Protein AF-0000000084533448 (afdb_homodimer)

InterPro domains:
  IPR001647 DNA-binding HTH domain, TetR-type [PF00440] (10-55)
  IPR001647 DNA-binding HTH domain, TetR-type [PR00455] (10-23)
  IPR001647 DNA-binding HTH domain, TetR-type [PR00455] (31-54)
  IPR001647 DNA-binding HTH domain, TetR-type [PS50977] (4-64)
  IPR009057 Homedomain-like superfamily [SSF46689] (2-72)
  IPR050109 HTH-type, TetR-like transcriptional regulator [PTHR30055] (3-201)

Structure (mmCIF, N/CA/C/O backbone):
data_AF-0000000084533448-model_v1
#
loop_
_entity.id
_entity.type
_entity.pdbx_description
1 polymer 'HTH tetR-type domain-containing protein'
#
loop_
_atom_site.group_PDB
_atom_site.id
_atom_site.type_symbol
_atom_site.label_atom_id
_atom_site.label_alt_id
_atom_site.label_comp_id
_atom_site.label_asym_id
_atom_site.label_entity_id
_atom_site.label_seq_id
_atom_site.pdbx_PDB_ins_code
_atom_site.Cartn_x
_atom_site.Cartn_y
_atom_site.Cartn_z
_atom_site.occupancy
_atom_site.B_iso_or_equiv
_atom_site.auth_seq_id
_atom_site.auth_comp_id
_atom_site.auth_asym_id
_atom_site.auth_atom_id
_atom_site.pdbx_PDB_model_num
ATOM 1 N N . MET A 1 1 ? 21.922 -16.906 -27.344 1 51.66 1 MET A N 1
ATOM 2 C CA . MET A 1 1 ? 21.172 -17.531 -26.25 1 51.66 1 MET A CA 1
ATOM 3 C C . MET A 1 1 ? 19.812 -16.859 -26.078 1 51.66 1 MET A C 1
ATOM 5 O O . MET A 1 1 ? 19.672 -15.656 -26.297 1 51.66 1 MET A O 1
ATOM 9 N N . ASN A 1 2 ? 18.703 -17.531 -26.062 1 83.19 2 ASN A N 1
ATOM 10 C CA . ASN A 1 2 ? 17.297 -17.125 -25.922 1 83.19 2 ASN A CA 1
ATOM 11 C C . ASN A 1 2 ? 17.109 -16.188 -24.734 1 83.19 2 ASN A C 1
ATOM 13 O O . ASN A 1 2 ? 17.594 -16.453 -23.641 1 83.19 2 ASN A O 1
ATOM 17 N N . LYS A 1 3 ? 16.984 -14.883 -25.078 1 87.94 3 LYS A N 1
ATOM 18 C CA . LYS A 1 3 ? 16.828 -13.781 -24.141 1 87.94 3 LYS A CA 1
ATOM 19 C C . LYS A 1 3 ? 16.094 -14.242 -22.875 1 87.94 3 LYS A C 1
ATOM 21 O O . LYS A 1 3 ? 16.5 -13.891 -21.766 1 87.94 3 LYS A O 1
ATOM 26 N N . ARG A 1 4 ? 15.172 -14.969 -23 1 90.19 4 ARG A N 1
ATOM 27 C CA . ARG A 1 4 ? 14.391 -15.461 -21.875 1 90.19 4 ARG A CA 1
ATOM 28 C C . ARG A 1 4 ? 15.219 -16.422 -21.031 1 90.19 4 ARG A C 1
ATOM 30 O O . ARG A 1 4 ? 15.164 -16.375 -19.797 1 90.19 4 ARG A O 1
ATOM 37 N N . ARG A 1 5 ? 15.883 -17.188 -21.641 1 91.88 5 ARG A N 1
ATOM 38 C CA . ARG A 1 5 ? 16.719 -18.156 -20.938 1 91.88 5 ARG A CA 1
ATOM 39 C C . ARG A 1 5 ? 17.828 -17.453 -20.141 1 91.88 5 ARG A C 1
ATOM 41 O O . ARG A 1 5 ? 18.125 -17.859 -19.016 1 91.88 5 ARG A O 1
ATOM 48 N N . THR A 1 6 ? 18.359 -16.453 -20.781 1 94.38 6 THR A N 1
ATOM 49 C CA . THR A 1 6 ? 19.406 -15.688 -20.109 1 94.38 6 THR A CA 1
ATOM 50 C C . THR A 1 6 ? 18.844 -14.992 -18.859 1 94.38 6 THR A C 1
ATOM 52 O O . THR A 1 6 ? 19.453 -15.016 -17.797 1 94.38 6 THR A O 1
ATOM 55 N N . ARG A 1 7 ? 17.734 -14.453 -19.016 1 96.5 7 ARG A N 1
ATOM 56 C CA . ARG A 1 7 ? 17.078 -13.781 -17.906 1 96.5 7 ARG A CA 1
ATOM 57 C C . ARG A 1 7 ? 16.828 -14.742 -16.75 1 96.5 7 ARG A C 1
ATOM 59 O O . ARG A 1 7 ? 17.094 -14.422 -15.594 1 96.5 7 ARG A O 1
ATOM 66 N N . GLU A 1 8 ? 16.359 -15.859 -17.094 1 96.25 8 GLU A N 1
ATOM 67 C CA . GLU A 1 8 ? 16.078 -16.875 -16.078 1 96.25 8 GLU A CA 1
ATOM 68 C C . GLU A 1 8 ? 17.375 -17.344 -15.398 1 96.25 8 GLU A C 1
ATOM 70 O O . GLU A 1 8 ? 17.406 -17.516 -14.18 1 96.25 8 GLU A O 1
ATOM 75 N N . ALA A 1 9 ? 18.391 -17.516 -16.172 1 96.56 9 ALA A N 1
ATOM 76 C CA . ALA A 1 9 ? 19.672 -17.938 -15.625 1 96.56 9 ALA A CA 1
ATOM 77 C C . ALA A 1 9 ? 20.219 -16.906 -14.648 1 96.56 9 ALA A C 1
ATOM 79 O O . ALA A 1 9 ? 20.75 -17.25 -13.586 1 96.56 9 ALA A O 1
ATOM 80 N N . ILE A 1 10 ? 20.047 -15.695 -15.047 1 98.06 10 ILE A N 1
ATOM 81 C CA . ILE A 1 10 ? 20.516 -14.602 -14.203 1 98.06 10 ILE A CA 1
ATOM 82 C C . ILE A 1 10 ? 19.734 -14.578 -12.898 1 98.06 10 ILE A C 1
ATOM 84 O O . ILE A 1 10 ? 20.312 -14.516 -11.812 1 98.06 10 ILE A O 1
ATOM 88 N N . SER A 1 11 ? 18.469 -14.656 -13 1 98.12 11 SER A N 1
ATOM 89 C CA . SER A 1 11 ? 17.609 -14.602 -11.82 1 98.12 11 SER A CA 1
ATOM 90 C C . SER A 1 11 ? 17.844 -15.805 -10.906 1 98.12 11 SER A C 1
ATOM 92 O O . SER A 1 11 ? 17.891 -15.664 -9.688 1 98.12 11 SER A O 1
ATOM 94 N N . ASP A 1 12 ? 18.016 -16.953 -11.477 1 97.56 12 ASP A N 1
ATOM 95 C CA . ASP A 1 12 ? 18.297 -18.156 -10.703 1 97.56 12 ASP A CA 1
ATOM 96 C C . ASP A 1 12 ? 19.609 -18.016 -9.93 1 97.56 12 ASP A C 1
ATOM 98 O O . ASP A 1 12 ? 19.672 -18.344 -8.742 1 97.56 12 ASP A O 1
ATOM 102 N N . ALA A 1 13 ? 20.578 -17.547 -10.578 1 98.19 13 ALA A N 1
ATOM 103 C CA . ALA A 1 13 ? 21.875 -17.328 -9.938 1 98.19 13 ALA A CA 1
ATOM 104 C C . ALA A 1 13 ? 21.781 -16.312 -8.82 1 98.19 13 ALA A C 1
ATOM 106 O O . ALA A 1 13 ? 22.312 -16.516 -7.727 1 98.19 13 ALA A O 1
ATOM 107 N N . ALA A 1 14 ? 21.125 -15.266 -9.102 1 98.5 14 ALA A N 1
ATOM 108 C CA . ALA A 1 14 ? 20.953 -14.219 -8.102 1 98.5 14 ALA A CA 1
ATOM 109 C C . ALA A 1 14 ? 20.219 -14.75 -6.871 1 98.5 14 ALA A C 1
ATOM 111 O O . ALA A 1 14 ? 20.641 -14.5 -5.738 1 98.5 14 ALA A O 1
ATOM 112 N N . THR A 1 15 ? 19.172 -15.453 -7.129 1 98.12 15 THR A N 1
ATOM 113 C CA . THR A 1 15 ? 18.359 -15.984 -6.047 1 98.12 15 THR A CA 1
ATOM 114 C C . THR A 1 15 ? 19.188 -16.859 -5.121 1 98.12 15 THR A C 1
ATOM 116 O O . THR A 1 15 ? 19.141 -16.719 -3.896 1 98.12 15 THR A O 1
ATOM 119 N N . ARG A 1 16 ? 20 -17.672 -5.656 1 98.12 16 ARG A N 1
ATOM 120 C CA . ARG A 1 16 ? 20.859 -18.547 -4.863 1 98.12 16 ARG A CA 1
ATOM 121 C C . ARG A 1 16 ? 21.844 -17.734 -4.023 1 98.12 16 ARG A C 1
ATOM 123 O O . ARG A 1 16 ? 22.016 -18 -2.832 1 98.12 16 ARG A O 1
ATOM 130 N N . LEU A 1 17 ? 22.406 -16.766 -4.609 1 98.56 17 LEU A N 1
ATOM 131 C CA . LEU A 1 17 ? 23.375 -15.922 -3.914 1 98.56 17 LEU A CA 1
ATOM 132 C C . LEU A 1 17 ? 22.703 -15.117 -2.811 1 98.56 17 LEU A C 1
ATOM 134 O O . LEU A 1 17 ? 23.234 -15 -1.704 1 98.56 17 LEU A O 1
ATOM 138 N N . PHE A 1 18 ? 21.562 -14.562 -3.125 1 98.5 18 PHE A N 1
ATOM 139 C CA . PHE A 1 18 ? 20.828 -13.766 -2.145 1 98.5 18 PHE A CA 1
ATOM 140 C C . PHE A 1 18 ? 20.438 -14.617 -0.945 1 98.5 18 PHE A C 1
ATOM 142 O O . PHE A 1 18 ? 20.5 -14.156 0.198 1 98.5 18 PHE A O 1
ATOM 149 N N . ILE A 1 19 ? 20.031 -15.805 -1.233 1 98 19 ILE A N 1
ATOM 150 C CA . ILE A 1 19 ? 19.609 -16.703 -0.154 1 98 19 ILE A CA 1
ATOM 151 C C . ILE A 1 19 ? 20.828 -17.078 0.688 1 98 19 ILE A C 1
ATOM 153 O O . ILE A 1 19 ? 20.766 -17.094 1.918 1 98 19 ILE A O 1
ATOM 157 N N . ASP A 1 20 ? 21.953 -17.25 0.066 1 97.38 20 ASP A N 1
ATOM 158 C CA . ASP A 1 20 ? 23.156 -17.734 0.732 1 97.38 20 ASP A CA 1
ATOM 159 C C . ASP A 1 20 ? 23.859 -16.609 1.488 1 97.38 20 ASP A C 1
ATOM 161 O O . ASP A 1 20 ? 24.297 -16.797 2.627 1 97.38 20 ASP A O 1
ATOM 165 N N . GLN A 1 21 ? 23.875 -15.391 0.915 1 95.94 21 GLN A N 1
ATOM 166 C CA . GLN A 1 21 ? 24.75 -14.336 1.41 1 95.94 21 GLN A CA 1
ATOM 167 C C . GLN A 1 21 ? 23.953 -13.156 1.938 1 95.94 21 GLN A C 1
ATOM 169 O O . GLN A 1 21 ? 24.484 -12.297 2.65 1 95.94 21 GLN A O 1
ATOM 174 N N . GLY A 1 22 ? 22.781 -13.172 1.521 1 97.19 22 GLY A N 1
ATOM 175 C CA . GLY A 1 22 ? 21.984 -11.984 1.811 1 97.19 22 GLY A CA 1
ATOM 176 C C . GLY A 1 22 ? 21.938 -11.008 0.651 1 97.19 22 GLY A C 1
ATOM 177 O O . GLY A 1 22 ? 22.875 -10.906 -0.132 1 97.19 22 GLY A O 1
ATOM 178 N N . PHE A 1 23 ? 20.891 -10.352 0.507 1 97.81 23 PHE A N 1
ATOM 179 C CA . PHE A 1 23 ? 20.641 -9.445 -0.603 1 97.81 23 PHE A CA 1
ATOM 180 C C . PHE A 1 23 ? 21.656 -8.305 -0.623 1 97.81 23 PHE A C 1
ATOM 182 O O . PHE A 1 23 ? 22.266 -8.039 -1.654 1 97.81 23 PHE A O 1
ATOM 189 N N . ASP A 1 24 ? 21.859 -7.703 0.548 1 96.25 24 ASP A N 1
ATOM 190 C CA . ASP A 1 24 ? 22.688 -6.504 0.626 1 96.25 24 ASP A CA 1
ATOM 191 C C . ASP A 1 24 ? 24.156 -6.836 0.353 1 96.25 24 ASP A C 1
ATOM 193 O O . ASP A 1 24 ? 24.875 -6.031 -0.241 1 96.25 24 ASP A O 1
ATOM 197 N N . ARG A 1 25 ? 24.562 -7.918 0.632 1 96.62 25 ARG A N 1
ATOM 198 C CA . ARG A 1 25 ? 25.969 -8.297 0.546 1 96.62 25 ARG A CA 1
ATOM 199 C C . ARG A 1 25 ? 26.328 -8.797 -0.852 1 96.62 25 ARG A C 1
ATOM 201 O O . ARG A 1 25 ? 27.5 -8.891 -1.206 1 96.62 25 ARG A O 1
ATOM 208 N N . THR A 1 26 ? 25.344 -9.234 -1.523 1 98.19 26 THR A N 1
ATOM 209 C CA . THR A 1 26 ? 25.578 -9.781 -2.855 1 98.19 26 THR A CA 1
ATOM 210 C C . THR A 1 26 ? 25.703 -8.656 -3.885 1 98.19 26 THR A C 1
ATOM 212 O O . THR A 1 26 ? 24.891 -7.727 -3.902 1 98.19 26 THR A O 1
ATOM 215 N N . THR A 1 27 ? 26.672 -8.758 -4.758 1 97.69 27 THR A N 1
ATOM 216 C CA . THR A 1 27 ? 26.891 -7.719 -5.758 1 97.69 27 THR A CA 1
ATOM 217 C C . THR A 1 27 ? 26.453 -8.195 -7.137 1 97.69 27 THR A C 1
ATOM 219 O O . THR A 1 27 ? 26.297 -9.398 -7.367 1 97.69 27 THR A O 1
ATOM 222 N N . ILE A 1 28 ? 26.312 -7.207 -8.008 1 98 28 ILE A N 1
ATOM 223 C CA . ILE A 1 28 ? 25.953 -7.492 -9.391 1 98 28 ILE A CA 1
ATOM 224 C C . ILE A 1 28 ? 27.094 -8.281 -10.055 1 98 28 ILE A C 1
ATOM 226 O O . ILE A 1 28 ? 26.828 -9.18 -10.859 1 98 28 ILE A O 1
ATOM 230 N N . ALA A 1 29 ? 28.281 -7.973 -9.688 1 98.06 29 ALA A N 1
ATOM 231 C CA . ALA A 1 29 ? 29.438 -8.664 -10.242 1 98.06 29 ALA A CA 1
ATOM 232 C C . ALA A 1 29 ? 29.406 -10.148 -9.883 1 98.06 29 ALA A C 1
ATOM 234 O O . ALA A 1 29 ? 29.688 -11.008 -10.734 1 98.06 29 ALA A O 1
ATOM 235 N N . GLU A 1 30 ? 29.094 -10.445 -8.68 1 98.38 30 GLU A N 1
ATOM 236 C CA . GLU A 1 30 ? 29 -11.836 -8.234 1 98.38 30 GLU A CA 1
ATOM 237 C C . GLU A 1 30 ? 27.891 -12.586 -8.977 1 98.38 30 GLU A C 1
ATOM 239 O O . GLU A 1 30 ? 28.062 -13.742 -9.359 1 98.38 30 GLU A O 1
ATOM 244 N N . VAL A 1 31 ? 26.766 -11.914 -9.18 1 98.62 31 VAL A N 1
ATOM 245 C CA . VAL A 1 31 ? 25.656 -12.516 -9.914 1 98.62 31 VAL A CA 1
ATOM 246 C C . VAL A 1 31 ? 26.078 -12.805 -11.352 1 98.62 31 VAL A C 1
ATOM 248 O O . VAL A 1 31 ? 25.812 -13.891 -11.875 1 98.62 31 VAL A O 1
ATOM 251 N N . ALA A 1 32 ? 26.688 -11.828 -11.961 1 98.44 32 ALA A N 1
ATOM 252 C CA . ALA A 1 32 ? 27.156 -11.977 -13.328 1 98.44 32 ALA A CA 1
ATOM 253 C C . ALA A 1 32 ? 28.109 -13.172 -13.461 1 98.44 32 ALA A C 1
ATOM 255 O O . ALA A 1 32 ? 27.938 -14.008 -14.352 1 98.44 32 ALA A O 1
ATOM 256 N N . ALA A 1 33 ? 29.047 -13.266 -12.578 1 98.44 33 ALA A N 1
ATOM 257 C CA . ALA A 1 33 ? 30.016 -14.359 -12.578 1 98.44 33 ALA A CA 1
ATOM 258 C C . ALA A 1 33 ? 29.312 -15.711 -12.414 1 98.44 33 ALA A C 1
ATOM 260 O O . ALA A 1 33 ? 29.625 -16.656 -13.133 1 98.44 33 ALA A O 1
ATOM 261 N N . ALA A 1 34 ? 28.422 -15.812 -11.539 1 98.19 34 ALA A N 1
ATOM 262 C CA . ALA A 1 34 ? 27.703 -17.047 -11.25 1 98.19 34 ALA A CA 1
ATOM 263 C C . ALA A 1 34 ? 26.844 -17.469 -12.445 1 98.19 34 ALA A C 1
ATOM 265 O O . ALA A 1 34 ? 26.672 -18.672 -12.695 1 98.19 34 ALA A O 1
ATOM 266 N N . ALA A 1 35 ? 26.344 -16.5 -13.133 1 97.81 35 ALA A N 1
ATOM 267 C CA . ALA A 1 35 ? 25.469 -16.766 -14.273 1 97.81 35 ALA A CA 1
ATOM 268 C C . ALA A 1 35 ? 26.281 -16.984 -15.547 1 97.81 35 ALA A C 1
ATOM 270 O O . ALA A 1 35 ? 25.734 -17.406 -16.578 1 97.81 35 ALA A O 1
ATOM 271 N N . GLY A 1 36 ? 27.484 -16.656 -15.508 1 97.56 36 GLY A N 1
ATOM 272 C CA . GLY A 1 36 ? 28.344 -16.797 -16.672 1 97.56 36 GLY A CA 1
ATOM 273 C C . GLY A 1 36 ? 28.078 -15.742 -17.734 1 97.56 36 GLY A C 1
ATOM 274 O O . GLY A 1 36 ? 28.094 -16.047 -18.938 1 97.56 36 GLY A O 1
ATOM 275 N N . VAL A 1 37 ? 27.734 -14.562 -17.312 1 97.62 37 VAL A N 1
ATOM 276 C CA . VAL A 1 37 ? 27.469 -13.477 -18.25 1 97.62 37 VAL A CA 1
ATOM 277 C C . VAL A 1 37 ? 28.25 -12.227 -17.828 1 97.62 37 VAL A C 1
ATOM 279 O O . VAL A 1 37 ? 28.859 -12.195 -16.766 1 97.62 37 VAL A O 1
ATOM 282 N N . ALA A 1 38 ? 28.188 -11.227 -18.703 1 97.12 38 ALA A N 1
ATOM 283 C CA . ALA A 1 38 ? 28.797 -9.945 -18.375 1 97.12 38 ALA A CA 1
ATOM 284 C C . ALA A 1 38 ? 27.906 -9.141 -17.422 1 97.12 38 ALA A C 1
ATOM 286 O O . ALA A 1 38 ? 26.688 -9.297 -17.422 1 97.12 38 ALA A O 1
ATOM 287 N N . LYS A 1 39 ? 28.547 -8.234 -16.688 1 97 39 LYS A N 1
ATOM 288 C CA . LYS A 1 39 ? 27.828 -7.352 -15.781 1 97 39 LYS A CA 1
ATOM 289 C C . LYS A 1 39 ? 26.766 -6.539 -16.531 1 97 39 LYS A C 1
ATOM 291 O O . LYS A 1 39 ? 25.641 -6.391 -16.062 1 97 39 LYS A O 1
ATOM 296 N N . MET A 1 40 ? 27.094 -6.102 -17.641 1 97.19 40 MET A N 1
ATOM 297 C CA . MET A 1 40 ? 26.188 -5.273 -18.438 1 97.19 40 MET A CA 1
ATOM 298 C C . MET A 1 40 ? 24.953 -6.07 -18.875 1 97.19 40 MET A C 1
ATOM 300 O O . MET A 1 40 ? 23.859 -5.523 -18.969 1 97.19 40 MET A O 1
ATOM 304 N N . THR A 1 41 ? 25.203 -7.312 -19.078 1 97 41 THR A N 1
ATOM 305 C CA . THR A 1 41 ? 24.078 -8.18 -19.438 1 97 41 THR A CA 1
ATOM 306 C C . THR A 1 41 ? 23.078 -8.273 -18.297 1 97 41 THR A C 1
ATOM 308 O O . THR A 1 41 ? 21.859 -8.219 -18.531 1 97 41 THR A O 1
ATOM 311 N N . VAL A 1 42 ? 23.594 -8.391 -17.047 1 97.88 42 VAL A N 1
ATOM 312 C CA . VAL A 1 42 ? 22.719 -8.43 -15.883 1 97.88 42 VAL A CA 1
ATOM 313 C C . VAL A 1 42 ? 21.906 -7.137 -15.805 1 97.88 42 VAL A C 1
ATOM 315 O O . VAL A 1 42 ? 20.672 -7.172 -15.672 1 97.88 42 VAL A O 1
ATOM 318 N N . THR A 1 43 ? 22.516 -6.012 -15.977 1 96.94 43 THR A N 1
ATOM 319 C CA . THR A 1 43 ? 21.891 -4.711 -15.828 1 96.94 43 THR A CA 1
ATOM 320 C C . THR A 1 43 ? 20.875 -4.469 -16.938 1 96.94 43 THR A C 1
ATOM 322 O O . THR A 1 43 ? 19.844 -3.838 -16.719 1 96.94 43 THR A O 1
ATOM 325 N N . ASN A 1 44 ? 21.188 -4.98 -18.094 1 96.88 44 ASN A N 1
ATOM 326 C CA . ASN A 1 44 ? 20.266 -4.848 -19.219 1 96.88 44 ASN A CA 1
ATOM 327 C C . ASN A 1 44 ? 18.969 -5.617 -18.969 1 96.88 44 ASN A C 1
ATOM 329 O O . ASN A 1 44 ? 17.891 -5.125 -19.297 1 96.88 44 ASN A O 1
ATOM 333 N N . HIS A 1 45 ? 19.125 -6.789 -18.422 1 97.06 45 HIS A N 1
ATOM 334 C CA . HIS A 1 45 ? 17.969 -7.633 -18.172 1 97.06 45 HIS A CA 1
ATOM 335 C C . HIS A 1 45 ? 17.219 -7.199 -16.922 1 97.06 45 HIS A C 1
ATOM 337 O O . HIS A 1 45 ? 16 -7.375 -16.828 1 97.06 45 HIS A O 1
ATOM 343 N N . PHE A 1 46 ? 17.984 -6.711 -15.953 1 97.94 46 PHE A N 1
ATOM 344 C CA . PHE A 1 46 ? 17.422 -6.285 -14.672 1 97.94 46 PHE A CA 1
ATOM 345 C C . PHE A 1 46 ? 17.969 -4.918 -14.273 1 97.94 46 PHE A C 1
ATOM 347 O O . PHE A 1 46 ? 18.906 -4.828 -13.492 1 97.94 46 PHE A O 1
ATOM 354 N N . PRO A 1 47 ? 17.234 -3.902 -14.625 1 96.06 47 PRO A N 1
ATOM 355 C CA . PRO A 1 47 ? 17.703 -2.551 -14.312 1 96.06 47 PRO A CA 1
ATOM 356 C C . PRO A 1 47 ? 17.734 -2.266 -12.812 1 96.06 47 PRO A C 1
ATOM 358 O O . PRO A 1 47 ? 18.516 -1.426 -12.359 1 96.06 47 PRO A O 1
ATOM 361 N N . ARG A 1 48 ? 16.922 -2.963 -12.109 1 96.56 48 ARG A N 1
ATOM 362 C CA . ARG A 1 48 ? 16.922 -2.84 -10.656 1 96.56 48 ARG A CA 1
ATOM 363 C C . ARG A 1 48 ? 17.422 -4.125 -10 1 96.56 48 ARG A C 1
ATOM 365 O O . ARG A 1 48 ? 16.984 -5.219 -10.359 1 96.56 48 ARG A O 1
ATOM 372 N N . LYS A 1 49 ? 18.25 -3.936 -9.031 1 97.62 49 LYS A N 1
ATOM 373 C CA . LYS A 1 49 ? 18.797 -5.09 -8.312 1 97.62 49 LYS A CA 1
ATOM 374 C C . LYS A 1 49 ? 17.672 -5.895 -7.652 1 97.62 49 LYS A C 1
ATOM 376 O O . LYS A 1 49 ? 17.719 -7.125 -7.621 1 97.62 49 LYS A O 1
ATOM 381 N N . GLU A 1 50 ? 16.672 -5.254 -7.105 1 98.31 50 GLU A N 1
ATOM 382 C CA . GLU A 1 50 ? 15.57 -5.902 -6.406 1 98.31 50 GLU A CA 1
ATOM 383 C C . GLU A 1 50 ? 14.844 -6.891 -7.316 1 98.31 50 GLU A C 1
ATOM 385 O O . GLU A 1 50 ? 14.336 -7.914 -6.852 1 98.31 50 GLU A O 1
ATOM 390 N N . ASP A 1 51 ? 14.859 -6.551 -8.594 1 98.19 51 ASP A N 1
ATOM 391 C CA . ASP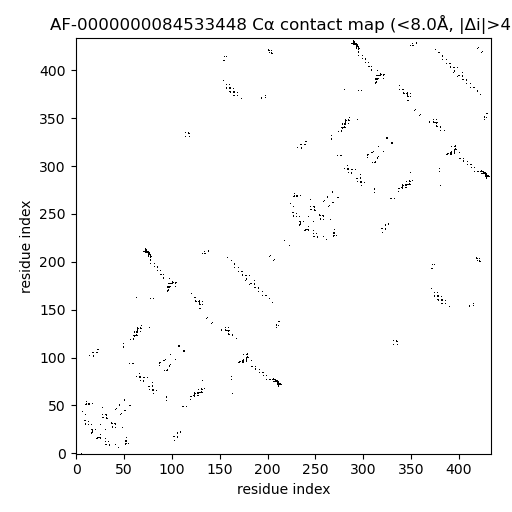 A 1 51 ? 14.07 -7.34 -9.531 1 98.19 51 ASP A CA 1
ATOM 392 C C . ASP A 1 51 ? 14.789 -8.633 -9.914 1 98.19 51 ASP A C 1
ATOM 394 O O . ASP A 1 51 ? 14.211 -9.516 -10.547 1 98.19 51 ASP A O 1
ATOM 398 N N . LEU A 1 52 ? 16.062 -8.719 -9.516 1 98.25 52 LEU A N 1
ATOM 399 C CA . LEU A 1 52 ? 16.766 -9.984 -9.672 1 98.25 52 LEU A CA 1
ATOM 400 C C . LEU A 1 52 ? 16.094 -11.086 -8.852 1 98.25 52 LEU A C 1
ATOM 402 O O . LEU A 1 52 ? 16.047 -12.234 -9.289 1 98.25 52 LEU A O 1
ATOM 406 N N . LEU A 1 53 ? 15.664 -10.695 -7.707 1 98 53 LEU A N 1
ATOM 407 C CA . LEU A 1 53 ? 14.984 -11.656 -6.848 1 98 53 LEU A CA 1
ATOM 408 C C . LEU A 1 53 ? 13.484 -11.672 -7.137 1 98 53 LEU A C 1
ATOM 410 O O . LEU A 1 53 ? 12.875 -12.742 -7.215 1 98 53 LEU A O 1
ATOM 414 N N . LEU A 1 54 ? 12.93 -10.453 -7.246 1 98.06 54 LEU A N 1
ATOM 415 C CA . LEU A 1 54 ? 11.523 -10.328 -7.605 1 98.06 54 LEU A CA 1
ATOM 416 C C . LEU A 1 54 ? 11.344 -10.367 -9.117 1 98.06 54 LEU A C 1
ATOM 418 O O . LEU A 1 54 ? 10.797 -9.43 -9.703 1 98.06 54 LEU A O 1
ATOM 422 N N . ASP A 1 55 ? 11.633 -11.477 -9.641 1 95.75 55 ASP A N 1
ATOM 423 C CA . ASP A 1 55 ? 11.766 -11.586 -11.094 1 95.75 55 ASP A CA 1
ATOM 424 C C . ASP A 1 55 ? 10.398 -11.727 -11.766 1 95.75 55 ASP A C 1
ATOM 426 O O . ASP A 1 55 ? 10.305 -11.68 -12.992 1 95.75 55 ASP A O 1
ATOM 430 N N . LEU A 1 56 ? 9.344 -11.828 -11.023 1 94.94 56 LEU A N 1
ATOM 431 C CA . LEU A 1 56 ? 7.984 -11.844 -11.547 1 94.94 56 LEU A CA 1
ATOM 432 C C . LEU A 1 56 ? 7.316 -10.484 -11.375 1 94.94 56 LEU A C 1
ATOM 434 O O . LEU A 1 56 ? 6.086 -10.391 -11.391 1 94.94 56 LEU A O 1
ATOM 438 N N . HIS A 1 57 ? 8.078 -9.461 -11.195 1 96.12 57 HIS A N 1
ATOM 439 C CA . HIS A 1 57 ? 7.559 -8.141 -10.852 1 96.12 57 HIS A CA 1
ATOM 440 C C . HIS A 1 57 ? 6.562 -7.652 -11.891 1 96.12 57 HIS A C 1
ATOM 442 O O . HIS A 1 57 ? 5.539 -7.059 -11.547 1 96.12 57 HIS A O 1
ATOM 448 N N . GLU A 1 58 ? 6.781 -7.922 -13.133 1 95.81 58 GLU A N 1
ATOM 449 C CA . GLU A 1 58 ? 5.848 -7.48 -14.164 1 95.81 58 GLU A CA 1
ATOM 450 C C . GLU A 1 58 ? 4.523 -8.234 -14.078 1 95.81 58 GLU A C 1
ATOM 452 O O . GLU A 1 58 ? 3.455 -7.648 -14.242 1 95.81 58 GLU A O 1
ATOM 457 N N . GLU A 1 59 ? 4.652 -9.516 -13.844 1 95.69 59 GLU A N 1
ATOM 458 C CA . GLU A 1 59 ? 3.461 -10.344 -13.688 1 95.69 59 GLU A CA 1
ATOM 459 C C . GLU A 1 59 ? 2.648 -9.93 -12.469 1 95.69 59 GLU A C 1
ATOM 461 O O . GLU A 1 59 ? 1.418 -9.867 -12.523 1 95.69 59 GLU A O 1
ATOM 466 N N . LEU A 1 60 ? 3.365 -9.648 -11.43 1 96.56 60 LEU A N 1
ATOM 467 C CA . LEU A 1 60 ? 2.703 -9.227 -10.203 1 96.56 60 LEU A CA 1
ATOM 468 C C . LEU A 1 60 ? 1.978 -7.898 -10.414 1 96.56 60 LEU A C 1
ATOM 470 O O . LEU A 1 60 ? 0.797 -7.773 -10.078 1 96.56 60 LEU A O 1
ATOM 474 N N . ALA A 1 61 ? 2.609 -6.98 -11.055 1 97.19 61 ALA A N 1
ATOM 475 C CA . ALA A 1 61 ? 2.066 -5.637 -11.242 1 97.19 61 ALA A CA 1
ATOM 476 C C . ALA A 1 61 ? 0.896 -5.652 -12.219 1 97.19 61 ALA A C 1
ATOM 478 O O . ALA A 1 61 ? -0.006 -4.812 -12.133 1 97.19 61 ALA A O 1
ATOM 479 N N . GLY A 1 62 ? 0.895 -6.598 -13.102 1 97.75 62 GLY A N 1
ATOM 480 C CA . GLY A 1 62 ? -0.119 -6.602 -14.141 1 97.75 62 GLY A CA 1
ATOM 481 C C . GLY A 1 62 ? -1.237 -7.594 -13.883 1 97.75 62 GLY A C 1
ATOM 482 O O . GLY A 1 62 ? -2.244 -7.598 -14.594 1 97.75 62 GLY A O 1
ATOM 483 N N . ARG A 1 63 ? -1.098 -8.391 -12.914 1 97.94 63 ARG A N 1
ATOM 484 C CA . ARG A 1 63 ? -1.95 -9.555 -12.711 1 97.94 63 ARG A CA 1
ATOM 485 C C . ARG A 1 63 ? -3.414 -9.148 -12.586 1 97.94 63 ARG A C 1
ATOM 487 O O . ARG A 1 63 ? -4.27 -9.656 -13.312 1 97.94 63 ARG A O 1
ATOM 494 N N . LEU A 1 64 ? -3.727 -8.242 -11.711 1 98.44 64 LEU A N 1
ATOM 495 C CA . LEU A 1 64 ? -5.109 -7.871 -11.438 1 98.44 64 LEU A CA 1
ATOM 496 C C . LEU A 1 64 ? -5.762 -7.258 -12.672 1 98.44 64 LEU A C 1
ATOM 498 O O . LEU A 1 64 ? -6.891 -7.613 -13.023 1 98.44 64 LEU A O 1
ATOM 502 N N . ALA A 1 65 ? -5.047 -6.363 -13.281 1 97.94 65 ALA A N 1
ATOM 503 C CA . ALA A 1 65 ? -5.559 -5.707 -14.484 1 97.94 65 ALA A CA 1
ATOM 504 C C . ALA A 1 65 ? -5.855 -6.723 -15.578 1 97.94 65 ALA A C 1
ATOM 506 O O . ALA A 1 65 ? -6.906 -6.668 -16.219 1 97.94 65 ALA A O 1
ATOM 507 N N . ARG A 1 66 ? -4.957 -7.629 -15.812 1 97.94 66 ARG A N 1
ATOM 508 C CA . ARG A 1 66 ? -5.133 -8.648 -16.844 1 97.94 66 ARG A CA 1
ATOM 509 C C . ARG A 1 66 ? -6.328 -9.539 -16.516 1 97.94 66 ARG A C 1
ATOM 511 O O . ARG A 1 66 ? -7.09 -9.906 -17.422 1 97.94 66 ARG A O 1
ATOM 518 N N . THR A 1 67 ? -6.441 -9.93 -15.273 1 97.62 67 THR A N 1
ATOM 519 C CA . THR A 1 67 ? -7.559 -10.766 -14.852 1 97.62 67 THR A CA 1
ATOM 520 C C . THR A 1 67 ? -8.891 -10.109 -15.195 1 97.62 67 THR A C 1
ATOM 522 O O . THR A 1 67 ? -9.789 -10.758 -15.727 1 97.62 67 THR A O 1
ATOM 525 N N . VAL A 1 68 ? -9.016 -8.805 -14.906 1 96.56 68 VAL A N 1
ATOM 526 C CA . VAL A 1 68 ? -10.258 -8.078 -15.172 1 96.56 68 VAL A CA 1
ATOM 527 C C . VAL A 1 68 ? -10.445 -7.914 -16.672 1 96.56 68 VAL A C 1
ATOM 529 O O . VAL A 1 68 ? -11.562 -8.055 -17.188 1 96.56 68 VAL A O 1
ATOM 532 N N . ALA A 1 69 ? -9.391 -7.613 -17.359 1 94.44 69 ALA A N 1
ATOM 533 C CA . ALA A 1 69 ? -9.469 -7.406 -18.812 1 94.44 69 ALA A CA 1
ATOM 534 C C . ALA A 1 69 ? -9.906 -8.68 -19.531 1 94.44 69 ALA A C 1
ATOM 536 O O . ALA A 1 69 ? -10.625 -8.625 -20.531 1 94.44 69 ALA A O 1
ATOM 537 N N . ASP A 1 70 ? -9.5 -9.828 -18.984 1 95 70 ASP A N 1
ATOM 538 C CA . ASP A 1 70 ? -9.727 -11.102 -19.656 1 95 70 ASP A CA 1
ATOM 539 C C . ASP A 1 70 ? -10.961 -11.805 -19.094 1 95 70 ASP A C 1
ATOM 541 O O . ASP A 1 70 ? -11.203 -12.977 -19.391 1 95 70 ASP A O 1
ATOM 545 N N . ARG A 1 71 ? -11.711 -11.125 -18.297 1 93.06 71 ARG A N 1
ATOM 546 C CA . ARG A 1 71 ? -12.844 -11.773 -17.641 1 93.06 71 ARG A CA 1
ATOM 547 C C . ARG A 1 71 ? -13.898 -12.195 -18.656 1 93.06 71 ARG A C 1
ATOM 549 O O . ARG A 1 71 ? -13.984 -11.617 -19.75 1 93.06 71 ARG A O 1
ATOM 556 N N . ALA A 1 72 ? -14.641 -13.227 -18.312 1 92.19 72 ALA A N 1
ATOM 557 C CA . ALA A 1 72 ? -15.68 -13.766 -19.188 1 92.19 72 ALA A CA 1
ATOM 558 C C . ALA A 1 72 ? -16.875 -12.805 -19.281 1 92.19 72 ALA A C 1
ATOM 560 O O . ALA A 1 72 ? -17.062 -11.953 -18.406 1 92.19 72 ALA A O 1
ATOM 561 N N . PRO A 1 73 ? -17.656 -12.984 -20.344 1 89.94 73 PRO A N 1
ATOM 562 C CA . PRO A 1 73 ? -18.906 -12.227 -20.391 1 89.94 73 PRO A CA 1
ATOM 563 C C . PRO A 1 73 ? -19.781 -12.477 -19.156 1 89.94 73 PRO A C 1
ATOM 565 O O . PRO A 1 73 ? -19.828 -13.602 -18.656 1 89.94 73 PRO A O 1
ATOM 568 N N . ASP A 1 74 ? -20.359 -11.391 -18.656 1 88.62 74 ASP A N 1
ATOM 569 C CA . ASP A 1 74 ? -21.312 -11.414 -17.547 1 88.62 74 ASP A CA 1
ATOM 570 C C . ASP A 1 74 ? -20.594 -11.602 -16.219 1 88.62 74 ASP A C 1
ATOM 572 O O . ASP A 1 74 ? -21.25 -11.812 -15.188 1 88.62 74 ASP A O 1
ATOM 576 N N . GLU A 1 75 ? -19.312 -11.57 -16.312 1 92.44 75 GLU A N 1
ATOM 577 C CA . GLU A 1 75 ? -18.531 -11.656 -15.086 1 92.44 75 GLU A CA 1
ATOM 578 C C . GLU A 1 75 ? -18.125 -10.266 -14.594 1 92.44 75 GLU A C 1
ATOM 580 O O . GLU A 1 75 ? -17.688 -9.43 -15.383 1 92.44 75 GLU A O 1
ATOM 585 N N . SER A 1 76 ? -18.359 -10.031 -13.297 1 93.5 76 SER A N 1
ATOM 586 C CA . SER A 1 76 ? -17.938 -8.766 -12.711 1 93.5 76 SER A CA 1
ATOM 587 C C . SER A 1 76 ? -16.438 -8.758 -12.422 1 93.5 76 SER A C 1
ATOM 589 O O . SER A 1 76 ? -15.805 -9.812 -12.414 1 93.5 76 SER A O 1
ATOM 591 N N . ALA A 1 77 ? -15.883 -7.586 -12.242 1 94.75 77 ALA A N 1
ATOM 592 C CA . ALA A 1 77 ? -14.492 -7.465 -11.828 1 94.75 77 ALA A CA 1
ATOM 593 C C . ALA A 1 77 ? -14.242 -8.227 -10.531 1 94.75 77 ALA A C 1
ATOM 595 O O . ALA A 1 77 ? -13.25 -8.961 -10.406 1 94.75 77 ALA A O 1
ATOM 596 N N . LEU A 1 78 ? -15.18 -8.086 -9.586 1 95.69 78 LEU A N 1
ATOM 597 C CA . LEU A 1 78 ? -15.078 -8.766 -8.305 1 95.69 78 LEU A CA 1
ATOM 598 C C . LEU A 1 78 ? -15.047 -10.281 -8.492 1 95.69 78 LEU A C 1
ATOM 600 O O . LEU A 1 78 ? -14.172 -10.961 -7.945 1 95.69 78 LEU A O 1
ATOM 604 N N . ALA A 1 79 ? -15.961 -10.789 -9.281 1 95.44 79 ALA A N 1
ATOM 605 C CA . ALA A 1 79 ? -16.047 -12.227 -9.492 1 95.44 79 ALA A CA 1
ATOM 606 C C . ALA A 1 79 ? -14.789 -12.766 -10.164 1 95.44 79 ALA A C 1
ATOM 608 O O . ALA A 1 79 ? -14.297 -13.844 -9.812 1 95.44 79 ALA A O 1
ATOM 609 N N . SER A 1 80 ? -14.305 -12.062 -11.141 1 96.38 80 SER A N 1
ATOM 610 C CA . SER A 1 80 ? -13.109 -12.508 -11.867 1 96.38 80 SER A CA 1
ATOM 611 C C . SER A 1 80 ? -11.891 -12.531 -10.953 1 96.38 80 SER A C 1
ATOM 613 O O . SER A 1 80 ? -11.094 -13.477 -11 1 96.38 80 SER A O 1
ATOM 615 N N . LEU A 1 81 ? -11.703 -11.516 -10.141 1 97.56 81 LEU A N 1
ATOM 616 C CA . LEU A 1 81 ? -10.562 -11.453 -9.234 1 97.56 81 LEU A CA 1
ATOM 617 C C . LEU A 1 81 ? -10.68 -12.5 -8.133 1 97.56 81 LEU A C 1
ATOM 619 O O . LEU A 1 81 ? -9.68 -13.078 -7.711 1 97.56 81 LEU A O 1
ATOM 623 N N . ARG A 1 82 ? -11.914 -12.695 -7.652 1 97.25 82 ARG A N 1
ATOM 624 C CA . ARG A 1 82 ? -12.164 -13.789 -6.711 1 97.25 82 ARG A CA 1
ATOM 625 C C . ARG A 1 82 ? -11.727 -15.125 -7.301 1 97.25 82 ARG A C 1
ATOM 627 O O . ARG A 1 82 ? -10.984 -15.875 -6.664 1 97.25 82 ARG A O 1
ATOM 634 N N . ARG A 1 83 ? -12.148 -15.383 -8.461 1 97.5 83 ARG A N 1
ATOM 635 C CA . ARG A 1 83 ? -11.797 -16.625 -9.141 1 97.5 83 ARG A CA 1
ATOM 636 C C . ARG A 1 83 ? -10.289 -16.766 -9.297 1 97.5 83 ARG A C 1
ATOM 638 O O . ARG A 1 83 ? -9.727 -17.812 -9 1 97.5 83 ARG A O 1
ATOM 645 N N . ASP A 1 84 ? -9.695 -15.758 -9.758 1 98.12 84 ASP A N 1
ATOM 646 C CA . ASP A 1 84 ? -8.258 -15.773 -9.977 1 98.12 84 ASP A CA 1
ATOM 647 C C . ASP A 1 84 ? -7.504 -16.016 -8.672 1 98.12 84 ASP A C 1
ATOM 649 O O . ASP A 1 84 ? -6.578 -16.828 -8.617 1 98.12 84 ASP A O 1
ATOM 653 N N . CYS A 1 85 ? -7.855 -15.297 -7.625 1 98.5 85 CYS A N 1
ATOM 654 C CA . CYS A 1 85 ? -7.195 -15.406 -6.328 1 98.5 85 CYS A CA 1
ATOM 655 C C . CYS A 1 85 ? -7.332 -16.812 -5.762 1 98.5 85 CYS A C 1
ATOM 657 O O . CYS A 1 85 ? -6.348 -17.406 -5.324 1 98.5 85 CYS A O 1
ATOM 659 N N . LEU A 1 86 ? -8.562 -17.328 -5.785 1 98.38 86 LEU A N 1
ATOM 660 C CA . LEU A 1 86 ? -8.797 -18.656 -5.234 1 98.38 86 LEU A CA 1
ATOM 661 C C . LEU A 1 86 ? -8.07 -19.719 -6.055 1 98.38 86 LEU A C 1
ATOM 663 O O . LEU A 1 86 ? -7.5 -20.672 -5.492 1 98.38 86 LEU A O 1
ATOM 667 N N . ALA A 1 87 ? -8.039 -19.578 -7.352 1 98.31 87 ALA A N 1
ATOM 668 C CA . ALA A 1 87 ? -7.281 -20.5 -8.203 1 98.31 87 ALA A CA 1
ATOM 669 C C . ALA A 1 87 ? -5.785 -20.406 -7.906 1 98.31 87 ALA A C 1
ATOM 671 O O . ALA A 1 87 ? -5.086 -21.422 -7.914 1 98.31 87 ALA A O 1
ATOM 672 N N . ALA A 1 88 ? -5.332 -19.234 -7.727 1 98.06 88 ALA A N 1
ATOM 673 C CA . ALA A 1 88 ? -3.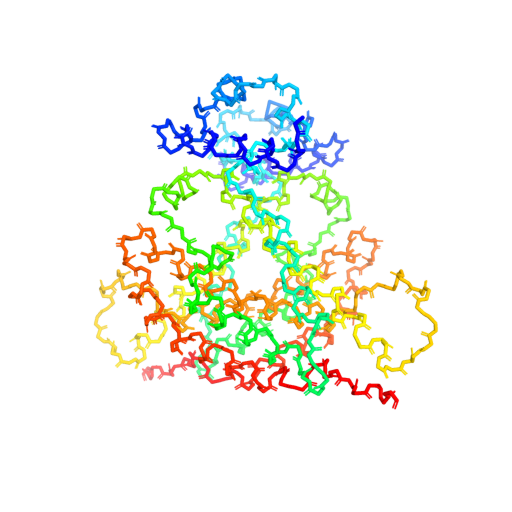926 -19.016 -7.387 1 98.06 88 ALA A CA 1
ATOM 674 C C . ALA A 1 88 ? -3.57 -19.703 -6.07 1 98.06 88 ALA A C 1
ATOM 676 O O . ALA A 1 88 ? -2.486 -20.281 -5.934 1 98.06 88 ALA A O 1
ATOM 677 N N . LEU A 1 89 ? -4.449 -19.578 -5.074 1 98.25 89 LEU A N 1
ATOM 678 C CA . LEU A 1 89 ? -4.246 -20.281 -3.818 1 98.25 89 LEU A CA 1
ATOM 679 C C . LEU A 1 89 ? -4.113 -21.781 -4.059 1 98.25 89 LEU A C 1
ATOM 681 O O . LEU A 1 89 ? -3.178 -22.422 -3.566 1 98.25 89 LEU A O 1
ATOM 685 N N . ASP A 1 90 ? -4.977 -22.312 -4.867 1 97.94 90 ASP A N 1
ATOM 686 C CA . ASP A 1 90 ? -5.035 -23.75 -5.109 1 97.94 90 ASP A CA 1
ATOM 687 C C . ASP A 1 90 ? -3.789 -24.25 -5.844 1 97.94 90 ASP A C 1
ATOM 689 O O . ASP A 1 90 ? -3.338 -25.375 -5.637 1 97.94 90 ASP A O 1
ATOM 693 N N . ARG A 1 91 ? -3.178 -23.406 -6.59 1 97.94 91 ARG A N 1
ATOM 694 C CA . ARG A 1 91 ? -2.02 -23.797 -7.391 1 97.94 91 ARG A CA 1
ATOM 695 C C . ARG A 1 91 ? -0.72 -23.391 -6.695 1 97.94 91 ARG A C 1
ATOM 697 O O . ARG A 1 91 ? 0.365 -23.547 -7.262 1 97.94 91 ARG A O 1
ATOM 704 N N . HIS A 1 92 ? -0.88 -22.844 -5.539 1 98.25 92 HIS A N 1
ATOM 705 C CA . HIS A 1 92 ? 0.288 -22.359 -4.809 1 98.25 92 HIS A CA 1
ATOM 706 C C . HIS A 1 92 ? 1.108 -21.391 -5.652 1 98.25 92 HIS A C 1
ATOM 708 O O . HIS A 1 92 ? 2.324 -21.562 -5.789 1 98.25 92 HIS A O 1
ATOM 714 N N . ASP A 1 93 ? 0.442 -20.422 -6.164 1 97.81 93 ASP A N 1
ATOM 715 C CA . ASP A 1 93 ? 1.009 -19.469 -7.109 1 97.81 93 ASP A CA 1
ATOM 716 C C . ASP A 1 93 ? 1.992 -18.516 -6.418 1 97.81 93 ASP A C 1
ATOM 718 O O . ASP A 1 93 ? 1.67 -17.922 -5.387 1 97.81 93 ASP A O 1
ATOM 722 N N . ALA A 1 94 ? 3.156 -18.359 -6.984 1 96.19 94 ALA A N 1
ATOM 723 C CA . ALA A 1 94 ? 4.176 -17.484 -6.422 1 96.19 94 ALA A CA 1
ATOM 724 C C . ALA A 1 94 ? 3.688 -16.031 -6.383 1 96.19 94 ALA A C 1
ATOM 726 O O . ALA A 1 94 ? 4.066 -15.266 -5.492 1 96.19 94 ALA A O 1
ATOM 727 N N . ARG A 1 95 ? 2.848 -15.648 -7.219 1 95.69 95 ARG A N 1
ATOM 728 C CA . ARG A 1 95 ? 2.336 -14.289 -7.305 1 95.69 95 ARG A CA 1
ATOM 729 C C . ARG A 1 95 ? 1.397 -13.977 -6.145 1 95.69 95 ARG A C 1
ATOM 731 O O . ARG A 1 95 ? 1.04 -12.82 -5.918 1 95.69 95 ARG A O 1
ATOM 738 N N . LEU A 1 96 ? 1.017 -14.977 -5.461 1 97.06 96 LEU A N 1
ATOM 739 C CA . LEU A 1 96 ? 0.194 -14.789 -4.273 1 97.06 96 LEU A CA 1
ATOM 740 C C . LEU A 1 96 ? 0.987 -15.094 -3.006 1 97.06 96 LEU A C 1
ATOM 742 O O . LEU A 1 96 ? 0.41 -15.461 -1.981 1 97.06 96 LEU A O 1
ATOM 746 N N . GLY A 1 97 ? 2.295 -15.102 -3.074 1 96.5 97 GLY A N 1
ATOM 747 C CA . GLY A 1 97 ? 3.119 -15.156 -1.876 1 96.5 97 GLY A CA 1
ATOM 748 C C . GLY A 1 97 ? 3.705 -16.531 -1.618 1 96.5 97 GLY A C 1
ATOM 749 O O . GLY A 1 97 ? 4.492 -16.719 -0.687 1 96.5 97 GLY A O 1
ATOM 750 N N . PHE A 1 98 ? 3.309 -17.531 -2.428 1 98.06 98 PHE A N 1
ATOM 751 C CA . PHE A 1 98 ? 3.896 -18.844 -2.258 1 98.06 98 PHE A CA 1
ATOM 752 C C . PHE A 1 98 ? 5.336 -18.875 -2.756 1 98.06 98 PHE A C 1
ATOM 754 O O . PHE A 1 98 ? 5.617 -18.453 -3.881 1 98.06 98 PHE A O 1
ATOM 761 N N . ALA A 1 99 ? 6.207 -19.297 -1.949 1 96.94 99 ALA A N 1
ATOM 762 C CA . ALA A 1 99 ? 7.637 -19.406 -2.23 1 96.94 99 ALA A CA 1
ATOM 763 C C . ALA A 1 99 ? 8.32 -20.312 -1.214 1 96.94 99 ALA A C 1
ATOM 765 O O . ALA A 1 99 ? 7.688 -20.781 -0.266 1 96.94 99 ALA A O 1
ATOM 766 N N . GLY A 1 100 ? 9.555 -20.641 -1.508 1 97 100 GLY A N 1
ATOM 767 C CA . GLY A 1 100 ? 10.32 -21.297 -0.462 1 97 100 GLY A CA 1
ATOM 768 C C . GLY A 1 100 ? 10.555 -20.422 0.75 1 97 100 GLY A C 1
ATOM 769 O O . GLY A 1 100 ? 10.641 -19.203 0.627 1 97 100 GLY A O 1
ATOM 770 N N . GLN A 1 101 ? 10.664 -21.047 1.849 1 97.81 101 GLN A N 1
ATOM 771 C CA . GLN A 1 101 ? 10.836 -20.312 3.1 1 97.81 101 GLN A CA 1
ATOM 772 C C . GLN A 1 101 ? 12.07 -19.422 3.055 1 97.81 101 GLN A C 1
ATOM 774 O O . GLN A 1 101 ? 12.055 -18.297 3.539 1 97.81 101 GLN A O 1
ATOM 779 N N . ALA A 1 102 ? 13.141 -19.953 2.545 1 97.75 102 ALA A N 1
ATOM 780 C CA . ALA A 1 102 ? 14.383 -19.188 2.467 1 97.75 102 ALA A CA 1
ATOM 781 C C . ALA A 1 102 ? 14.203 -17.938 1.607 1 97.75 102 ALA A C 1
ATOM 783 O O . ALA A 1 102 ? 14.758 -16.875 1.918 1 97.75 102 ALA A O 1
ATOM 784 N N . PHE A 1 103 ? 13.5 -18.109 0.557 1 97.56 103 PHE A N 1
ATOM 785 C CA . PHE A 1 103 ? 13.172 -16.984 -0.301 1 97.56 103 PHE A CA 1
ATOM 786 C C . PHE A 1 103 ? 12.391 -15.93 0.472 1 97.56 103 PHE A C 1
ATOM 788 O O . PHE A 1 103 ? 12.75 -14.75 0.458 1 97.56 103 PHE A O 1
ATOM 795 N N . ALA A 1 104 ? 11.375 -16.344 1.128 1 97.94 104 ALA A N 1
ATOM 796 C CA . ALA A 1 104 ? 10.539 -15.438 1.913 1 97.94 104 ALA A CA 1
ATOM 797 C C . ALA A 1 104 ? 11.352 -14.727 2.986 1 97.94 104 ALA A C 1
ATOM 799 O O . ALA A 1 104 ? 11.172 -13.523 3.213 1 97.94 104 ALA A O 1
ATOM 800 N N . ARG A 1 105 ? 12.219 -15.398 3.611 1 98.12 105 ARG A N 1
ATOM 801 C CA . ARG A 1 105 ? 13.07 -14.812 4.645 1 98.12 105 ARG A CA 1
ATOM 802 C C . ARG A 1 105 ? 13.992 -13.75 4.062 1 98.12 105 ARG A C 1
ATOM 804 O O . ARG A 1 105 ? 14.188 -12.695 4.668 1 98.12 105 ARG A O 1
ATOM 811 N N . THR A 1 106 ? 14.531 -14.039 2.924 1 98.31 106 THR A N 1
ATOM 812 C CA . THR A 1 106 ? 15.398 -13.078 2.254 1 98.31 106 THR A CA 1
ATOM 813 C C . THR A 1 106 ? 14.648 -11.773 1.98 1 98.31 106 THR A C 1
ATOM 815 O O . THR A 1 106 ? 15.18 -10.688 2.211 1 98.31 106 THR A O 1
ATOM 818 N N . VAL A 1 107 ? 13.445 -11.891 1.513 1 98.12 107 VAL A N 1
ATOM 819 C CA . VAL A 1 107 ? 12.617 -10.719 1.238 1 98.12 107 VAL A CA 1
ATOM 820 C C . VAL A 1 107 ? 12.312 -9.984 2.541 1 98.12 107 VAL A C 1
ATOM 822 O O . VAL A 1 107 ? 12.516 -8.773 2.643 1 98.12 107 VAL A O 1
ATOM 825 N N . ALA A 1 108 ? 11.922 -10.703 3.557 1 97.56 108 ALA A N 1
ATOM 826 C CA . ALA A 1 108 ? 11.5 -10.125 4.832 1 97.56 108 ALA A CA 1
ATOM 827 C C . ALA A 1 108 ? 12.656 -9.414 5.527 1 97.56 108 ALA A C 1
ATOM 829 O O . ALA A 1 108 ? 12.445 -8.438 6.25 1 97.56 108 ALA A O 1
ATOM 830 N N . ASP A 1 109 ? 13.812 -9.867 5.23 1 97.25 109 ASP A N 1
ATOM 831 C CA . ASP A 1 109 ? 14.984 -9.352 5.93 1 97.25 109 ASP A CA 1
ATOM 832 C C . ASP A 1 109 ? 15.578 -8.141 5.195 1 97.25 109 ASP A C 1
ATOM 834 O O . ASP A 1 109 ? 16.531 -7.527 5.676 1 97.25 109 ASP A O 1
ATOM 838 N N . SER A 1 110 ? 15.008 -7.797 4.098 1 97.5 110 SER A N 1
ATOM 839 C CA . SER A 1 110 ? 15.578 -6.719 3.297 1 97.5 110 SER A CA 1
ATOM 840 C C . SER A 1 110 ? 14.602 -5.555 3.16 1 97.5 110 SER A C 1
ATOM 842 O O . SER A 1 110 ? 13.602 -5.656 2.449 1 97.5 110 SER A O 1
ATOM 844 N N . PRO A 1 111 ? 14.961 -4.391 3.734 1 95.44 111 PRO A N 1
ATOM 845 C CA . PRO A 1 111 ? 14.102 -3.215 3.568 1 95.44 111 PRO A CA 1
ATOM 846 C C . PRO A 1 111 ? 13.922 -2.816 2.105 1 95.44 111 PRO A C 1
ATOM 848 O O . PRO A 1 111 ? 12.836 -2.387 1.709 1 95.44 111 PRO A O 1
ATOM 851 N N . ALA A 1 112 ? 14.93 -2.992 1.369 1 96.56 112 ALA A N 1
ATOM 852 C CA . ALA A 1 112 ? 14.859 -2.637 -0.045 1 96.56 112 ALA A CA 1
ATOM 853 C C . ALA A 1 112 ? 13.883 -3.539 -0.792 1 96.56 112 ALA A C 1
ATOM 855 O O . ALA A 1 112 ? 13.109 -3.07 -1.629 1 96.56 112 ALA A O 1
ATOM 856 N N . LEU A 1 113 ? 13.898 -4.809 -0.499 1 97.88 113 LEU A N 1
ATOM 857 C CA . LEU A 1 113 ? 13 -5.75 -1.158 1 97.88 113 LEU A CA 1
ATOM 858 C C . LEU A 1 113 ? 11.555 -5.543 -0.7 1 97.88 113 LEU A C 1
ATOM 860 O O . LEU A 1 113 ? 10.625 -5.629 -1.505 1 97.88 113 LEU A O 1
ATOM 864 N N . LEU A 1 114 ? 11.422 -5.215 0.527 1 97.56 114 LEU A N 1
ATOM 865 C CA . LEU A 1 114 ? 10.086 -4.922 1.029 1 97.56 114 LEU A CA 1
ATOM 866 C C . LEU A 1 114 ? 9.531 -3.65 0.396 1 97.56 114 LEU A C 1
ATOM 868 O O . LEU A 1 114 ? 8.344 -3.586 0.054 1 97.56 114 LEU A O 1
ATOM 872 N N . ALA A 1 115 ? 10.359 -2.689 0.25 1 97.12 115 ALA A N 1
ATOM 873 C CA . ALA A 1 115 ? 9.945 -1.459 -0.419 1 97.12 115 ALA A CA 1
ATOM 874 C C . ALA A 1 115 ? 9.531 -1.732 -1.861 1 97.12 115 ALA A C 1
ATOM 876 O O . ALA A 1 115 ? 8.531 -1.188 -2.34 1 97.12 115 ALA A O 1
ATOM 877 N N . ARG A 1 116 ? 10.258 -2.541 -2.525 1 98.06 116 ARG A N 1
ATOM 878 C CA . ARG A 1 116 ? 9.938 -2.891 -3.906 1 98.06 116 ARG A CA 1
ATOM 879 C C . ARG A 1 116 ? 8.617 -3.65 -3.984 1 98.06 116 ARG A C 1
ATOM 881 O O . ARG A 1 116 ? 7.812 -3.414 -4.887 1 98.06 116 ARG A O 1
ATOM 888 N N . LEU A 1 117 ? 8.414 -4.504 -3.066 1 97.81 117 LEU A N 1
ATOM 889 C CA . LEU A 1 117 ? 7.168 -5.258 -3.033 1 97.81 117 LEU A CA 1
ATOM 890 C C . LEU A 1 117 ? 5.977 -4.328 -2.824 1 97.81 117 LEU A C 1
ATOM 892 O O . LEU A 1 117 ? 4.945 -4.477 -3.482 1 97.81 117 LEU A O 1
ATOM 896 N N . ARG A 1 118 ? 6.145 -3.338 -1.937 1 97.69 118 ARG A N 1
ATOM 897 C CA . ARG A 1 118 ? 5.098 -2.34 -1.737 1 97.69 118 ARG A CA 1
ATOM 898 C C . ARG A 1 118 ? 4.824 -1.572 -3.025 1 97.69 118 ARG A C 1
ATOM 900 O O . ARG A 1 118 ? 3.666 -1.32 -3.369 1 97.69 118 ARG A O 1
ATOM 907 N N . GLU A 1 119 ? 5.816 -1.226 -3.664 1 97.81 119 GLU A N 1
ATOM 908 C CA . GLU A 1 119 ? 5.699 -0.508 -4.93 1 97.81 119 GLU A CA 1
ATOM 909 C C . GLU A 1 119 ? 4.957 -1.343 -5.973 1 97.81 119 GLU A C 1
ATOM 911 O O . GLU A 1 119 ? 4.125 -0.821 -6.715 1 97.81 119 GLU A O 1
ATOM 916 N N . LEU A 1 120 ? 5.254 -2.582 -6.047 1 97.94 120 LEU A N 1
ATOM 917 C CA . LEU A 1 120 ? 4.617 -3.471 -7.012 1 97.94 120 LEU A CA 1
ATOM 918 C C . LEU A 1 120 ? 3.125 -3.604 -6.727 1 97.94 120 LEU A C 1
ATOM 920 O O . LEU A 1 120 ? 2.312 -3.633 -7.652 1 97.94 120 LEU A O 1
ATOM 924 N N . HIS A 1 121 ? 2.787 -3.701 -5.473 1 97.62 121 HIS A N 1
ATOM 925 C CA . HIS A 1 121 ? 1.374 -3.746 -5.113 1 97.62 121 HIS A CA 1
ATOM 926 C C . HIS A 1 121 ? 0.667 -2.451 -5.5 1 97.62 121 HIS A C 1
ATOM 928 O O . HIS A 1 121 ? -0.469 -2.479 -5.98 1 97.62 121 HIS A O 1
ATOM 934 N N . GLU A 1 122 ? 1.323 -1.373 -5.281 1 97.31 122 GLU A N 1
ATOM 935 C CA . GLU A 1 122 ? 0.764 -0.085 -5.68 1 97.31 122 GLU A CA 1
ATOM 936 C C . GLU A 1 122 ? 0.584 -0.007 -7.191 1 97.31 122 GLU A C 1
ATOM 938 O O . GLU A 1 122 ? -0.444 0.47 -7.68 1 97.31 122 GLU A O 1
ATOM 943 N N . GLN A 1 123 ? 1.573 -0.453 -7.91 1 97.56 123 GLN A N 1
ATOM 944 C CA . GLN A 1 123 ? 1.492 -0.481 -9.367 1 97.56 123 GLN A CA 1
ATOM 945 C C . GLN A 1 123 ? 0.34 -1.364 -9.836 1 97.56 123 GLN A C 1
ATOM 947 O O . GLN A 1 123 ? -0.361 -1.023 -10.797 1 97.56 123 GLN A O 1
ATOM 952 N N . GLY A 1 124 ? 0.192 -2.496 -9.203 1 98.25 124 GLY A N 1
ATOM 953 C CA . GLY A 1 124 ? -0.915 -3.379 -9.531 1 98.25 124 GLY A CA 1
ATOM 954 C C . GLY A 1 124 ? -2.273 -2.74 -9.312 1 98.25 124 GLY A C 1
ATOM 955 O O . GLY A 1 124 ? -3.174 -2.883 -10.141 1 98.25 124 GLY A O 1
ATOM 956 N N . GLU A 1 125 ? -2.369 -2.051 -8.211 1 98 125 GLU A N 1
ATOM 957 C CA . GLU A 1 125 ? -3.605 -1.334 -7.902 1 98 125 GLU A CA 1
ATOM 958 C C . GLU A 1 125 ? -3.889 -0.255 -8.945 1 98 125 GLU A C 1
ATOM 960 O O . GLU A 1 125 ? -5.023 -0.111 -9.398 1 98 125 GLU A O 1
ATOM 965 N N . ALA A 1 126 ? -2.887 0.452 -9.328 1 96.81 126 ALA A N 1
ATOM 966 C CA . ALA A 1 126 ? -3.025 1.506 -10.328 1 96.81 126 ALA A CA 1
ATOM 967 C C . ALA A 1 126 ? -3.424 0.926 -11.688 1 96.81 126 ALA A C 1
ATOM 969 O O . ALA A 1 126 ? -4.301 1.466 -12.367 1 96.81 126 ALA A O 1
ATOM 970 N N . ALA A 1 127 ? -2.783 -0.112 -12.047 1 97.69 127 ALA A N 1
ATOM 971 C CA . ALA A 1 127 ? -3.109 -0.775 -13.305 1 97.69 127 ALA A CA 1
ATOM 972 C C . ALA A 1 127 ? -4.547 -1.286 -13.297 1 97.69 127 ALA A C 1
ATOM 974 O O . ALA A 1 127 ? -5.242 -1.217 -14.32 1 97.69 127 ALA A O 1
ATOM 975 N N . LEU A 1 128 ? -4.945 -1.797 -12.211 1 97.88 128 LEU A N 1
ATOM 976 C CA . LEU A 1 128 ? -6.32 -2.268 -12.078 1 97.88 128 LEU A CA 1
ATOM 977 C C . LEU A 1 128 ? -7.309 -1.118 -12.258 1 97.88 128 LEU A C 1
ATOM 979 O O . LEU A 1 128 ? -8.328 -1.27 -12.93 1 97.88 128 LEU A O 1
ATOM 983 N N . ALA A 1 129 ? -7.035 0.016 -11.641 1 96.69 129 ALA A N 1
ATOM 984 C CA . ALA A 1 129 ? -7.902 1.184 -11.781 1 96.69 129 ALA A CA 1
ATOM 985 C C . ALA A 1 129 ? -8.047 1.59 -13.242 1 96.69 129 ALA A C 1
ATOM 987 O O . ALA A 1 129 ? -9.141 1.921 -13.695 1 96.69 129 ALA A O 1
ATOM 988 N N . GLU A 1 130 ? -6.969 1.57 -13.969 1 95.81 130 GLU A N 1
ATOM 989 C CA . GLU A 1 130 ? -7.004 1.881 -15.391 1 95.81 130 GLU A CA 1
ATOM 990 C C . GLU A 1 130 ? -7.871 0.883 -16.156 1 95.81 130 GLU A C 1
ATOM 992 O O . GLU A 1 130 ? -8.68 1.273 -17 1 95.81 130 GLU A O 1
ATOM 997 N N . ALA A 1 131 ? -7.676 -0.366 -15.859 1 95.19 131 ALA A N 1
ATOM 998 C CA . ALA A 1 131 ? -8.461 -1.408 -16.516 1 95.19 131 ALA A CA 1
ATOM 999 C C . ALA A 1 131 ? -9.945 -1.241 -16.234 1 95.19 131 ALA A C 1
ATOM 1001 O O . ALA A 1 131 ? -10.781 -1.419 -17.125 1 95.19 131 ALA A O 1
ATOM 1002 N N . LEU A 1 132 ? -10.281 -0.925 -15.023 1 94.62 132 LEU A N 1
ATOM 1003 C CA . LEU A 1 132 ? -11.672 -0.732 -14.633 1 94.62 132 LEU A CA 1
ATOM 1004 C C . LEU A 1 132 ? -12.281 0.469 -15.352 1 94.62 132 LEU A C 1
ATOM 1006 O O . LEU A 1 132 ? -13.422 0.414 -15.805 1 94.62 132 LEU A O 1
ATOM 1010 N N . THR A 1 133 ? -11.531 1.521 -15.398 1 92.81 133 THR A N 1
ATOM 1011 C CA . THR A 1 133 ? -11.992 2.711 -16.094 1 92.81 133 THR A CA 1
ATOM 1012 C C . THR A 1 133 ? -12.289 2.396 -17.562 1 92.81 133 THR A C 1
ATOM 1014 O O . THR A 1 133 ? -13.32 2.807 -18.094 1 92.81 133 THR A O 1
ATOM 1017 N N . ARG A 1 134 ? -11.43 1.672 -18.188 1 90.12 134 ARG A N 1
ATOM 1018 C CA . ARG A 1 134 ? -11.633 1.271 -19.578 1 90.12 134 ARG A CA 1
ATOM 1019 C C . ARG A 1 134 ? -12.875 0.397 -19.719 1 90.12 134 ARG A C 1
ATOM 1021 O O . ARG A 1 134 ? -13.656 0.575 -20.656 1 90.12 134 ARG A O 1
ATOM 1028 N N . ALA A 1 135 ? -13.016 -0.492 -18.844 1 87.06 135 ALA A N 1
ATOM 1029 C CA . ALA A 1 135 ? -14.156 -1.4 -18.891 1 87.06 135 ALA A CA 1
ATOM 1030 C C . ALA A 1 135 ? -15.469 -0.636 -18.766 1 87.06 135 ALA A C 1
ATOM 1032 O O . ALA A 1 135 ? -16.453 -0.973 -19.422 1 87.06 135 ALA A O 1
ATOM 1033 N N . LEU A 1 136 ? -15.516 0.368 -17.938 1 85.81 136 LEU A N 1
ATOM 1034 C CA . LEU A 1 136 ? -16.734 1.144 -17.703 1 85.81 136 LEU A CA 1
ATOM 1035 C C . LEU A 1 136 ? -17.016 2.078 -18.875 1 85.81 136 LEU A C 1
ATOM 1037 O O . LEU A 1 136 ? -18.172 2.309 -19.219 1 85.81 136 LEU A O 1
ATOM 1041 N N . THR A 1 137 ? -15.977 2.668 -19.391 1 81.94 137 THR A N 1
ATOM 1042 C CA . THR A 1 137 ? -16.141 3.566 -20.531 1 81.94 137 THR A CA 1
ATOM 1043 C C . THR A 1 137 ? -16.641 2.805 -21.75 1 81.94 137 THR A C 1
ATOM 1045 O O . THR A 1 137 ? -17.469 3.318 -22.516 1 81.94 137 THR A O 1
ATOM 1048 N N . GLU A 1 138 ? -16.141 1.683 -21.984 1 75.56 138 GLU A N 1
ATOM 1049 C CA . GLU A 1 138 ? -16.578 0.847 -23.109 1 75.56 138 GLU A CA 1
ATOM 1050 C C . GLU A 1 138 ? -18.031 0.417 -22.953 1 75.56 138 GLU A C 1
ATOM 1052 O O . GLU A 1 138 ? -18.75 0.277 -23.938 1 75.56 138 GLU A O 1
ATOM 1057 N N . ALA A 1 139 ? -18.422 0.26 -21.797 1 68.56 139 ALA A N 1
ATOM 1058 C CA . ALA A 1 139 ? -19.797 -0.128 -21.547 1 68.56 139 ALA A CA 1
ATOM 1059 C C . ALA A 1 139 ? -20.75 1.031 -21.828 1 68.56 139 ALA A C 1
ATOM 1061 O O . ALA A 1 139 ? -21.859 0.825 -22.328 1 68.56 139 ALA A O 1
ATOM 1062 N N . ASP A 1 140 ? -20.391 2.232 -21.469 1 62.72 140 ASP A N 1
ATOM 1063 C CA . ASP A 1 140 ? -21.234 3.412 -21.641 1 62.72 140 ASP A CA 1
ATOM 1064 C C . ASP A 1 140 ? -21.203 3.916 -23.078 1 62.72 140 ASP A C 1
ATOM 1066 O O . ASP A 1 140 ? -22.188 4.441 -23.578 1 62.72 140 ASP A O 1
ATOM 1070 N N . ARG A 1 141 ? -20.125 4.184 -23.625 1 59.12 141 ARG A N 1
ATOM 1071 C CA . ARG A 1 141 ? -20.031 4.68 -24.984 1 59.12 141 ARG A CA 1
ATOM 1072 C C . ARG A 1 141 ? -19.062 3.84 -25.812 1 59.12 141 ARG A C 1
ATOM 1074 O O . ARG A 1 141 ? -17.844 4.043 -25.75 1 59.12 141 ARG A O 1
ATOM 1081 N N . PRO A 1 142 ? -19.641 2.73 -26.406 1 50.75 142 PRO A N 1
ATOM 1082 C CA . PRO A 1 142 ? -18.766 1.89 -27.219 1 50.75 142 PRO A CA 1
ATOM 1083 C C . PRO A 1 142 ? -17.938 2.695 -28.234 1 50.75 142 PRO A C 1
ATOM 1085 O O . PRO A 1 142 ? -17.406 2.131 -29.188 1 50.75 142 PRO A O 1
ATOM 1088 N N . ALA A 1 143 ? -18.109 4.031 -28.141 1 48.69 143 ALA A N 1
ATOM 1089 C CA . ALA A 1 143 ? -17.422 4.746 -29.219 1 48.69 143 ALA A CA 1
ATOM 1090 C C . ALA A 1 143 ? -15.945 4.375 -29.266 1 48.69 143 ALA A C 1
ATOM 1092 O O . ALA A 1 143 ? -15.383 3.93 -28.266 1 48.69 143 ALA A O 1
ATOM 1093 N N . PRO A 1 144 ? -15.242 4.727 -30.359 1 46.62 144 PRO A N 1
ATOM 1094 C CA . PRO A 1 144 ? -13.922 4.246 -30.766 1 46.62 144 PRO A CA 1
ATOM 1095 C C . PRO A 1 144 ? -12.867 4.438 -29.688 1 46.62 144 PRO A C 1
ATOM 1097 O O . PRO A 1 144 ? -12.977 5.352 -28.859 1 46.62 144 PRO A O 1
ATOM 1100 N N . ALA A 1 145 ? -12.094 3.393 -29.453 1 45.94 145 ALA A N 1
ATOM 1101 C CA . ALA A 1 145 ? -10.961 3.033 -28.594 1 45.94 145 ALA A CA 1
ATOM 1102 C C . ALA A 1 145 ? -10 4.203 -28.438 1 45.94 145 ALA A C 1
ATOM 1104 O O . ALA A 1 145 ? -9.039 4.125 -27.656 1 45.94 145 ALA A O 1
ATOM 1105 N N . ASP A 1 146 ? -10.18 5.129 -29.234 1 45.09 146 ASP A N 1
ATOM 1106 C CA . ASP A 1 146 ? -8.984 5.945 -29.438 1 45.09 146 ASP A CA 1
ATOM 1107 C C . ASP A 1 146 ? -8.68 6.781 -28.203 1 45.09 146 ASP A C 1
ATOM 1109 O O . ASP A 1 146 ? -7.672 7.492 -28.156 1 45.09 146 ASP A O 1
ATOM 1113 N N . ASP A 1 147 ? -9.703 7.051 -27.344 1 45.72 147 ASP A N 1
ATOM 1114 C CA . ASP A 1 147 ? -9.289 8.109 -26.438 1 45.72 147 ASP A CA 1
ATOM 1115 C C . ASP A 1 147 ? -8.648 7.523 -25.172 1 45.72 147 ASP A C 1
ATOM 1117 O O . ASP A 1 147 ? -9.289 7.418 -24.141 1 45.72 147 ASP A O 1
ATOM 1121 N N . ALA A 1 148 ? -7.621 6.637 -25.328 1 51.06 148 ALA A N 1
ATOM 1122 C CA . ALA A 1 148 ? -6.672 5.984 -24.438 1 51.06 148 ALA A CA 1
ATOM 1123 C C . ALA A 1 148 ? -6.25 6.922 -23.312 1 51.06 148 ALA A C 1
ATOM 1125 O O . ALA A 1 148 ? -5.586 6.504 -22.359 1 51.06 148 ALA A O 1
ATOM 1126 N N . THR A 1 149 ? -6.617 8.195 -23.344 1 58.22 149 THR A N 1
ATOM 1127 C CA . THR A 1 149 ? -5.992 9.203 -22.484 1 58.22 149 THR A CA 1
ATOM 1128 C C . THR A 1 149 ? -6.957 9.656 -21.391 1 58.22 149 THR A C 1
ATOM 1130 O O . THR A 1 149 ? -6.656 10.578 -20.641 1 58.22 149 THR A O 1
ATOM 1133 N N . ALA A 1 150 ? -8.125 8.859 -21.281 1 64.75 150 ALA A N 1
ATOM 1134 C CA . ALA A 1 150 ? -9.016 9.445 -20.281 1 64.75 150 ALA A CA 1
ATOM 1135 C C . ALA A 1 150 ? -8.484 9.203 -18.875 1 64.75 150 ALA A C 1
ATOM 1137 O O . ALA A 1 150 ? -7.973 8.117 -18.562 1 64.75 150 ALA A O 1
ATOM 1138 N N . PRO A 1 151 ? -8.594 10.195 -18.094 1 83.19 151 PRO A N 1
ATOM 1139 C CA . PRO A 1 151 ? -8.125 10.062 -16.703 1 83.19 151 PRO A CA 1
ATOM 1140 C C . PRO A 1 151 ? -8.906 9.016 -15.922 1 83.19 151 PRO A C 1
ATOM 1142 O O . PRO A 1 151 ? -10.086 8.789 -16.188 1 83.19 151 PRO A O 1
ATOM 1145 N N . VAL A 1 152 ? -8.211 8.289 -15.156 1 89.19 152 VAL A N 1
ATOM 1146 C CA . VAL A 1 152 ? -8.844 7.301 -14.289 1 89.19 152 VAL A CA 1
ATOM 1147 C C . VAL A 1 152 ? -9.812 8 -13.336 1 89.19 152 VAL A C 1
ATOM 1149 O O . VAL A 1 152 ? -9.43 8.945 -12.641 1 89.19 152 VAL A O 1
ATOM 1152 N N . ASP A 1 153 ? -11.055 7.578 -13.375 1 87.25 153 ASP A N 1
ATOM 1153 C CA . ASP A 1 153 ? -12.047 8.211 -12.516 1 87.25 153 ASP A CA 1
ATOM 1154 C C . ASP A 1 153 ? -11.914 7.723 -11.07 1 87.25 153 ASP A C 1
ATOM 1156 O O . ASP A 1 153 ? -11.344 6.656 -10.82 1 87.25 153 ASP A O 1
ATOM 1160 N N . PHE A 1 154 ? -12.445 8.484 -10.164 1 89.56 154 PHE A N 1
ATOM 1161 C CA . PHE A 1 154 ? -12.281 8.227 -8.734 1 89.56 154 PHE A CA 1
ATOM 1162 C C . PHE A 1 154 ? -12.992 6.938 -8.336 1 89.56 154 PHE A C 1
ATOM 1164 O O . PHE A 1 154 ? -12.516 6.195 -7.477 1 89.56 154 PHE A O 1
ATOM 1171 N N . GLU A 1 155 ? -14.109 6.66 -8.906 1 89.25 155 GLU A N 1
ATOM 1172 C CA . GLU A 1 155 ? -14.852 5.449 -8.586 1 89.25 155 GLU A CA 1
ATOM 1173 C C . GLU A 1 155 ? -14.039 4.199 -8.914 1 89.25 155 GLU A C 1
ATOM 1175 O O . GLU A 1 155 ? -14.023 3.238 -8.141 1 89.25 155 GLU A O 1
ATOM 1180 N N . SER A 1 156 ? -13.375 4.238 -10.125 1 93.5 156 SER A N 1
ATOM 1181 C CA . SER A 1 156 ? -12.516 3.127 -10.508 1 93.5 156 SER A CA 1
ATOM 1182 C C . SER A 1 156 ? -11.32 3.002 -9.57 1 93.5 156 SER A C 1
ATOM 1184 O O . SER A 1 156 ? -10.883 1.893 -9.25 1 93.5 156 SER A O 1
ATOM 1186 N N . ARG A 1 157 ? -10.805 4.129 -9.109 1 94.81 157 ARG A N 1
ATOM 1187 C CA . ARG A 1 157 ? -9.695 4.113 -8.164 1 94.81 157 ARG A CA 1
ATOM 1188 C C . ARG A 1 157 ? -10.109 3.48 -6.84 1 94.81 157 ARG A C 1
ATOM 1190 O O . ARG A 1 157 ? -9.375 2.67 -6.273 1 94.81 157 ARG A O 1
ATOM 1197 N N . VAL A 1 158 ? -11.258 3.836 -6.367 1 94.94 158 VAL A N 1
ATOM 1198 C CA . VAL A 1 158 ? -11.758 3.287 -5.109 1 94.94 158 VAL A CA 1
ATOM 1199 C C . VAL A 1 158 ? -12.016 1.79 -5.266 1 94.94 158 VAL A C 1
ATOM 1201 O O . VAL A 1 158 ? -11.602 0.993 -4.418 1 94.94 158 VAL A O 1
ATOM 1204 N N . ALA A 1 159 ? -12.688 1.419 -6.348 1 94.75 159 ALA A N 1
ATOM 1205 C CA . ALA A 1 159 ? -12.953 0.003 -6.594 1 94.75 159 ALA A CA 1
ATOM 1206 C C . ALA A 1 159 ? -11.656 -0.794 -6.66 1 94.75 159 ALA A C 1
ATOM 1208 O O . ALA A 1 159 ? -11.547 -1.868 -6.062 1 94.75 159 ALA A O 1
ATOM 1209 N N . ALA A 1 160 ? -10.68 -0.245 -7.391 1 97.31 160 ALA A N 1
ATOM 1210 C CA . ALA A 1 160 ? -9.383 -0.904 -7.512 1 97.31 160 ALA A CA 1
ATOM 1211 C C . ALA A 1 160 ? -8.703 -1.037 -6.152 1 97.31 160 ALA A C 1
ATOM 1213 O O . ALA A 1 160 ? -8.125 -2.08 -5.84 1 97.31 160 ALA A O 1
ATOM 1214 N N . ALA A 1 161 ? -8.766 0.018 -5.367 1 97.12 161 ALA A N 1
ATOM 1215 C CA . ALA A 1 161 ? -8.148 0.008 -4.043 1 97.12 161 ALA A CA 1
ATOM 1216 C C . ALA A 1 161 ? -8.773 -1.068 -3.156 1 97.12 161 ALA A C 1
ATOM 1218 O O . ALA A 1 161 ? -8.062 -1.803 -2.467 1 97.12 161 ALA A O 1
ATOM 1219 N N . LEU A 1 162 ? -10.07 -1.153 -3.172 1 96.31 162 LEU A N 1
ATOM 1220 C CA . LEU A 1 162 ? -10.773 -2.131 -2.35 1 96.31 162 LEU A CA 1
ATOM 1221 C C . LEU A 1 162 ? -10.461 -3.551 -2.803 1 96.31 162 LEU A C 1
ATOM 1223 O O . LEU A 1 162 ? -10.125 -4.41 -1.981 1 96.31 162 LEU A O 1
ATOM 1227 N N . LEU A 1 163 ? -10.523 -3.793 -4.117 1 97.12 163 LEU A N 1
ATOM 1228 C CA . LEU A 1 163 ? -10.258 -5.117 -4.664 1 97.12 163 LEU A CA 1
ATOM 1229 C C . LEU A 1 163 ? -8.812 -5.527 -4.418 1 97.12 163 LEU A C 1
ATOM 1231 O O . LEU A 1 163 ? -8.539 -6.656 -3.998 1 97.12 163 LEU A O 1
ATOM 1235 N N . ALA A 1 164 ? -7.938 -4.625 -4.652 1 98.25 164 ALA A N 1
ATOM 1236 C CA . ALA A 1 164 ? -6.516 -4.887 -4.445 1 98.25 164 ALA A CA 1
ATOM 1237 C C . ALA A 1 164 ? -6.211 -5.113 -2.969 1 98.25 164 ALA A C 1
ATOM 1239 O O . ALA A 1 164 ? -5.316 -5.891 -2.625 1 98.25 164 ALA A O 1
ATOM 1240 N N . ALA A 1 165 ? -6.953 -4.414 -2.133 1 97.31 165 ALA A N 1
ATOM 1241 C CA . ALA A 1 165 ? -6.738 -4.562 -0.697 1 97.31 165 ALA A CA 1
ATOM 1242 C C . ALA A 1 165 ? -6.984 -6.004 -0.253 1 97.31 165 ALA A C 1
ATOM 1244 O O . ALA A 1 165 ? -6.207 -6.559 0.53 1 97.31 165 ALA A O 1
ATOM 1245 N N . VAL A 1 166 ? -8.031 -6.602 -0.712 1 96.62 166 VAL A N 1
ATOM 1246 C CA . VAL A 1 166 ? -8.336 -7.984 -0.348 1 96.62 166 VAL A CA 1
ATOM 1247 C C . VAL A 1 166 ? -7.25 -8.914 -0.885 1 96.62 166 VAL A C 1
ATOM 1249 O O . VAL A 1 166 ? -6.738 -9.766 -0.157 1 96.62 166 VAL A O 1
ATOM 1252 N N . ASP A 1 167 ? -6.934 -8.742 -2.146 1 98 167 ASP A N 1
ATOM 1253 C CA . ASP A 1 167 ? -5.898 -9.57 -2.76 1 98 167 ASP A CA 1
ATOM 1254 C C . ASP A 1 167 ? -4.578 -9.445 -2.002 1 98 167 ASP A C 1
ATOM 1256 O O . ASP A 1 167 ? -3.916 -10.445 -1.733 1 98 167 ASP A O 1
ATOM 1260 N N . ARG A 1 168 ? -4.191 -8.242 -1.7 1 97.88 168 ARG A N 1
ATOM 1261 C CA . ARG A 1 168 ? -2.955 -7.988 -0.968 1 97.88 168 ARG A CA 1
ATOM 1262 C C . ARG A 1 168 ? -3.014 -8.594 0.431 1 97.88 168 ARG A C 1
ATOM 1264 O O . ARG A 1 168 ? -2.01 -9.102 0.936 1 97.88 168 ARG A O 1
ATOM 1271 N N . ALA A 1 169 ? -4.168 -8.477 1.09 1 96.69 169 ALA A N 1
ATOM 1272 C CA . ALA A 1 169 ? -4.316 -9.094 2.404 1 96.69 169 ALA A CA 1
ATOM 1273 C C . ALA A 1 169 ? -4.098 -10.602 2.33 1 96.69 169 ALA A C 1
ATOM 1275 O O . ALA A 1 169 ? -3.465 -11.188 3.211 1 96.69 169 ALA A O 1
ATOM 1276 N N . VAL A 1 170 ? -4.641 -11.227 1.304 1 97.88 170 VAL A N 1
ATOM 1277 C CA . VAL A 1 170 ? -4.438 -12.664 1.11 1 97.88 170 VAL A CA 1
ATOM 1278 C C . VAL A 1 170 ? -2.957 -12.945 0.878 1 97.88 170 VAL A C 1
ATOM 1280 O O . VAL A 1 170 ? -2.383 -13.836 1.515 1 97.88 170 VAL A O 1
ATOM 1283 N N . PHE A 1 171 ? -2.295 -12.195 0.031 1 97.94 171 PHE A N 1
ATOM 1284 C CA . PHE A 1 171 ? -0.867 -12.336 -0.229 1 97.94 171 PHE A CA 1
ATOM 1285 C C . PHE A 1 171 ? -0.071 -12.25 1.068 1 97.94 171 PHE A C 1
ATOM 1287 O O . PHE A 1 171 ? 0.788 -13.102 1.33 1 97.94 171 PHE A O 1
ATOM 1294 N N . THR A 1 172 ? -0.324 -11.227 1.825 1 96.56 172 THR A N 1
ATOM 1295 C CA . THR A 1 172 ? 0.414 -10.977 3.057 1 96.56 172 THR A CA 1
ATOM 1296 C C . THR A 1 172 ? 0.251 -12.133 4.035 1 96.56 172 THR A C 1
ATOM 1298 O O . THR A 1 172 ? 1.208 -12.531 4.703 1 96.56 172 THR A O 1
ATOM 1301 N N . GLU A 1 173 ? -0.975 -12.68 4.09 1 96 173 GLU A N 1
ATOM 1302 C CA . GLU A 1 173 ? -1.211 -13.805 4.98 1 96 173 GLU A CA 1
ATOM 1303 C C . GLU A 1 173 ? -0.479 -15.055 4.496 1 96 173 GLU A C 1
ATOM 1305 O O . GLU A 1 173 ? 0.142 -15.766 5.293 1 96 173 GLU A O 1
ATOM 1310 N N . VAL A 1 174 ? -0.539 -15.312 3.219 1 98.12 174 VAL A N 1
ATOM 1311 C CA . VAL A 1 174 ? 0.184 -16.438 2.641 1 98.12 174 VAL A CA 1
ATOM 1312 C C . VAL A 1 174 ? 1.68 -16.281 2.904 1 98.12 174 VAL A C 1
ATOM 1314 O O . VAL A 1 174 ? 2.324 -17.203 3.412 1 98.12 174 VAL A O 1
ATOM 1317 N N . PHE A 1 175 ? 2.141 -15.133 2.613 1 97.56 175 PHE A N 1
ATOM 1318 C CA . PHE A 1 175 ? 3.561 -14.836 2.777 1 97.56 175 PHE A CA 1
ATOM 1319 C C . PHE A 1 175 ? 3.988 -15.031 4.227 1 97.56 175 PHE A C 1
ATOM 1321 O O . PHE A 1 175 ? 5.023 -15.648 4.496 1 97.56 175 PHE A O 1
ATOM 1328 N N . ARG A 1 176 ? 3.236 -14.555 5.156 1 95.81 176 ARG A N 1
ATOM 1329 C CA . ARG A 1 176 ? 3.523 -14.68 6.582 1 95.81 176 ARG A CA 1
ATOM 1330 C C . ARG A 1 176 ? 3.607 -16.141 6.996 1 95.81 176 ARG A C 1
ATOM 1332 O O . ARG A 1 176 ? 4.512 -16.531 7.738 1 95.81 176 ARG A O 1
ATOM 1339 N N . ARG A 1 177 ? 2.742 -16.922 6.559 1 97.25 177 ARG A N 1
ATOM 1340 C CA . ARG A 1 177 ? 2.695 -18.328 6.934 1 97.25 177 ARG A CA 1
ATOM 1341 C C . ARG A 1 177 ? 3.834 -19.109 6.281 1 97.25 177 ARG A C 1
ATOM 1343 O O . ARG A 1 177 ? 4.422 -20 6.898 1 97.25 177 ARG A O 1
ATOM 1350 N N . VAL A 1 178 ? 4.102 -18.766 5.043 1 98.25 178 VAL A N 1
ATOM 1351 C CA . VAL A 1 178 ? 5.25 -19.359 4.363 1 98.25 178 VAL A CA 1
ATOM 1352 C C . VAL A 1 178 ? 6.531 -19.031 5.125 1 98.25 178 VAL A C 1
ATOM 1354 O O . VAL A 1 178 ? 7.367 -19.906 5.363 1 98.25 178 VAL A O 1
ATOM 1357 N N . LEU A 1 179 ? 6.668 -17.812 5.5 1 97.69 179 LEU A N 1
ATOM 1358 C CA . LEU A 1 179 ? 7.824 -17.359 6.266 1 97.69 179 LEU A CA 1
ATOM 1359 C C . LEU A 1 179 ? 7.934 -18.125 7.582 1 97.69 179 LEU A C 1
ATOM 1361 O O . LEU A 1 179 ? 9.039 -18.406 8.047 1 97.69 179 LEU A O 1
ATOM 1365 N N . ALA A 1 180 ? 6.836 -18.469 8.125 1 96.94 180 ALA A N 1
ATOM 1366 C CA . ALA A 1 180 ? 6.785 -19.203 9.391 1 96.94 180 ALA A CA 1
ATOM 1367 C C . ALA A 1 180 ? 7.113 -20.688 9.18 1 96.94 180 ALA A C 1
ATOM 1369 O O . ALA A 1 180 ? 7.227 -21.438 10.141 1 96.94 180 ALA A O 1
ATOM 1370 N N . GLY A 1 181 ? 7.156 -21.141 7.945 1 97.81 181 GLY A N 1
ATOM 1371 C CA . GLY A 1 181 ? 7.609 -22.484 7.641 1 97.81 181 GLY A CA 1
ATOM 1372 C C . GLY A 1 181 ? 6.469 -23.469 7.438 1 97.81 181 GLY A C 1
ATOM 1373 O O . GLY A 1 181 ? 6.684 -24.672 7.422 1 97.81 181 GLY A O 1
ATOM 1374 N N . GLU A 1 182 ? 5.277 -22.969 7.266 1 98 182 GLU A N 1
ATOM 1375 C CA . GLU A 1 182 ? 4.145 -23.859 7.023 1 98 182 GLU A CA 1
ATOM 1376 C C . GLU A 1 182 ? 4.188 -24.438 5.609 1 98 182 GLU A C 1
ATOM 1378 O O . GLU A 1 182 ? 4.605 -23.75 4.672 1 98 182 GLU A O 1
ATOM 1383 N N . GLU A 1 183 ? 3.736 -25.656 5.492 1 98.12 183 GLU A N 1
ATOM 1384 C CA . GLU A 1 183 ? 3.643 -26.281 4.172 1 98.12 183 GLU A CA 1
ATOM 1385 C C . GLU A 1 183 ? 2.58 -25.594 3.316 1 98.12 183 GLU A C 1
ATOM 1387 O O . GLU A 1 183 ? 1.539 -25.172 3.828 1 98.12 183 GLU A O 1
ATOM 1392 N N . HIS A 1 184 ? 2.854 -25.609 2.049 1 98.31 184 HIS A N 1
ATOM 1393 C CA . HIS A 1 184 ? 1.979 -24.891 1.129 1 98.31 184 HIS A CA 1
ATOM 1394 C C . HIS A 1 184 ? 0.542 -25.391 1.229 1 98.31 184 HIS A C 1
ATOM 1396 O O . HIS A 1 184 ? -0.398 -24.594 1.244 1 98.31 184 HIS A O 1
ATOM 1402 N N . ALA A 1 185 ? 0.386 -26.672 1.305 1 98.12 185 ALA A N 1
ATOM 1403 C CA . ALA A 1 185 ? -0.96 -27.234 1.39 1 98.12 185 ALA A CA 1
ATOM 1404 C C . ALA A 1 185 ? -1.671 -26.766 2.656 1 98.12 185 ALA A C 1
ATOM 1406 O O . ALA A 1 185 ? -2.871 -26.469 2.633 1 98.12 185 ALA A O 1
ATOM 1407 N N . ALA A 1 186 ? -0.962 -26.688 3.709 1 98.19 186 ALA A N 1
ATOM 1408 C CA . ALA A 1 186 ? -1.517 -26.203 4.973 1 98.19 186 ALA A CA 1
ATOM 1409 C C . ALA A 1 186 ? -1.876 -24.719 4.887 1 98.19 186 ALA A C 1
ATOM 1411 O O . ALA A 1 186 ? -2.896 -24.297 5.43 1 98.19 186 ALA A O 1
ATOM 1412 N N . VAL A 1 187 ? -1.021 -23.984 4.23 1 98.12 187 VAL A N 1
ATOM 1413 C CA . VAL A 1 187 ? -1.279 -22.562 4.039 1 98.12 187 VAL A CA 1
ATOM 1414 C C . VAL A 1 187 ? -2.582 -22.375 3.264 1 98.12 187 VAL A C 1
ATOM 1416 O O . VAL A 1 187 ? -3.447 -21.594 3.674 1 98.12 187 VAL A O 1
ATOM 1419 N N . THR A 1 188 ? -2.693 -23.094 2.176 1 98.44 188 THR A N 1
ATOM 1420 C CA . THR A 1 188 ? -3.902 -23 1.366 1 98.44 188 THR A CA 1
ATOM 1421 C C . THR A 1 188 ? -5.137 -23.344 2.189 1 98.44 188 THR A C 1
ATOM 1423 O O . THR A 1 188 ? -6.137 -22.625 2.164 1 98.44 188 THR A O 1
ATOM 1426 N N . ALA A 1 189 ? -5.07 -24.406 2.957 1 97.81 189 ALA A N 1
ATOM 1427 C CA . ALA A 1 189 ? -6.199 -24.859 3.77 1 97.81 189 ALA A CA 1
ATOM 1428 C C . ALA A 1 189 ? -6.59 -23.812 4.801 1 97.81 189 ALA A C 1
ATOM 1430 O O . ALA A 1 189 ? -7.773 -23.625 5.09 1 97.81 189 ALA A O 1
ATOM 1431 N N . ALA A 1 190 ? -5.621 -23.156 5.312 1 96.06 190 ALA A N 1
ATOM 1432 C CA . ALA A 1 190 ? -5.852 -22.172 6.371 1 96.06 190 ALA A CA 1
ATOM 1433 C C . ALA A 1 190 ? -6.398 -20.859 5.797 1 96.06 190 ALA A C 1
ATOM 1435 O O . ALA A 1 190 ? -7.262 -20.219 6.402 1 96.06 190 ALA A O 1
ATOM 1436 N N . VAL A 1 191 ? -5.938 -20.469 4.633 1 97.38 191 VAL A N 1
ATOM 1437 C CA . VAL A 1 191 ? -6.172 -19.125 4.129 1 97.38 191 VAL A CA 1
ATOM 1438 C C . VAL A 1 191 ? -7.426 -19.094 3.256 1 97.38 191 VAL A C 1
ATOM 1440 O O . VAL A 1 191 ? -8.148 -18.109 3.219 1 97.38 191 VAL A O 1
ATOM 1443 N N . ARG A 1 192 ? -7.688 -20.156 2.568 1 97.75 192 ARG A N 1
ATOM 1444 C CA . ARG A 1 192 ? -8.727 -20.203 1.543 1 97.75 192 ARG A CA 1
ATOM 1445 C C . ARG A 1 192 ? -10.078 -19.812 2.117 1 97.75 192 ARG A C 1
ATOM 1447 O O . ARG A 1 192 ? -10.781 -18.969 1.544 1 97.75 192 ARG A O 1
ATOM 1454 N N . PRO A 1 193 ? -10.531 -20.375 3.311 1 95.81 193 PRO A N 1
ATOM 1455 C CA . PRO A 1 193 ? -11.836 -19.953 3.846 1 95.81 193 PRO A CA 1
ATOM 1456 C C . PRO A 1 193 ? -11.898 -18.469 4.164 1 95.81 193 PRO A C 1
ATOM 1458 O O . PRO A 1 193 ? -12.922 -17.828 3.918 1 95.81 193 PRO A O 1
ATOM 1461 N N . SER A 1 194 ? -10.867 -17.969 4.676 1 93.94 194 SER A N 1
ATOM 1462 C CA . SER A 1 194 ? -10.828 -16.547 5.02 1 93.94 194 SER A CA 1
ATOM 1463 C C . SER A 1 194 ? -10.828 -15.68 3.771 1 93.94 194 SER A C 1
ATOM 1465 O O . SER A 1 194 ? -11.422 -14.602 3.762 1 93.94 194 SER A O 1
ATOM 1467 N N . ALA A 1 195 ? -10.102 -16.109 2.732 1 97 195 ALA A N 1
ATOM 1468 C CA . ALA A 1 195 ? -10.109 -15.391 1.464 1 97 195 ALA A CA 1
ATOM 1469 C C . ALA A 1 195 ? -11.523 -15.312 0.896 1 97 195 ALA A C 1
ATOM 1471 O O . ALA A 1 195 ? -11.961 -14.25 0.437 1 97 195 ALA A O 1
ATOM 1472 N N . ILE A 1 196 ? -12.242 -16.422 0.976 1 96.69 196 ILE A N 1
ATOM 1473 C CA . ILE A 1 196 ? -13.625 -16.469 0.505 1 96.69 196 ILE A CA 1
ATOM 1474 C C . ILE A 1 196 ? -14.461 -15.445 1.271 1 96.69 196 ILE A C 1
ATOM 1476 O O . ILE A 1 196 ? -15.18 -14.648 0.667 1 96.69 196 ILE A O 1
ATOM 1480 N N . ARG A 1 197 ? -14.32 -15.375 2.543 1 93.81 197 ARG A N 1
ATOM 1481 C CA . ARG A 1 197 ? -15.078 -14.445 3.373 1 93.81 197 ARG A CA 1
ATOM 1482 C C . ARG A 1 197 ? -14.703 -13 3.061 1 93.81 197 ARG A C 1
ATOM 1484 O O . ARG A 1 197 ? -15.555 -12.109 3.084 1 93.81 197 ARG A O 1
ATOM 1491 N N . ALA A 1 198 ? -13.445 -12.789 2.84 1 94.62 198 ALA A N 1
ATOM 1492 C CA 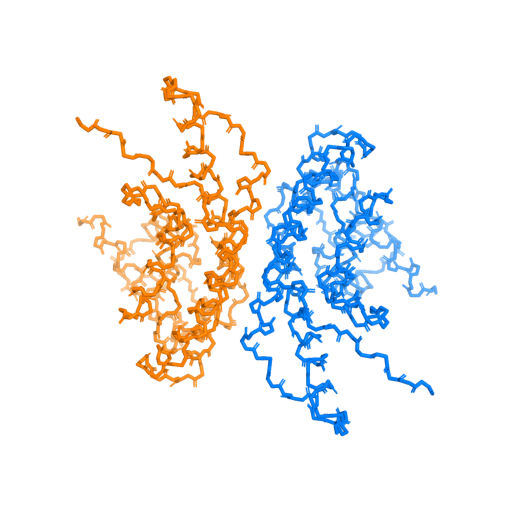. ALA A 1 198 ? -12.977 -11.438 2.523 1 94.62 198 ALA A CA 1
ATOM 1493 C C . ALA A 1 198 ? -13.625 -10.922 1.24 1 94.62 198 ALA A C 1
ATOM 1495 O O . ALA A 1 198 ? -14.086 -9.781 1.188 1 94.62 198 ALA A O 1
ATOM 1496 N N . PHE A 1 199 ? -13.648 -11.766 0.233 1 95.12 199 PHE A N 1
ATOM 1497 C CA . PHE A 1 199 ? -14.289 -11.367 -1.018 1 95.12 199 PHE A CA 1
ATOM 1498 C C . PHE A 1 199 ? -15.789 -11.219 -0.837 1 95.12 199 PHE A C 1
ATOM 1500 O O . PHE A 1 199 ? -16.422 -10.367 -1.468 1 95.12 199 PHE A O 1
ATOM 1507 N N . ASP A 1 200 ? -16.422 -12.055 0.021 1 93.06 200 ASP A N 1
ATOM 1508 C CA . ASP A 1 200 ? -17.844 -11.938 0.313 1 93.06 200 ASP A CA 1
ATOM 1509 C C . ASP A 1 200 ? -18.188 -10.555 0.862 1 93.06 200 ASP A C 1
ATOM 1511 O O . ASP A 1 200 ? -19.25 -10 0.57 1 93.06 200 ASP A O 1
ATOM 1515 N N . ARG A 1 201 ? -17.312 -10.016 1.601 1 88.94 201 ARG A N 1
ATOM 1516 C CA . ARG A 1 201 ? -17.531 -8.703 2.201 1 88.94 201 ARG A CA 1
ATOM 1517 C C . ARG A 1 201 ? -17.688 -7.633 1.131 1 88.94 201 ARG A C 1
ATOM 1519 O O . ARG A 1 201 ? -18.344 -6.613 1.36 1 88.94 201 ARG A O 1
ATOM 1526 N N . LEU A 1 202 ? -17.094 -7.887 -0.011 1 91.94 202 LEU A N 1
ATOM 1527 C CA . LEU A 1 202 ? -17.094 -6.871 -1.057 1 91.94 202 LEU A CA 1
ATOM 1528 C C . LEU A 1 202 ? -18.297 -7.031 -1.972 1 91.94 202 LEU A C 1
ATOM 1530 O O . LEU A 1 202 ? -18.547 -6.188 -2.836 1 91.94 202 LEU A O 1
ATOM 1534 N N . GLU A 1 203 ? -19.078 -8.078 -1.78 1 88.25 203 GLU A N 1
ATOM 1535 C CA . GLU A 1 203 ? -20.188 -8.367 -2.688 1 88.25 203 GLU A CA 1
ATOM 1536 C C . GLU A 1 203 ? -21.219 -7.234 -2.684 1 88.25 203 GLU A C 1
ATOM 1538 O O . GLU A 1 203 ? -21.688 -6.805 -3.742 1 88.25 203 GLU A O 1
ATOM 1543 N N . GLY A 1 204 ? -21.547 -6.75 -1.49 1 80.25 204 GLY A N 1
ATOM 1544 C CA . GLY A 1 204 ? -22.484 -5.648 -1.411 1 80.25 204 GLY A CA 1
ATOM 1545 C C . GLY A 1 204 ? -21.953 -4.363 -2.016 1 80.25 204 GLY A C 1
ATOM 1546 O O . GLY A 1 204 ? -22.734 -3.566 -2.561 1 80.25 204 GLY A O 1
ATOM 1547 N N . ALA A 1 205 ? -20.719 -4.238 -1.976 1 78.81 205 ALA A N 1
ATOM 1548 C CA . ALA A 1 205 ? -20.094 -2.988 -2.404 1 78.81 205 ALA A CA 1
ATOM 1549 C C . ALA A 1 205 ? -19.766 -3.021 -3.893 1 78.81 205 ALA A C 1
ATOM 1551 O O . ALA A 1 205 ? -19.906 -2.012 -4.59 1 78.81 205 ALA A O 1
ATOM 1552 N N . LEU A 1 206 ? -19.406 -4.195 -4.445 1 82.31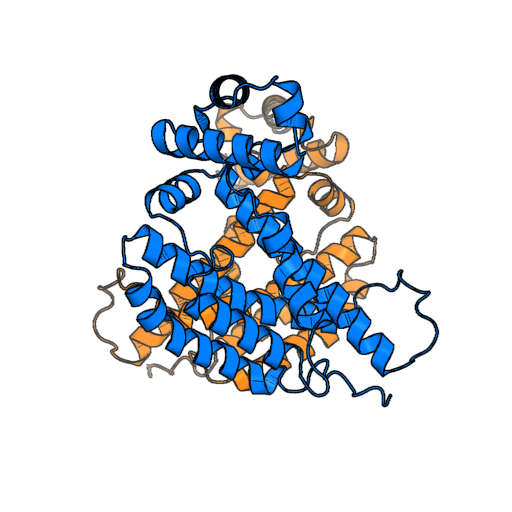 206 LEU A N 1
ATOM 1553 C CA . LEU A 1 206 ? -18.797 -4.207 -5.77 1 82.31 206 LEU A CA 1
ATOM 1554 C C . LEU A 1 206 ? -19.297 -5.387 -6.59 1 82.31 206 LEU A C 1
ATOM 1556 O O . LEU A 1 206 ? -18.766 -5.676 -7.668 1 82.31 206 LEU A O 1
ATOM 1560 N N . GLY A 1 207 ? -20.328 -6.059 -6.062 1 81.69 207 GLY A N 1
ATOM 1561 C CA . GLY A 1 207 ? -20.766 -7.281 -6.711 1 81.69 207 GLY A CA 1
ATOM 1562 C C . GLY A 1 207 ? -21.203 -7.066 -8.148 1 81.69 207 GLY A C 1
ATOM 1563 O O . GLY A 1 207 ? -21.047 -7.957 -8.992 1 81.69 207 GLY A O 1
ATOM 1564 N N . ASN A 1 208 ? -21.703 -5.914 -8.477 1 78.94 208 ASN A N 1
ATOM 1565 C CA . ASN A 1 208 ? -22.172 -5.625 -9.82 1 78.94 208 ASN A CA 1
ATOM 1566 C C . ASN A 1 208 ? -21.312 -4.566 -10.5 1 78.94 208 ASN A C 1
ATOM 1568 O O . ASN A 1 208 ? -21.75 -3.941 -11.477 1 78.94 208 ASN A O 1
ATOM 1572 N N . PHE A 1 209 ? -20.188 -4.359 -10 1 77.94 209 PHE A N 1
ATOM 1573 C CA . PHE A 1 209 ? -19.281 -3.354 -10.555 1 77.94 209 PHE A CA 1
ATOM 1574 C C . PHE A 1 209 ? -18.5 -3.916 -11.734 1 77.94 209 PHE A C 1
ATOM 1576 O O . PHE A 1 209 ? -17.922 -5 -11.641 1 77.94 209 PHE A O 1
ATOM 1583 N N . ALA A 1 210 ? -18.531 -3.195 -12.992 1 79.62 210 ALA A N 1
ATOM 1584 C CA . ALA A 1 210 ? -17.781 -3.506 -14.211 1 79.62 210 ALA A CA 1
ATOM 1585 C C . ALA A 1 210 ? -18.109 -4.914 -14.703 1 79.62 210 ALA A C 1
ATOM 1587 O O . ALA A 1 210 ? -17.203 -5.695 -15 1 79.62 210 ALA A O 1
ATOM 1588 N N . VAL A 1 211 ? -19.391 -5.242 -14.742 1 77.44 211 VAL A N 1
ATOM 1589 C CA . VAL A 1 211 ? -19.828 -6.496 -15.344 1 77.44 211 VAL A CA 1
ATOM 1590 C C . VAL A 1 211 ? -19.609 -6.438 -16.859 1 77.44 211 VAL A C 1
ATOM 1592 O O . VAL A 1 211 ? -20.016 -5.473 -17.516 1 77.44 211 VAL A O 1
ATOM 1595 N N . ARG A 1 212 ? -18.859 -7.359 -17.328 1 76.31 212 ARG A N 1
ATOM 1596 C CA . ARG A 1 212 ? -18.609 -7.363 -18.766 1 76.31 212 ARG A CA 1
ATOM 1597 C C . ARG A 1 212 ? -19.859 -7.75 -19.547 1 76.31 212 ARG A C 1
ATOM 1599 O O . ARG A 1 212 ? -20.484 -8.766 -19.25 1 76.31 212 ARG A O 1
ATOM 1606 N N . THR A 1 213 ? -20.25 -6.922 -20.453 1 70.94 213 THR A N 1
ATOM 1607 C CA . THR A 1 213 ? -21.422 -7.215 -21.281 1 70.94 213 THR A CA 1
ATOM 1608 C C . THR A 1 213 ? -21.031 -8.109 -22.453 1 70.94 213 THR A C 1
ATOM 1610 O O . THR A 1 213 ? -19.906 -8.031 -22.953 1 70.94 213 THR A O 1
ATOM 1613 N N . ASP A 1 214 ? -21.75 -9.195 -22.641 1 62.72 214 ASP A N 1
ATOM 1614 C CA . ASP A 1 214 ? -21.547 -10.031 -23.812 1 62.72 214 ASP A CA 1
ATOM 1615 C C . ASP A 1 214 ? -21.672 -9.219 -25.094 1 62.72 214 ASP A C 1
ATOM 1617 O O . ASP A 1 214 ? -22.688 -8.562 -25.312 1 62.72 214 ASP A O 1
ATOM 1621 N N . ARG A 1 215 ? -20.641 -8.766 -25.656 1 54.88 215 ARG A N 1
ATOM 1622 C CA . ARG A 1 215 ? -20.859 -8.141 -26.953 1 54.88 215 ARG A CA 1
ATOM 1623 C C . ARG A 1 215 ? -21.156 -9.188 -28.016 1 54.88 215 ARG A C 1
ATOM 1625 O O . ARG A 1 215 ? -20.484 -10.219 -28.094 1 54.88 215 ARG A O 1
ATOM 1632 N N . GLY A 1 216 ? -22.391 -9.57 -28.031 1 43.91 216 GLY A N 1
ATOM 1633 C CA . GLY A 1 216 ? -22.906 -10.43 -29.094 1 43.91 216 GLY A CA 1
ATOM 1634 C C . GLY A 1 216 ? -21.938 -10.586 -30.25 1 43.91 216 GLY A C 1
ATOM 1635 O O . GLY A 1 216 ? -21.391 -9.602 -30.75 1 43.91 216 GLY A O 1
ATOM 1636 N N . ARG A 1 217 ? -21.234 -11.719 -30.391 1 33.22 217 ARG A N 1
ATOM 1637 C CA . ARG A 1 217 ? -20.922 -12.016 -31.781 1 33.22 217 ARG A CA 1
ATOM 1638 C C . ARG A 1 217 ? -22.156 -11.977 -32.656 1 33.22 217 ARG A C 1
ATOM 1640 O O . ARG A 1 217 ? -23.25 -12.344 -32.219 1 33.22 217 ARG A O 1
ATOM 1647 N N . MET B 1 1 ? 16.703 24.188 24.984 1 50.81 1 MET B N 1
ATOM 1648 C CA . MET B 1 1 ? 15.688 24.469 23.984 1 50.81 1 MET B CA 1
ATOM 1649 C C . MET B 1 1 ? 14.648 23.344 23.938 1 50.81 1 MET B C 1
ATOM 1651 O O . MET B 1 1 ? 14.977 22.188 24.172 1 50.81 1 MET B O 1
ATOM 1655 N N . ASN B 1 2 ? 13.375 23.531 24.031 1 83.5 2 ASN B N 1
ATOM 1656 C CA . ASN B 1 2 ? 12.203 22.656 24.016 1 83.5 2 ASN B CA 1
ATOM 1657 C C . ASN B 1 2 ? 12.25 21.688 22.828 1 83.5 2 ASN B C 1
ATOM 1659 O O . ASN B 1 2 ? 12.516 22.094 21.703 1 83.5 2 ASN B O 1
ATOM 1663 N N . LYS B 1 3 ? 12.648 20.5 23.203 1 87.12 3 LYS B N 1
ATOM 1664 C CA . LYS B 1 3 ? 12.812 19.406 22.25 1 87.12 3 LYS B CA 1
ATOM 1665 C C . LYS B 1 3 ? 11.836 19.531 21.094 1 87.12 3 LYS B C 1
ATOM 1667 O O . LYS B 1 3 ? 12.219 19.328 19.938 1 87.12 3 LYS B O 1
ATOM 1672 N N . ARG B 1 4 ? 10.734 19.859 21.312 1 89.81 4 ARG B N 1
ATOM 1673 C CA . ARG B 1 4 ? 9.711 19.984 20.281 1 89.81 4 ARG B CA 1
ATOM 1674 C C . ARG B 1 4 ? 10.008 21.188 19.375 1 89.81 4 ARG B C 1
ATOM 1676 O O . ARG B 1 4 ? 9.852 21.094 18.156 1 89.81 4 ARG B O 1
ATOM 1683 N N . ARG B 1 5 ? 10.391 22.172 19.922 1 91.75 5 ARG B N 1
ATOM 1684 C CA . ARG B 1 5 ? 10.719 23.375 19.156 1 91.75 5 ARG B CA 1
ATOM 1685 C C . ARG B 1 5 ? 11.914 23.125 18.234 1 91.75 5 ARG B C 1
ATOM 1687 O O . ARG B 1 5 ? 11.93 23.578 17.094 1 91.75 5 ARG B O 1
ATOM 1694 N N . THR B 1 6 ? 12.852 22.391 18.781 1 94.38 6 THR B N 1
ATOM 1695 C CA . THR B 1 6 ? 14.023 22.062 17.969 1 94.38 6 THR B CA 1
ATOM 1696 C C . THR B 1 6 ? 13.641 21.188 16.797 1 94.38 6 THR B C 1
ATOM 1698 O O . THR B 1 6 ? 14.078 21.422 15.664 1 94.38 6 THR B O 1
ATOM 1701 N N . ARG B 1 7 ? 12.852 20.266 17.062 1 96.44 7 ARG B N 1
ATOM 1702 C CA . ARG B 1 7 ? 12.391 19.375 16.016 1 96.44 7 ARG B CA 1
ATOM 1703 C C . ARG B 1 7 ? 11.664 20.156 14.906 1 96.44 7 ARG B C 1
ATOM 1705 O O . ARG B 1 7 ? 11.914 19.922 13.719 1 96.44 7 ARG B O 1
ATOM 1712 N N . GLU B 1 8 ? 10.859 21 15.32 1 96.19 8 GLU B N 1
ATOM 1713 C CA . GLU B 1 8 ? 10.109 21.812 14.359 1 96.19 8 GLU B CA 1
ATOM 1714 C C . GLU B 1 8 ? 11.031 22.719 13.555 1 96.19 8 GLU B C 1
ATOM 1716 O O . GLU B 1 8 ? 10.859 22.875 12.344 1 96.19 8 GLU B O 1
ATOM 1721 N N . ALA B 1 9 ? 11.992 23.281 14.234 1 96.5 9 ALA B N 1
ATOM 1722 C CA . ALA B 1 9 ? 12.953 24.156 13.562 1 96.5 9 ALA B CA 1
ATOM 1723 C C . ALA B 1 9 ? 13.742 23.375 12.508 1 96.5 9 ALA B C 1
ATOM 1725 O O . ALA B 1 9 ? 13.984 23.891 11.406 1 96.5 9 ALA B O 1
ATOM 1726 N N . ILE B 1 10 ? 14.086 22.203 12.891 1 98.06 10 ILE B N 1
ATOM 1727 C CA . ILE B 1 10 ? 14.844 21.359 11.977 1 98.06 10 ILE B CA 1
ATOM 1728 C C . ILE B 1 10 ? 13.984 21.016 10.766 1 98.06 10 ILE B C 1
ATOM 1730 O O . ILE B 1 10 ? 14.422 21.156 9.625 1 98.06 10 ILE B O 1
ATOM 1734 N N . SER B 1 11 ? 12.82 20.609 11.008 1 98.12 11 SER B N 1
ATOM 1735 C CA . SER B 1 11 ? 11.922 20.203 9.922 1 98.12 11 SER B CA 1
ATOM 1736 C C . SER B 1 11 ? 11.586 21.391 9.023 1 98.12 11 SER B C 1
ATOM 1738 O O . SER B 1 11 ? 11.547 21.25 7.797 1 98.12 11 SER B O 1
ATOM 1740 N N . ASP B 1 12 ? 11.359 22.531 9.586 1 97.5 12 ASP B N 1
ATOM 1741 C CA . ASP B 1 12 ? 11.078 23.734 8.812 1 97.5 12 ASP B CA 1
ATOM 1742 C C . ASP B 1 12 ? 12.25 24.078 7.898 1 97.5 12 ASP B C 1
ATOM 1744 O O . ASP B 1 12 ? 12.055 24.391 6.719 1 97.5 12 ASP B O 1
ATOM 1748 N N . ALA B 1 13 ? 13.383 24.031 8.438 1 98.19 13 ALA B N 1
ATOM 1749 C CA . ALA B 1 13 ? 14.586 24.328 7.66 1 98.19 13 ALA B CA 1
ATOM 1750 C C . ALA B 1 13 ? 14.773 23.312 6.531 1 98.19 13 ALA B C 1
ATOM 1752 O O . ALA B 1 13 ? 15.062 23.688 5.395 1 98.19 13 ALA B O 1
ATOM 1753 N N . ALA B 1 14 ? 14.609 22.109 6.852 1 98.5 14 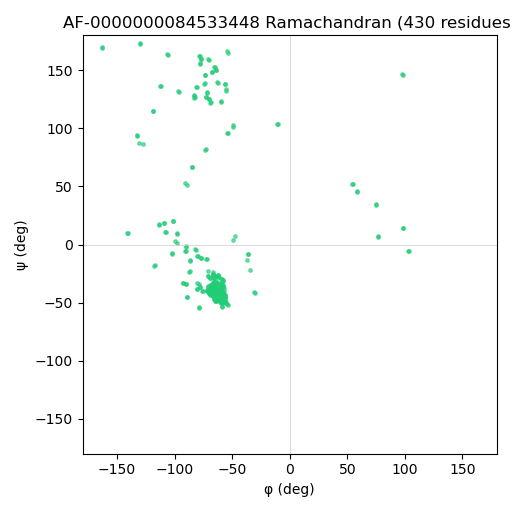ALA B N 1
ATOM 1754 C CA . ALA B 1 14 ? 14.734 21.047 5.855 1 98.5 14 ALA B CA 1
ATOM 1755 C C . ALA B 1 14 ? 13.727 21.234 4.723 1 98.5 14 ALA B C 1
ATOM 1757 O O . ALA B 1 14 ? 14.086 21.141 3.547 1 98.5 14 ALA B O 1
ATOM 1758 N N . THR B 1 15 ? 12.523 21.484 5.105 1 98.06 15 THR B N 1
ATOM 1759 C CA . THR B 1 15 ? 11.453 21.656 4.125 1 98.06 15 THR B CA 1
ATOM 1760 C C . THR B 1 15 ? 11.789 22.766 3.135 1 98.06 15 THR B C 1
ATOM 1762 O O . THR B 1 15 ? 11.664 22.578 1.923 1 98.06 15 THR B O 1
ATOM 1765 N N . ARG B 1 16 ? 12.281 23.828 3.607 1 98.12 16 ARG B N 1
ATOM 1766 C CA . ARG B 1 16 ? 12.656 24.938 2.746 1 98.12 16 ARG B CA 1
ATOM 1767 C C . ARG B 1 16 ? 13.773 24.547 1.79 1 98.12 16 ARG B C 1
ATOM 1769 O O . ARG B 1 16 ? 13.703 24.828 0.592 1 98.12 16 ARG B O 1
ATOM 1776 N N . LEU B 1 17 ? 14.727 23.891 2.287 1 98.56 17 LEU B N 1
ATOM 1777 C CA . LEU B 1 17 ? 15.859 23.469 1.474 1 98.56 17 LEU B CA 1
ATOM 1778 C C . LEU B 1 17 ? 15.43 22.438 0.433 1 98.56 17 LEU B C 1
ATOM 1780 O O . LEU B 1 17 ? 15.844 22.516 -0.726 1 98.56 17 LEU B O 1
ATOM 1784 N N . PHE B 1 18 ? 14.641 21.5 0.858 1 98.5 18 PHE B N 1
ATOM 1785 C CA . PHE B 1 18 ? 14.164 20.453 -0.055 1 98.5 18 PHE B CA 1
ATOM 1786 C C . PHE B 1 18 ? 13.352 21.078 -1.189 1 98.5 18 PHE B C 1
ATOM 1788 O O . PHE B 1 18 ? 13.461 20.656 -2.342 1 98.5 18 PHE B O 1
ATOM 1795 N N . ILE B 1 19 ? 12.539 22.016 -0.834 1 98 19 ILE B N 1
ATOM 1796 C CA . ILE B 1 19 ? 11.711 22.672 -1.846 1 98 19 ILE B CA 1
ATOM 1797 C C . ILE B 1 19 ? 12.594 23.469 -2.801 1 98 19 ILE B C 1
ATOM 1799 O O . ILE B 1 19 ? 12.391 23.438 -4.016 1 98 19 ILE B O 1
ATOM 1803 N N . ASP B 1 20 ? 13.625 24.062 -2.297 1 97.38 20 ASP B N 1
ATOM 1804 C CA . ASP B 1 20 ? 14.477 24.969 -3.076 1 97.38 20 ASP B CA 1
ATOM 1805 C C . ASP B 1 20 ? 15.469 24.172 -3.93 1 97.38 20 ASP B C 1
ATOM 1807 O O . ASP B 1 20 ? 15.672 24.484 -5.105 1 97.38 20 ASP B O 1
ATOM 1811 N N . GLN B 1 21 ? 16 23.062 -3.393 1 95.94 21 GLN B N 1
ATOM 1812 C CA . GLN B 1 21 ? 17.156 22.422 -4.004 1 95.94 21 GLN B CA 1
ATOM 1813 C C . GLN B 1 21 ? 16.812 21 -4.473 1 95.94 21 GLN B C 1
ATOM 1815 O O . GLN B 1 21 ? 17.547 20.406 -5.258 1 95.94 21 GLN B O 1
ATOM 1820 N N . GLY B 1 22 ? 15.781 20.578 -3.918 1 97.25 22 GLY B N 1
ATOM 1821 C CA . GLY B 1 22 ? 15.477 19.172 -4.152 1 97.25 22 GLY B CA 1
ATOM 1822 C C . GLY B 1 22 ? 15.922 18.266 -3.014 1 97.25 22 GLY B C 1
ATOM 1823 O O . GLY B 1 22 ? 16.906 18.562 -2.336 1 97.25 22 GLY B O 1
ATOM 1824 N N . PHE B 1 23 ? 15.219 17.281 -2.768 1 97.88 23 PHE B N 1
ATOM 1825 C CA . PHE B 1 23 ? 15.438 16.359 -1.654 1 97.88 23 PHE B CA 1
ATOM 1826 C C . PHE B 1 23 ? 16.812 15.695 -1.766 1 97.88 23 PHE B C 1
ATOM 1828 O O . PHE B 1 23 ? 17.594 15.703 -0.812 1 97.88 23 PHE B O 1
ATOM 1835 N N . ASP B 1 24 ? 17.094 15.195 -2.965 1 96.19 24 ASP B N 1
ATOM 1836 C CA . ASP B 1 24 ? 18.312 14.398 -3.154 1 96.19 24 ASP B CA 1
ATOM 1837 C C . ASP B 1 24 ? 19.562 15.266 -3.033 1 96.19 24 ASP B C 1
ATOM 1839 O O . ASP B 1 24 ? 20.594 14.812 -2.539 1 96.19 24 ASP B O 1
ATOM 1843 N N . ARG B 1 25 ? 19.5 16.422 -3.334 1 96.62 25 ARG B N 1
ATOM 1844 C CA . ARG B 1 25 ? 20.656 17.312 -3.391 1 96.62 25 ARG B CA 1
ATOM 1845 C C . ARG B 1 25 ? 20.938 17.938 -2.027 1 96.62 25 ARG B C 1
ATOM 1847 O O . ARG B 1 25 ? 22.016 18.484 -1.799 1 96.62 25 ARG B O 1
ATOM 1854 N N . THR B 1 26 ? 19.953 17.969 -1.246 1 98.12 26 THR B N 1
ATOM 1855 C CA . THR B 1 26 ? 20.094 18.594 0.066 1 98.12 26 THR B CA 1
ATOM 1856 C C . THR B 1 26 ? 20.75 17.625 1.053 1 98.12 26 THR B C 1
ATOM 1858 O O . THR B 1 26 ? 20.359 16.469 1.137 1 98.12 26 THR B O 1
ATOM 1861 N N . THR B 1 27 ? 21.688 18.094 1.813 1 97.62 27 THR B N 1
ATOM 1862 C CA . THR B 1 27 ? 22.406 17.25 2.762 1 97.62 27 THR B CA 1
ATOM 1863 C C . THR B 1 27 ? 21.953 17.547 4.191 1 97.62 27 THR B C 1
ATOM 1865 O O . THR B 1 27 ? 21.391 18.609 4.461 1 97.62 27 THR B O 1
ATOM 1868 N N . ILE B 1 28 ? 22.281 16.609 5.051 1 98 28 ILE B N 1
ATOM 1869 C CA . ILE B 1 28 ? 22 16.766 6.473 1 98 28 ILE B CA 1
ATOM 1870 C C . ILE B 1 28 ? 22.812 17.938 7.031 1 98 28 ILE B C 1
ATOM 1872 O O . ILE B 1 28 ? 22.328 18.688 7.875 1 98 28 ILE B O 1
ATOM 1876 N N . ALA B 1 29 ? 23.984 18.094 6.547 1 98.06 29 ALA B N 1
ATOM 1877 C CA . ALA B 1 29 ? 24.844 19.188 6.984 1 98.06 29 ALA B CA 1
ATOM 1878 C C . ALA B 1 29 ? 24.219 20.547 6.664 1 98.06 29 ALA B C 1
ATOM 1880 O O . ALA B 1 29 ? 24.25 21.453 7.488 1 98.06 29 ALA B O 1
ATOM 1881 N N . GLU B 1 30 ? 23.703 20.672 5.5 1 98.38 30 GLU B N 1
ATOM 1882 C CA . GLU B 1 30 ? 23.031 21.906 5.094 1 98.38 30 GLU B CA 1
ATOM 1883 C C . GLU B 1 30 ? 21.812 22.188 5.965 1 98.38 30 GLU B C 1
ATOM 1885 O O . GLU B 1 30 ? 21.578 23.344 6.348 1 98.38 30 GLU B O 1
ATOM 1890 N N . VAL B 1 31 ? 21.062 21.141 6.273 1 98.62 31 VAL B N 1
ATOM 1891 C CA . VAL B 1 31 ? 19.891 21.297 7.129 1 98.62 31 VAL B CA 1
ATOM 1892 C C . VAL B 1 31 ? 20.328 21.75 8.523 1 98.62 31 VAL B C 1
ATOM 1894 O O . VAL B 1 31 ? 19.734 22.672 9.094 1 98.62 31 VAL B O 1
ATOM 1897 N N . ALA B 1 32 ? 21.297 21.109 9.039 1 98.44 32 ALA B N 1
ATOM 1898 C CA . ALA B 1 32 ? 21.828 21.453 10.352 1 98.44 32 ALA B CA 1
ATOM 1899 C C . ALA B 1 32 ? 22.25 22.922 10.406 1 98.44 32 ALA B C 1
ATOM 1901 O O . ALA B 1 32 ? 21.875 23.641 11.328 1 98.44 32 ALA B O 1
ATOM 1902 N N . ALA B 1 33 ? 23 23.344 9.438 1 98.44 33 ALA B N 1
ATOM 1903 C CA . ALA B 1 33 ? 23.484 24.719 9.352 1 98.44 33 ALA B CA 1
ATOM 1904 C C . ALA B 1 33 ? 22.312 25.703 9.297 1 98.44 33 ALA B C 1
ATOM 1906 O O . ALA B 1 33 ? 22.297 26.703 10 1 98.44 33 ALA B O 1
ATOM 1907 N N . ALA B 1 34 ? 21.344 25.422 8.516 1 98.19 34 ALA B N 1
ATOM 1908 C CA . ALA B 1 34 ? 20.188 26.297 8.336 1 98.19 34 ALA B CA 1
ATOM 1909 C C . ALA B 1 34 ? 19.359 26.391 9.625 1 98.19 34 ALA B C 1
ATOM 1911 O O . ALA B 1 34 ? 18.781 27.438 9.914 1 98.19 34 ALA B O 1
ATOM 1912 N N . ALA B 1 35 ? 19.344 25.312 10.344 1 97.81 35 ALA B N 1
ATOM 1913 C CA . ALA B 1 35 ? 18.562 25.25 11.57 1 97.81 35 ALA B CA 1
ATOM 1914 C C . ALA B 1 35 ? 19.359 25.781 12.758 1 97.81 35 ALA B C 1
ATOM 1916 O O . ALA B 1 35 ? 18.812 25.984 13.844 1 97.81 35 ALA B O 1
ATOM 1917 N N . GLY B 1 36 ? 20.594 25.922 12.578 1 97.56 36 GLY B N 1
ATOM 1918 C CA . GLY B 1 36 ? 21.453 26.406 13.648 1 97.56 36 GLY B CA 1
ATOM 1919 C C . GLY B 1 36 ? 21.719 25.359 14.711 1 97.56 36 GLY B C 1
ATOM 1920 O O . GLY B 1 36 ? 21.75 25.672 15.906 1 97.56 36 GLY B O 1
ATOM 1921 N N . VAL B 1 37 ? 21.812 24.125 14.297 1 97.62 37 VAL B N 1
ATOM 1922 C CA . VAL B 1 37 ? 22.078 23.031 15.234 1 97.62 37 VAL B CA 1
ATOM 1923 C C . VAL B 1 37 ? 23.219 22.172 14.711 1 97.62 37 VAL B C 1
ATOM 1925 O O . VAL B 1 37 ? 23.672 22.344 13.578 1 97.62 37 VAL B O 1
ATOM 1928 N N . ALA B 1 38 ? 23.625 21.25 15.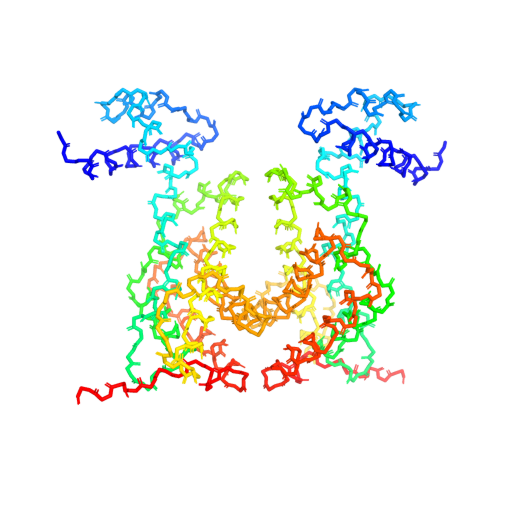562 1 97.12 38 ALA B N 1
ATOM 1929 C CA . ALA B 1 38 ? 24.641 20.281 15.148 1 97.12 38 ALA B CA 1
ATOM 1930 C C . ALA B 1 38 ? 24.031 19.188 14.281 1 97.12 38 ALA B C 1
ATOM 1932 O O . ALA B 1 38 ? 22.859 18.875 14.406 1 97.12 38 ALA B O 1
ATOM 1933 N N . LYS B 1 39 ? 24.875 18.578 13.453 1 97 39 LYS B N 1
ATOM 1934 C CA . LYS B 1 39 ? 24.453 17.469 12.617 1 97 39 LYS B CA 1
ATOM 1935 C C . LYS B 1 39 ? 23.875 16.328 13.453 1 97 39 LYS B C 1
ATOM 1937 O O . LYS B 1 39 ? 22.844 15.75 13.109 1 97 39 LYS B O 1
ATOM 1942 N N . MET B 1 40 ? 24.469 16.078 14.516 1 97.25 40 MET B N 1
ATOM 1943 C CA . MET B 1 40 ? 24.031 14.977 15.375 1 97.25 40 MET B CA 1
ATOM 1944 C C . MET B 1 40 ? 22.656 15.258 15.961 1 97.25 40 MET B C 1
ATOM 1946 O O . MET B 1 40 ? 21.859 14.336 16.156 1 97.25 40 MET B O 1
ATOM 1950 N N . THR B 1 41 ? 22.422 16.5 16.188 1 97 41 THR B N 1
ATOM 1951 C CA . THR B 1 41 ? 21.109 16.891 16.672 1 97 41 THR B CA 1
ATOM 1952 C C . THR B 1 41 ? 20.031 16.562 15.656 1 97 41 THR B C 1
ATOM 1954 O O . THR B 1 41 ? 18.969 16.062 16.016 1 97 41 THR B O 1
ATOM 1957 N N . VAL B 1 42 ? 20.312 16.844 14.359 1 97.88 42 VAL B N 1
ATOM 1958 C CA . VAL B 1 42 ? 19.375 16.516 13.297 1 97.88 42 VAL B CA 1
ATOM 1959 C C . VAL B 1 42 ? 19.109 15.016 13.266 1 97.88 42 VAL B C 1
ATOM 1961 O O . VAL B 1 42 ? 17.953 14.578 13.273 1 97.88 42 VAL B O 1
ATOM 1964 N N . THR B 1 43 ? 20.125 14.227 13.352 1 97 43 THR B N 1
ATOM 1965 C CA . THR B 1 43 ? 20.031 12.773 13.242 1 97 43 THR B CA 1
ATOM 1966 C C . THR B 1 43 ? 19.312 12.188 14.453 1 97 43 THR B C 1
ATOM 1968 O O . THR B 1 43 ? 18.578 11.203 14.336 1 97 43 THR B O 1
ATOM 1971 N N . ASN B 1 44 ? 19.531 12.805 15.57 1 96.94 44 ASN B N 1
ATOM 1972 C CA . ASN B 1 44 ? 18.859 12.359 16.781 1 96.94 44 ASN B CA 1
ATOM 1973 C C . ASN B 1 44 ? 17.344 12.57 16.703 1 96.94 44 ASN B C 1
ATOM 1975 O O . ASN B 1 44 ? 16.578 11.703 17.109 1 96.94 44 ASN B O 1
ATOM 1979 N N . HIS B 1 45 ? 16.984 13.695 16.156 1 97.06 45 HIS B N 1
ATOM 1980 C CA . HIS B 1 45 ? 15.57 14.023 16.062 1 97.06 45 HIS B CA 1
ATOM 1981 C C . HIS B 1 45 ? 14.914 13.312 14.883 1 97.06 45 HIS B C 1
ATOM 1983 O O . HIS B 1 45 ? 13.719 13.008 14.914 1 97.06 45 HIS B O 1
ATOM 1989 N N . PHE B 1 46 ? 15.695 13.133 13.828 1 97.94 46 PHE B N 1
ATOM 1990 C CA . PHE B 1 46 ? 15.203 12.492 12.609 1 97.94 46 PHE B CA 1
ATOM 1991 C C . PHE B 1 46 ? 16.188 11.43 12.125 1 97.94 46 PHE B C 1
ATOM 1993 O O . PHE B 1 46 ? 17.016 11.695 11.25 1 97.94 46 PHE B O 1
ATOM 2000 N N . PRO B 1 47 ? 15.938 10.242 12.539 1 96 47 PRO B N 1
ATOM 2001 C CA . PRO B 1 47 ? 16.859 9.164 12.148 1 96 47 PRO B CA 1
ATOM 2002 C C . PRO B 1 47 ? 16.828 8.883 10.648 1 96 47 PRO B C 1
ATOM 2004 O O . PRO B 1 47 ? 17.812 8.391 10.094 1 96 47 PRO B O 1
ATOM 2007 N N . ARG B 1 48 ? 15.734 9.195 10.039 1 96.56 48 ARG B N 1
ATOM 2008 C CA . ARG B 1 48 ? 15.633 9.055 8.594 1 96.56 48 ARG B CA 1
ATOM 2009 C C . ARG B 1 48 ? 15.531 10.422 7.914 1 96.56 48 ARG B C 1
ATOM 2011 O O . ARG B 1 48 ? 14.742 11.273 8.344 1 96.56 48 ARG B O 1
ATOM 2018 N N . LYS B 1 49 ? 16.266 10.555 6.863 1 97.62 49 LYS B N 1
ATOM 2019 C CA . LYS B 1 49 ? 16.234 11.812 6.121 1 97.62 49 LYS B CA 1
ATOM 2020 C C . LYS B 1 49 ? 14.836 12.117 5.602 1 97.62 49 LYS B C 1
ATOM 2022 O O . LYS B 1 49 ? 14.406 13.273 5.594 1 97.62 49 LYS B O 1
ATOM 2027 N N . GLU B 1 50 ? 14.109 11.125 5.148 1 98.31 50 GLU B N 1
ATOM 2028 C CA . GLU B 1 50 ? 12.766 11.281 4.582 1 98.31 50 GLU B CA 1
ATOM 2029 C C . GLU B 1 50 ? 11.82 11.938 5.586 1 98.31 50 GLU B C 1
ATOM 2031 O O . GLU B 1 50 ? 10.914 12.68 5.199 1 98.31 50 GLU B O 1
ATOM 2036 N N . ASP B 1 51 ? 12.109 11.656 6.84 1 98.19 51 ASP B N 1
ATOM 2037 C CA . ASP B 1 51 ? 11.18 12.102 7.875 1 98.19 51 ASP B CA 1
ATOM 2038 C C . ASP B 1 51 ? 11.391 13.578 8.203 1 98.19 51 ASP B C 1
ATOM 2040 O O . ASP B 1 51 ? 10.578 14.18 8.914 1 98.19 51 ASP B O 1
ATOM 2044 N N . LEU B 1 52 ? 12.477 14.141 7.672 1 98.25 52 LEU B N 1
ATOM 2045 C CA . LEU B 1 52 ? 12.656 15.578 7.789 1 98.25 52 LEU B CA 1
ATOM 2046 C C . LEU B 1 52 ? 11.531 16.328 7.07 1 98.25 52 LEU B C 1
ATOM 2048 O O . LEU B 1 52 ? 11.086 17.375 7.531 1 98.25 52 LEU B O 1
ATOM 2052 N N . LEU B 1 53 ? 11.164 15.773 5.957 1 98 53 LEU B N 1
ATOM 2053 C CA . LEU B 1 53 ? 10.078 16.391 5.195 1 98 53 LEU B CA 1
ATOM 2054 C C . LEU B 1 53 ? 8.727 15.836 5.645 1 98 53 LEU B C 1
ATOM 2056 O O . LEU B 1 53 ? 7.766 16.594 5.812 1 98 53 LEU B O 1
ATOM 2060 N N . LEU B 1 54 ? 8.695 14.508 5.781 1 98.06 54 LEU B N 1
ATOM 2061 C CA . LEU B 1 54 ? 7.488 13.867 6.285 1 98.06 54 LEU B CA 1
ATOM 2062 C C . LEU B 1 54 ? 7.469 13.867 7.809 1 98.06 54 LEU B C 1
ATOM 2064 O O . LEU B 1 54 ? 7.387 12.805 8.43 1 98.06 54 LEU B O 1
ATOM 2068 N N . ASP B 1 55 ? 7.367 15.008 8.336 1 95.75 55 ASP B N 1
ATOM 2069 C CA . ASP B 1 55 ? 7.609 15.18 9.766 1 95.75 55 ASP B CA 1
ATOM 2070 C C . ASP B 1 55 ? 6.367 14.812 10.578 1 95.75 55 ASP B C 1
ATOM 2072 O O . ASP B 1 55 ? 6.422 14.758 11.805 1 95.75 55 ASP B O 1
ATOM 2076 N N . LEU B 1 56 ? 5.273 14.492 9.945 1 94.94 56 LEU B N 1
ATOM 2077 C CA . LEU B 1 56 ? 4.07 14 10.609 1 94.94 56 LEU B CA 1
ATOM 2078 C C . LEU B 1 56 ? 3.953 12.484 10.477 1 94.94 56 LEU B C 1
ATOM 2080 O O . LEU B 1 56 ? 2.861 11.93 10.609 1 94.94 56 LEU B O 1
ATOM 2084 N N . HIS B 1 57 ? 5.02 11.836 10.203 1 96.06 57 HIS B N 1
ATOM 2085 C CA . HIS B 1 57 ? 5.008 10.414 9.883 1 96.06 57 HIS B CA 1
ATOM 2086 C C . HIS B 1 57 ? 4.391 9.594 11.016 1 96.06 57 HIS B C 1
ATOM 2088 O O . HIS B 1 57 ? 3.639 8.648 10.766 1 96.06 57 HIS B O 1
ATOM 2094 N N . GLU B 1 58 ? 4.613 9.953 12.227 1 95.75 58 GLU B N 1
ATOM 2095 C CA . GLU B 1 58 ? 4.035 9.211 13.336 1 95.75 58 GLU B CA 1
ATOM 2096 C C . GLU B 1 58 ? 2.523 9.406 13.406 1 95.75 58 GLU B C 1
ATOM 2098 O O . GLU B 1 58 ? 1.781 8.453 13.664 1 95.75 58 GLU B O 1
ATOM 2103 N N . GLU B 1 59 ? 2.139 10.633 13.195 1 95.56 59 GLU B N 1
ATOM 2104 C CA . GLU B 1 59 ? 0.713 10.945 13.188 1 95.56 59 GLU B CA 1
ATOM 2105 C C . GLU B 1 59 ? -0.005 10.227 12.047 1 95.56 59 GLU B C 1
ATOM 2107 O O . GLU B 1 59 ? -1.105 9.703 12.234 1 95.56 59 GLU B O 1
ATOM 2112 N N . LEU B 1 60 ? 0.641 10.219 10.938 1 96.5 60 LEU B N 1
ATOM 2113 C CA . LEU B 1 60 ? 0.066 9.539 9.773 1 96.5 60 LEU B CA 1
ATOM 2114 C C . LEU B 1 60 ? -0.073 8.047 10.031 1 96.5 60 LEU B C 1
ATOM 2116 O O . LEU B 1 60 ? -1.146 7.473 9.82 1 96.5 60 LEU B O 1
ATOM 2120 N N . ALA B 1 61 ? 0.926 7.445 10.586 1 97.19 61 ALA B N 1
ATOM 2121 C CA . ALA B 1 61 ? 0.959 6.004 10.797 1 97.19 61 ALA B CA 1
ATOM 2122 C C . ALA B 1 61 ? -0.019 5.586 11.898 1 97.19 61 ALA B C 1
ATOM 2124 O O . ALA B 1 61 ? -0.537 4.469 11.883 1 97.19 61 ALA B O 1
ATOM 2125 N N . GLY B 1 62 ? -0.285 6.48 12.789 1 97.75 62 GLY B N 1
ATOM 2126 C CA . GLY B 1 62 ? -1.107 6.117 13.938 1 97.75 62 GLY B CA 1
ATOM 2127 C C . GLY B 1 62 ? -2.541 6.602 13.82 1 97.75 62 GLY B C 1
ATOM 2128 O O . GLY B 1 62 ? -3.393 6.238 14.633 1 97.75 62 GLY B O 1
ATOM 2129 N N . ARG B 1 63 ? -2.818 7.367 12.852 1 97.94 63 ARG B N 1
ATOM 2130 C CA . ARG B 1 63 ? -4.066 8.117 12.766 1 97.94 63 ARG B CA 1
ATOM 2131 C C . ARG B 1 63 ? -5.27 7.184 12.789 1 97.94 63 ARG B C 1
ATOM 2133 O O . ARG B 1 63 ? -6.172 7.344 13.609 1 97.94 63 ARG B O 1
ATOM 2140 N N . LEU B 1 64 ? -5.309 6.215 11.93 1 98.44 64 LEU B N 1
ATOM 2141 C CA . LEU B 1 64 ? -6.469 5.34 11.797 1 98.44 64 LEU B CA 1
ATOM 2142 C C . LEU B 1 64 ? -6.703 4.551 13.078 1 98.44 64 LEU B C 1
ATOM 2144 O O . LEU B 1 64 ? -7.836 4.453 13.555 1 98.44 64 LEU B O 1
ATOM 2148 N N . ALA B 1 65 ? -5.641 4.004 13.602 1 97.88 65 ALA B N 1
ATOM 2149 C CA . ALA B 1 65 ? -5.738 3.227 14.836 1 97.88 65 ALA B CA 1
ATOM 2150 C C . ALA B 1 65 ? -6.277 4.082 15.977 1 97.88 65 ALA B C 1
ATOM 2152 O O . ALA B 1 65 ? -7.156 3.645 16.719 1 97.88 65 ALA B O 1
ATOM 2153 N N . ARG B 1 66 ? -5.766 5.266 16.125 1 97.94 66 ARG B N 1
ATOM 2154 C CA . ARG B 1 66 ? -6.207 6.164 17.188 1 97.94 66 ARG B CA 1
ATOM 2155 C C . ARG B 1 66 ? -7.676 6.527 17.016 1 97.94 66 ARG B C 1
ATOM 2157 O O . ARG B 1 66 ? -8.422 6.598 18 1 97.94 66 ARG B O 1
ATOM 2164 N N . THR B 1 67 ? -8.062 6.816 15.797 1 97.56 67 THR B N 1
ATOM 2165 C CA . THR B 1 67 ? -9.453 7.16 15.516 1 97.56 67 THR B CA 1
ATOM 2166 C C . THR B 1 67 ? -10.391 6.051 15.984 1 97.56 67 THR B C 1
ATOM 2168 O O . THR B 1 67 ? -11.414 6.324 16.625 1 97.56 67 THR B O 1
ATOM 2171 N N . VAL B 1 68 ? -10.047 4.793 15.688 1 96.5 68 VAL B N 1
ATOM 2172 C CA . VAL B 1 68 ? -10.883 3.66 16.062 1 96.5 68 VAL B CA 1
ATOM 2173 C C . VAL B 1 68 ? -10.836 3.467 17.578 1 96.5 68 VAL B C 1
ATOM 2175 O O . VAL B 1 68 ? -11.859 3.184 18.219 1 96.5 68 VAL B O 1
ATOM 2178 N N . ALA B 1 69 ? -9.672 3.6 18.141 1 94.38 69 ALA B N 1
ATOM 2179 C CA . ALA B 1 69 ? -9.508 3.41 19.578 1 94.38 69 ALA B CA 1
ATOM 2180 C C . ALA B 1 69 ? -10.32 4.434 20.375 1 94.38 69 ALA B C 1
ATOM 2182 O O . ALA B 1 69 ? -10.844 4.129 21.438 1 94.38 69 ALA B O 1
ATOM 2183 N N . ASP B 1 70 ? -10.438 5.633 19.812 1 94.88 70 ASP B N 1
ATOM 2184 C CA . ASP B 1 70 ? -11.062 6.742 20.531 1 94.88 70 ASP B CA 1
ATOM 2185 C C . ASP B 1 70 ? -12.523 6.91 20.125 1 94.88 70 ASP B C 1
ATOM 2187 O O . ASP B 1 70 ? -13.156 7.906 20.469 1 94.88 70 ASP B O 1
ATOM 2191 N N . ARG B 1 71 ? -13.039 5.988 19.391 1 93 71 ARG B N 1
ATOM 2192 C CA . ARG B 1 71 ? -14.398 6.141 18.859 1 93 71 ARG B CA 1
ATOM 2193 C C . ARG B 1 71 ? -15.414 6.152 20 1 93 71 ARG B C 1
ATOM 2195 O O . ARG B 1 71 ? -15.164 5.609 21.078 1 93 71 ARG B O 1
ATOM 2202 N N . ALA B 1 72 ? -16.516 6.816 19.75 1 92.12 72 ALA B N 1
ATOM 2203 C CA . ALA B 1 72 ? -17.594 6.938 20.734 1 92.12 72 ALA B CA 1
ATOM 2204 C C . ALA B 1 72 ? -18.312 5.605 20.938 1 92.12 72 ALA B C 1
ATOM 2206 O O . ALA B 1 72 ? -18.25 4.73 20.078 1 92.12 72 ALA B O 1
ATOM 2207 N N . PRO B 1 73 ? -18.984 5.5 22.094 1 89.88 73 PRO B N 1
ATOM 2208 C CA . PRO B 1 73 ? -19.844 4.324 22.25 1 89.88 73 PRO B CA 1
ATOM 2209 C C . PRO B 1 73 ? -20.875 4.195 21.125 1 89.88 73 PRO B C 1
ATOM 2211 O O . PRO B 1 73 ? -21.391 5.207 20.641 1 89.88 73 PRO B O 1
ATOM 2214 N N . ASP B 1 74 ? -21.047 2.957 20.672 1 88.5 74 ASP B N 1
ATOM 2215 C CA . ASP B 1 74 ? -22.047 2.594 19.672 1 88.5 74 ASP B CA 1
ATOM 2216 C C . ASP B 1 74 ? -21.609 3.012 18.281 1 88.5 74 ASP B C 1
ATOM 2218 O O . ASP B 1 74 ? -22.391 2.949 17.328 1 88.5 74 ASP B O 1
ATOM 2222 N N . GLU B 1 75 ? -20.391 3.471 18.234 1 92.38 75 GLU B N 1
ATOM 2223 C CA . GLU B 1 75 ? -19.844 3.816 16.938 1 92.38 75 GLU B CA 1
ATOM 2224 C C . GLU B 1 75 ? -19 2.676 16.375 1 92.38 75 GLU B C 1
ATOM 2226 O O . GLU B 1 75 ? -18.188 2.084 17.094 1 92.38 75 GLU B O 1
ATOM 2231 N N . SER B 1 76 ? -19.266 2.352 15.102 1 93.44 76 SER B N 1
ATOM 2232 C CA . SER B 1 76 ? -18.453 1.325 14.445 1 93.44 76 SER B CA 1
ATOM 2233 C C . SER B 1 76 ? -17.109 1.882 13.992 1 93.44 76 SER B C 1
ATOM 2235 O O . SER B 1 76 ? -16.922 3.1 13.938 1 93.44 76 SER B O 1
ATOM 2237 N N . ALA B 1 77 ? -16.172 1.001 13.734 1 94.75 77 ALA B N 1
ATOM 2238 C CA . ALA B 1 77 ? -14.898 1.413 13.172 1 94.75 77 ALA B CA 1
ATOM 2239 C C . ALA B 1 77 ? -15.094 2.188 11.867 1 94.75 77 ALA B C 1
ATOM 2241 O O . ALA B 1 77 ? -14.477 3.234 11.664 1 94.75 77 ALA B O 1
ATOM 2242 N N . LEU B 1 78 ? -15.992 1.678 11.023 1 95.75 78 LEU B N 1
ATOM 2243 C CA . LEU B 1 78 ? -16.281 2.324 9.75 1 95.75 78 LEU B CA 1
ATOM 2244 C C . LEU B 1 78 ? -16.812 3.738 9.969 1 95.75 78 LEU B C 1
ATOM 2246 O O . LEU B 1 78 ? -16.328 4.688 9.352 1 95.75 78 LEU B O 1
ATOM 2250 N N . ALA B 1 79 ? -17.766 3.877 10.859 1 95.44 79 ALA B N 1
ATOM 2251 C CA . ALA B 1 79 ? -18.375 5.18 11.117 1 95.44 79 ALA B CA 1
ATOM 2252 C C . ALA B 1 79 ? -17.344 6.168 11.664 1 95.44 79 ALA B C 1
ATOM 2254 O O . ALA B 1 79 ? -17.344 7.34 11.281 1 95.44 79 ALA B O 1
ATOM 2255 N N . SER B 1 80 ? -16.531 5.73 12.562 1 96.31 80 SER B N 1
ATOM 2256 C CA . SER B 1 80 ? -15.531 6.605 13.164 1 96.31 80 SER B CA 1
ATOM 2257 C C . SER B 1 80 ? -14.516 7.074 12.133 1 96.31 80 SER B C 1
ATOM 2259 O O . SER B 1 80 ? -14.141 8.25 12.117 1 96.31 80 SER B O 1
ATOM 2261 N N . LEU B 1 81 ? -14.047 6.188 11.281 1 97.56 81 LEU B N 1
ATOM 2262 C CA . LEU B 1 81 ? -13.062 6.543 10.266 1 97.56 81 LEU B CA 1
ATOM 2263 C C . LEU B 1 81 ? -13.688 7.438 9.203 1 97.56 81 LEU B C 1
ATOM 2265 O O . LEU B 1 81 ? -13.031 8.352 8.688 1 97.56 81 LEU B O 1
ATOM 2269 N N . ARG B 1 82 ? -14.953 7.148 8.852 1 97.19 82 ARG B N 1
ATOM 2270 C CA . ARG B 1 82 ? -15.688 8.039 7.965 1 97.19 82 ARG B CA 1
ATOM 2271 C C . ARG B 1 82 ? -15.742 9.453 8.531 1 97.19 82 ARG B C 1
ATOM 2273 O O . ARG B 1 82 ? -15.406 10.422 7.836 1 97.19 82 ARG B O 1
ATOM 2280 N N . ARG B 1 83 ? -16.109 9.562 9.734 1 97.5 83 ARG B N 1
ATOM 2281 C CA . ARG B 1 83 ? -16.188 10.859 10.406 1 97.5 83 ARG B CA 1
ATOM 2282 C C . ARG B 1 83 ? -14.836 11.562 10.406 1 97.5 83 ARG B C 1
ATOM 2284 O O . ARG B 1 83 ? -14.742 12.742 10.07 1 97.5 83 ARG B O 1
ATOM 2291 N N . ASP B 1 84 ? -13.859 10.867 10.781 1 98.06 84 ASP B N 1
ATOM 2292 C CA . ASP B 1 84 ? -12.516 11.43 10.844 1 98.06 84 ASP B CA 1
ATOM 2293 C C . ASP B 1 84 ? -12.055 11.914 9.469 1 98.06 84 ASP B C 1
ATOM 2295 O O . ASP B 1 84 ? -11.516 13.016 9.344 1 98.06 84 ASP B O 1
ATOM 2299 N N . CYS B 1 85 ? -12.211 11.094 8.453 1 98.5 85 CYS B N 1
ATOM 2300 C CA . CYS B 1 85 ? -11.781 11.414 7.102 1 98.5 85 CYS B CA 1
ATOM 2301 C C . CYS B 1 85 ? -12.5 12.656 6.578 1 98.5 85 CYS B C 1
ATOM 2303 O O . CYS B 1 85 ? -11.859 13.57 6.055 1 98.5 85 CYS B O 1
ATOM 2305 N N . LEU B 1 86 ? -13.82 12.664 6.75 1 98.38 86 LEU B N 1
ATOM 2306 C CA . LEU B 1 86 ? -14.594 13.789 6.254 1 98.38 86 LEU B CA 1
ATOM 2307 C C . LEU B 1 86 ? -14.242 15.07 7.016 1 98.38 86 LEU B C 1
ATOM 2309 O O . LEU B 1 86 ? -14.141 16.141 6.418 1 98.38 86 LEU B O 1
ATOM 2313 N N . ALA B 1 87 ? -14.031 14.969 8.297 1 98.31 87 ALA B N 1
ATOM 2314 C CA . ALA B 1 87 ? -13.594 16.125 9.078 1 98.31 87 ALA B CA 1
ATOM 2315 C C . ALA B 1 87 ? -12.219 16.609 8.625 1 98.31 87 ALA B C 1
ATOM 2317 O O . ALA B 1 87 ? -11.961 17.812 8.586 1 98.31 87 ALA B O 1
ATOM 2318 N N . ALA B 1 88 ? -11.367 15.688 8.375 1 98.12 88 ALA B N 1
ATOM 2319 C CA . ALA B 1 88 ? -10.031 16.016 7.891 1 98.12 88 ALA B CA 1
ATOM 2320 C C . ALA B 1 88 ? -10.102 16.75 6.555 1 98.12 88 ALA B C 1
ATOM 2322 O O . ALA B 1 88 ? -9.336 17.688 6.316 1 98.12 88 ALA B O 1
ATOM 2323 N N . LEU B 1 89 ? -10.969 16.281 5.656 1 98.31 89 LEU B N 1
ATOM 2324 C CA . LEU B 1 89 ? -11.18 16.984 4.402 1 98.31 89 LEU B CA 1
ATOM 2325 C C . LEU B 1 89 ? -11.602 18.438 4.66 1 98.31 89 LEU B C 1
ATOM 2327 O O . LEU B 1 89 ? -11.039 19.359 4.082 1 98.31 89 LEU B O 1
ATOM 2331 N N . ASP B 1 90 ? -12.516 18.609 5.559 1 97.94 90 ASP B N 1
ATOM 2332 C CA . ASP B 1 90 ? -13.094 19.922 5.832 1 97.94 90 ASP B CA 1
ATOM 2333 C C . ASP B 1 90 ? -12.055 20.859 6.445 1 97.94 90 ASP B C 1
ATOM 2335 O O . ASP B 1 90 ? -12.094 22.078 6.215 1 97.94 90 ASP B O 1
ATOM 2339 N N . ARG B 1 91 ? -11.102 20.344 7.105 1 97.94 91 ARG B N 1
ATOM 2340 C CA . ARG B 1 91 ? -10.094 21.156 7.785 1 97.94 91 ARG B CA 1
ATOM 2341 C C . ARG B 1 91 ? -8.828 21.281 6.953 1 97.94 91 ARG B C 1
ATOM 2343 O O . ARG B 1 91 ? -7.832 21.844 7.402 1 97.94 91 ARG B O 1
ATOM 2350 N N . HIS B 1 92 ? -8.883 20.672 5.801 1 98.31 92 HIS B N 1
ATOM 2351 C CA . HIS B 1 92 ? -7.703 20.656 4.945 1 98.31 92 HIS B CA 1
ATOM 2352 C C . HIS B 1 92 ? -6.492 20.094 5.68 1 98.31 92 HIS B C 1
ATOM 2354 O O . HIS B 1 92 ? -5.422 20.703 5.684 1 98.31 92 HIS B O 1
ATOM 2360 N N . ASP B 1 93 ? -6.676 18.953 6.238 1 97.81 93 ASP B N 1
ATOM 2361 C CA . ASP B 1 93 ? -5.695 18.297 7.098 1 97.81 93 ASP B CA 1
ATOM 2362 C C . ASP B 1 93 ? -4.508 17.781 6.285 1 97.81 93 ASP B C 1
ATOM 2364 O O . ASP B 1 93 ? -4.688 17.094 5.289 1 97.81 93 ASP B O 1
ATOM 2368 N N . ALA B 1 94 ? -3.312 18.094 6.711 1 96.19 94 ALA B N 1
ATOM 2369 C CA . ALA B 1 94 ? -2.1 17.656 6.027 1 96.19 94 ALA B CA 1
ATOM 2370 C C . ALA B 1 94 ? -2.004 16.125 6.012 1 96.19 94 ALA B C 1
ATOM 2372 O O . ALA B 1 94 ? -1.458 15.547 5.07 1 96.19 94 ALA B O 1
ATOM 2373 N N . ARG B 1 95 ? -2.545 15.477 6.922 1 95.62 95 ARG B N 1
ATOM 2374 C CA . ARG B 1 95 ? -2.486 14.023 7.035 1 95.62 95 ARG B CA 1
ATOM 2375 C C . ARG B 1 95 ? -3.355 13.352 5.977 1 95.62 95 ARG B C 1
ATOM 2377 O O . ARG B 1 95 ? -3.273 12.141 5.773 1 95.62 95 ARG B O 1
ATOM 2384 N N . LEU B 1 96 ? -4.164 14.117 5.359 1 97.06 96 LEU B N 1
ATOM 2385 C CA . LEU B 1 96 ? -4.973 13.602 4.262 1 97.06 96 LEU B CA 1
ATOM 2386 C C . LEU B 1 96 ? -4.496 14.164 2.926 1 97.06 96 LEU B C 1
ATOM 2388 O O . LEU B 1 96 ? -5.273 14.258 1.975 1 97.06 96 LEU B O 1
ATOM 2392 N N . GLY B 1 97 ? -3.293 14.672 2.852 1 96.56 97 GLY B N 1
ATOM 2393 C CA . GLY B 1 97 ? -2.686 15.008 1.575 1 96.56 97 GLY B CA 1
ATOM 2394 C C . GLY B 1 97 ? -2.691 16.5 1.285 1 96.56 97 GLY B C 1
ATOM 2395 O O . GLY B 1 97 ? -2.129 16.938 0.282 1 96.56 97 GLY B O 1
ATOM 2396 N N . PHE B 1 98 ? -3.344 17.281 2.154 1 98.06 98 PHE B N 1
ATOM 2397 C CA . PHE B 1 98 ? -3.322 18.719 1.95 1 98.06 98 PHE B CA 1
ATOM 2398 C C . PHE B 1 98 ? -1.952 19.297 2.291 1 98.06 98 PHE B C 1
ATOM 2400 O O . PHE B 1 98 ? -1.417 19.047 3.371 1 98.06 98 PHE B O 1
ATOM 2407 N N . ALA B 1 99 ? -1.402 20 1.407 1 97 99 ALA B N 1
ATOM 2408 C CA . ALA B 1 99 ? -0.102 20.656 1.535 1 97 99 ALA B CA 1
ATOM 2409 C C . ALA B 1 99 ? 0.074 21.734 0.474 1 97 99 ALA B C 1
ATOM 2411 O O . ALA B 1 99 ? -0.786 21.906 -0.393 1 97 99 ALA B O 1
ATOM 2412 N N . GLY B 1 100 ? 1.108 22.516 0.654 1 97 100 GLY B N 1
ATOM 2413 C CA . GLY B 1 100 ? 1.454 23.406 -0.452 1 97 100 GLY B CA 1
ATOM 2414 C C . GLY B 1 100 ? 1.879 22.656 -1.7 1 97 100 GLY B C 1
ATOM 2415 O O . GLY B 1 100 ? 2.441 21.562 -1.611 1 97 100 GLY B O 1
ATOM 2416 N N . GLN B 1 101 ? 1.631 23.234 -2.799 1 97.88 101 GLN B N 1
ATOM 2417 C CA . GLN B 1 101 ? 1.931 22.594 -4.074 1 97.88 101 GLN B CA 1
ATOM 2418 C C . GLN B 1 101 ? 3.414 22.25 -4.184 1 97.88 101 GLN B C 1
ATOM 2420 O O . GLN B 1 101 ? 3.773 21.188 -4.688 1 97.88 101 GLN B O 1
ATOM 2425 N N . ALA B 1 102 ? 4.238 23.156 -3.771 1 97.75 102 ALA B N 1
ATOM 2426 C CA . ALA B 1 102 ? 5.68 22.922 -3.844 1 97.75 102 ALA B CA 1
ATOM 2427 C C . ALA B 1 102 ? 6.086 21.719 -2.996 1 97.75 102 ALA B C 1
ATOM 2429 O O . ALA B 1 102 ? 6.965 20.953 -3.387 1 97.75 102 ALA B O 1
ATOM 2430 N N . PHE B 1 103 ? 5.48 21.656 -1.867 1 97.5 103 PHE B N 1
ATOM 2431 C CA . PHE B 1 103 ? 5.699 20.5 -1.003 1 97.5 103 PHE B CA 1
ATOM 2432 C C . PHE B 1 103 ? 5.301 19.203 -1.709 1 97.5 103 PHE B C 1
ATOM 2434 O O . PHE B 1 103 ? 6.082 18.25 -1.757 1 97.5 103 PHE B O 1
ATOM 2441 N N . ALA B 1 104 ? 4.152 19.188 -2.246 1 98 104 ALA B N 1
ATOM 2442 C CA . ALA B 1 104 ? 3.633 18.016 -2.953 1 98 104 ALA B CA 1
ATOM 2443 C C . ALA B 1 104 ? 4.539 17.641 -4.121 1 98 104 ALA B C 1
ATOM 2445 O O . ALA B 1 104 ? 4.801 16.453 -4.352 1 98 104 ALA B O 1
ATOM 2446 N N . ARG B 1 105 ? 5.012 18.578 -4.828 1 98.19 105 ARG B N 1
ATOM 2447 C CA . ARG B 1 105 ? 5.902 18.344 -5.957 1 98.19 105 ARG B CA 1
ATOM 2448 C C . ARG B 1 105 ? 7.215 17.719 -5.5 1 98.19 105 ARG B C 1
ATOM 2450 O O . ARG B 1 105 ? 7.73 16.797 -6.141 1 98.19 105 ARG B O 1
ATOM 2457 N N . THR B 1 106 ? 7.719 18.219 -4.414 1 98.31 106 THR B N 1
ATOM 2458 C CA . THR B 1 106 ? 8.953 17.672 -3.861 1 98.31 106 THR B CA 1
ATOM 2459 C C . THR B 1 106 ? 8.789 16.188 -3.537 1 98.31 106 THR B C 1
ATOM 2461 O O . THR B 1 106 ? 9.664 15.383 -3.846 1 98.31 106 THR B O 1
ATOM 2464 N N . VAL B 1 107 ? 7.691 15.844 -2.941 1 98.12 107 VAL B N 1
ATOM 2465 C CA . VAL B 1 107 ? 7.406 14.453 -2.605 1 98.12 107 VAL B CA 1
ATOM 2466 C C . VAL B 1 107 ? 7.266 13.633 -3.885 1 98.12 107 VAL B C 1
ATOM 2468 O O . VAL B 1 107 ? 7.91 12.594 -4.035 1 98.12 107 VAL B O 1
ATOM 2471 N N . ALA B 1 108 ? 6.535 14.125 -4.84 1 97.62 108 ALA B N 1
ATOM 2472 C CA . ALA B 1 108 ? 6.227 13.398 -6.07 1 97.62 108 ALA B CA 1
ATOM 2473 C C . ALA B 1 108 ? 7.484 13.164 -6.898 1 97.62 108 ALA B C 1
ATOM 2475 O O . ALA B 1 108 ? 7.59 12.164 -7.613 1 97.62 108 ALA B O 1
ATOM 2476 N N . ASP B 1 109 ? 8.414 14.039 -6.719 1 97.31 109 ASP B N 1
ATOM 2477 C CA . ASP B 1 109 ? 9.609 13.984 -7.551 1 97.31 109 ASP B CA 1
ATOM 2478 C C . ASP B 1 109 ? 10.688 13.117 -6.906 1 97.31 109 ASP B C 1
ATOM 2480 O O . ASP B 1 109 ? 11.75 12.898 -7.496 1 97.31 109 ASP B O 1
ATOM 2484 N N . SER B 1 110 ? 10.406 12.602 -5.762 1 97.56 110 SER B N 1
ATOM 2485 C CA . SER B 1 110 ? 11.43 11.844 -5.047 1 97.56 110 SER B CA 1
ATOM 2486 C C . SER B 1 110 ? 10.992 10.398 -4.836 1 97.56 110 SER B C 1
ATOM 2488 O O . SER B 1 110 ? 10.109 10.125 -4.02 1 97.56 110 SER B O 1
ATOM 2490 N N . PRO B 1 111 ? 11.703 9.438 -5.461 1 95.44 111 PRO B N 1
ATOM 2491 C CA . PRO B 1 111 ? 11.375 8.031 -5.23 1 95.44 111 PRO B CA 1
ATOM 2492 C C . PRO B 1 111 ? 11.516 7.621 -3.768 1 95.44 111 PRO B C 1
ATOM 2494 O O . PRO B 1 111 ? 10.727 6.82 -3.266 1 95.44 111 PRO B O 1
ATOM 2497 N N . ALA B 1 112 ? 12.461 8.195 -3.141 1 96.56 112 ALA B N 1
ATOM 2498 C CA . ALA B 1 112 ? 12.68 7.863 -1.734 1 96.56 112 ALA B CA 1
ATOM 2499 C C . ALA B 1 112 ? 11.523 8.344 -0.868 1 96.56 112 ALA B C 1
ATOM 2501 O O . ALA B 1 112 ? 11.078 7.633 0.037 1 96.56 112 ALA B O 1
ATOM 2502 N N . LEU B 1 113 ? 11.023 9.508 -1.133 1 97.88 113 LEU B N 1
ATOM 2503 C CA . LEU B 1 113 ? 9.906 10.055 -0.363 1 97.88 113 LEU B CA 1
ATOM 2504 C C . LEU B 1 113 ? 8.617 9.297 -0.669 1 97.88 113 LEU B C 1
ATOM 2506 O O . LEU B 1 113 ? 7.816 9.039 0.231 1 97.88 113 LEU B O 1
ATOM 2510 N N . LEU B 1 114 ? 8.477 8.914 -1.879 1 97.56 114 LEU B N 1
ATOM 2511 C CA . LEU B 1 114 ? 7.309 8.125 -2.242 1 97.56 114 LEU B CA 1
ATOM 2512 C C . LEU B 1 114 ? 7.352 6.754 -1.581 1 97.56 114 LEU B C 1
ATOM 2514 O O . LEU B 1 114 ? 6.328 6.25 -1.116 1 97.56 114 LEU B O 1
ATOM 2518 N N . ALA B 1 115 ? 8.508 6.184 -1.544 1 97.19 115 ALA B N 1
ATOM 2519 C CA . ALA B 1 115 ? 8.664 4.902 -0.859 1 97.19 115 ALA B CA 1
ATOM 2520 C C . ALA B 1 115 ? 8.328 5.027 0.624 1 97.19 115 ALA B C 1
ATOM 2522 O O . ALA B 1 115 ? 7.668 4.156 1.194 1 97.19 115 ALA B O 1
ATOM 2523 N N . ARG B 1 116 ? 8.758 6.066 1.225 1 98.06 116 ARG B N 1
ATOM 2524 C CA . ARG B 1 116 ? 8.477 6.297 2.637 1 98.06 116 ARG B CA 1
ATOM 2525 C C . ARG B 1 116 ? 6.98 6.496 2.869 1 98.06 116 ARG B C 1
ATOM 2527 O O . ARG B 1 116 ? 6.426 5.988 3.848 1 98.06 116 ARG B O 1
ATOM 2534 N N . LEU B 1 117 ? 6.375 7.188 1.993 1 97.81 117 LEU B N 1
ATOM 2535 C CA . LEU B 1 117 ? 4.938 7.41 2.107 1 97.81 117 LEU B CA 1
ATOM 2536 C C . LEU B 1 117 ? 4.176 6.094 2.006 1 97.81 117 LEU B C 1
ATOM 2538 O O . LEU B 1 117 ? 3.24 5.852 2.771 1 97.81 117 LEU B O 1
ATOM 2542 N N . ARG B 1 118 ? 4.613 5.227 1.087 1 97.69 118 ARG B N 1
ATOM 2543 C CA . ARG B 1 118 ? 4.012 3.9 0.977 1 97.69 118 ARG B CA 1
ATOM 2544 C C . ARG B 1 118 ? 4.184 3.111 2.271 1 97.69 118 ARG B C 1
ATOM 2546 O O . ARG B 1 118 ? 3.25 2.445 2.727 1 97.69 118 ARG B O 1
ATOM 2553 N N . GLU B 1 119 ? 5.289 3.186 2.793 1 97.75 119 GLU B N 1
ATOM 2554 C CA . GLU B 1 119 ? 5.59 2.504 4.051 1 97.75 119 GLU B CA 1
ATOM 2555 C C . GLU B 1 119 ? 4.699 3.016 5.18 1 97.75 119 GLU B C 1
ATOM 2557 O O . GLU B 1 119 ? 4.207 2.232 5.996 1 97.75 119 GLU B O 1
ATOM 2562 N N . LEU B 1 120 ? 4.512 4.277 5.25 1 97.94 120 LEU B N 1
ATOM 2563 C CA . LEU B 1 120 ? 3.689 4.875 6.293 1 97.94 120 LEU B CA 1
ATOM 2564 C C . LEU B 1 120 ? 2.236 4.426 6.168 1 97.94 120 LEU B C 1
ATOM 2566 O O . LEU B 1 120 ? 1.575 4.16 7.172 1 97.94 120 LEU B O 1
ATOM 2570 N N . HIS B 1 121 ? 1.753 4.348 4.957 1 97.62 121 HIS B N 1
ATOM 2571 C CA . HIS B 1 121 ? 0.399 3.846 4.75 1 97.62 121 HIS B CA 1
ATOM 2572 C C . HIS B 1 121 ? 0.282 2.387 5.18 1 97.62 121 HIS B C 1
ATOM 2574 O O . HIS B 1 121 ? -0.721 1.991 5.777 1 97.62 121 HIS B O 1
ATOM 2580 N N . GLU B 1 122 ? 1.277 1.644 4.871 1 97.38 122 GLU B N 1
ATOM 2581 C CA . GLU B 1 122 ? 1.294 0.249 5.301 1 97.38 122 GLU B CA 1
ATOM 2582 C C . GLU B 1 122 ? 1.316 0.141 6.82 1 97.38 122 GLU B C 1
ATOM 2584 O O . GLU B 1 122 ? 0.605 -0.682 7.402 1 97.38 122 GLU B O 1
ATOM 2589 N N . GLN B 1 123 ? 2.133 0.944 7.445 1 97.56 123 GLN B N 1
ATOM 2590 C CA . GLN B 1 123 ? 2.201 0.972 8.906 1 97.56 123 GLN B CA 1
ATOM 2591 C C . GLN B 1 123 ? 0.855 1.357 9.508 1 97.56 123 GLN B C 1
ATOM 2593 O O . GLN B 1 123 ? 0.441 0.794 10.523 1 97.56 123 GLN B O 1
ATOM 2598 N N . GLY B 1 124 ? 0.227 2.328 8.914 1 98.25 124 GLY B N 1
ATOM 2599 C CA . GLY B 1 124 ? -1.094 2.729 9.375 1 98.25 124 GLY B CA 1
ATOM 2600 C C . GLY B 1 124 ? -2.119 1.615 9.289 1 98.25 124 GLY B C 1
ATOM 2601 O O . GLY B 1 124 ? -2.914 1.42 10.211 1 98.25 124 GLY B O 1
ATOM 2602 N N . GLU B 1 125 ? -2.07 0.923 8.188 1 98 125 GLU B N 1
ATOM 2603 C CA . GLU B 1 125 ? -2.963 -0.216 8 1 98 125 GLU B CA 1
ATOM 2604 C C . GLU B 1 125 ? -2.705 -1.299 9.039 1 98 125 GLU B C 1
ATOM 2606 O O . GLU B 1 125 ? -3.645 -1.855 9.617 1 98 125 GLU B O 1
ATOM 2611 N N . ALA B 1 126 ? -1.469 -1.564 9.297 1 96.88 126 ALA B N 1
ATOM 2612 C CA . ALA B 1 126 ? -1.09 -2.57 10.289 1 96.88 126 ALA B CA 1
ATOM 2613 C C . ALA B 1 126 ? -1.534 -2.156 11.688 1 96.88 126 ALA B C 1
ATOM 2615 O O . ALA B 1 126 ? -2.066 -2.973 12.445 1 96.88 126 ALA B O 1
ATOM 2616 N N . ALA B 1 127 ? -1.299 -0.943 12.008 1 97.62 127 ALA B N 1
ATOM 2617 C CA . ALA B 1 127 ? -1.718 -0.429 13.305 1 97.62 127 ALA B CA 1
ATOM 2618 C C . ALA B 1 127 ? -3.234 -0.504 13.461 1 97.62 127 ALA B C 1
ATOM 2620 O O . ALA B 1 127 ? -3.738 -0.811 14.547 1 97.62 127 ALA B O 1
ATOM 2621 N N . LEU B 1 128 ? -3.918 -0.204 12.43 1 97.88 128 LEU B N 1
ATOM 2622 C CA . LEU B 1 128 ? -5.371 -0.294 12.453 1 97.88 128 LEU B CA 1
ATOM 2623 C C . LEU B 1 128 ? -5.824 -1.729 12.703 1 97.88 128 LEU B C 1
ATOM 2625 O O . LEU B 1 128 ? -6.746 -1.964 13.492 1 97.88 128 LEU B O 1
ATOM 2629 N N . ALA B 1 129 ? -5.211 -2.688 12.055 1 96.62 129 ALA B N 1
ATOM 2630 C CA . ALA B 1 129 ? -5.547 -4.094 12.258 1 96.62 129 ALA B CA 1
ATOM 2631 C C . ALA B 1 129 ? -5.371 -4.496 13.719 1 96.62 129 ALA B C 1
ATOM 2633 O O . ALA B 1 129 ? -6.207 -5.211 14.273 1 96.62 129 ALA B O 1
ATOM 2634 N N . GLU B 1 130 ? -4.316 -4.047 14.32 1 95.69 130 GLU B N 1
ATOM 2635 C CA . GLU B 1 130 ? -4.078 -4.316 15.734 1 95.69 130 GLU B CA 1
ATOM 2636 C C . GLU B 1 130 ? -5.172 -3.707 16.609 1 95.69 130 GLU B C 1
ATOM 2638 O O . GLU B 1 130 ? -5.68 -4.359 17.516 1 95.69 130 GLU B O 1
ATOM 2643 N N . ALA B 1 131 ? -5.496 -2.484 16.312 1 95 131 ALA B N 1
ATOM 2644 C CA . ALA B 1 131 ? -6.539 -1.805 17.078 1 95 131 ALA B CA 1
ATOM 2645 C C . ALA B 1 131 ? -7.875 -2.531 16.953 1 95 131 ALA B C 1
ATOM 2647 O O . ALA B 1 131 ? -8.617 -2.664 17.922 1 95 131 ALA B O 1
ATOM 2648 N N . LEU B 1 132 ? -8.188 -2.979 15.773 1 94.44 132 LEU B N 1
ATOM 2649 C CA . LEU B 1 132 ? -9.438 -3.693 15.531 1 94.44 132 LEU B CA 1
ATOM 2650 C C . LEU B 1 132 ? -9.461 -5.02 16.281 1 94.44 132 LEU B C 1
ATOM 2652 O O . LEU B 1 132 ? -10.484 -5.395 16.859 1 94.44 132 LEU B O 1
ATOM 2656 N N . THR B 1 133 ? -8.359 -5.703 16.234 1 92.69 133 THR B N 1
ATOM 2657 C CA . THR B 1 133 ? -8.258 -6.969 16.953 1 92.69 133 THR B CA 1
ATOM 2658 C C . THR B 1 133 ? -8.5 -6.758 18.438 1 92.69 133 THR B C 1
ATOM 2660 O O . THR B 1 133 ? -9.234 -7.52 19.078 1 92.69 133 THR B O 1
ATOM 2663 N N . ARG B 1 134 ? -7.93 -5.75 18.984 1 89.94 134 ARG B N 1
ATOM 2664 C CA . ARG B 1 134 ? -8.125 -5.426 20.406 1 89.94 134 ARG B CA 1
ATOM 2665 C C . ARG B 1 134 ? -9.578 -5.09 20.688 1 89.94 134 ARG B C 1
ATOM 2667 O O . ARG B 1 134 ? -10.141 -5.535 21.703 1 89.94 134 ARG B O 1
ATOM 2674 N N . ALA B 1 135 ? -10.141 -4.34 19.859 1 86.88 135 ALA B N 1
ATOM 2675 C CA . ALA B 1 135 ? -11.531 -3.932 20.031 1 86.88 135 ALA B CA 1
ATOM 2676 C C . ALA B 1 135 ? -12.461 -5.141 20.031 1 86.88 135 ALA B C 1
ATOM 2678 O O . ALA B 1 135 ? -13.43 -5.191 20.781 1 86.88 135 ALA B O 1
ATOM 2679 N N . LEU B 1 136 ? -12.203 -6.105 19.203 1 85.62 136 LEU B N 1
ATOM 2680 C CA . LEU B 1 136 ? -13.055 -7.289 19.078 1 85.62 136 LEU B CA 1
ATOM 2681 C C . LEU B 1 136 ? -12.836 -8.234 20.25 1 85.62 136 LEU B C 1
ATOM 2683 O O . LEU B 1 136 ? -13.781 -8.891 20.703 1 85.62 136 LEU B O 1
ATOM 2687 N N . THR B 1 137 ? -11.602 -8.375 20.656 1 81.56 137 THR B N 1
ATOM 2688 C CA . THR B 1 137 ? -11.289 -9.242 21.781 1 81.56 137 THR B CA 1
ATOM 2689 C C . THR B 1 137 ? -11.914 -8.703 23.062 1 81.56 137 THR B C 1
ATOM 2691 O O . THR B 1 137 ? -12.398 -9.477 23.891 1 81.56 137 THR B O 1
ATOM 2694 N N . GLU B 1 138 ? -11.875 -7.48 23.266 1 74.88 138 GLU B N 1
ATOM 2695 C CA . GLU B 1 138 ? -12.469 -6.844 24.438 1 74.88 138 GLU B CA 1
ATOM 2696 C C . GLU B 1 138 ? -13.984 -7.004 24.438 1 74.88 138 GLU B C 1
ATOM 2698 O O . GLU B 1 138 ? -14.594 -7.125 25.5 1 74.88 138 GLU B O 1
ATOM 2703 N N . ALA B 1 139 ? -14.523 -7.027 23.328 1 68.12 139 ALA B N 1
ATOM 2704 C CA . ALA B 1 139 ? -15.969 -7.203 23.234 1 68.12 139 ALA B CA 1
ATOM 2705 C C . ALA B 1 139 ? -16.375 -8.633 23.594 1 68.12 139 ALA B C 1
ATOM 2707 O O . ALA B 1 139 ? -17.406 -8.852 24.203 1 68.12 139 ALA B O 1
ATOM 2708 N N . ASP B 1 140 ? -15.617 -9.602 23.172 1 61.31 140 ASP B N 1
ATOM 2709 C CA . ASP B 1 140 ? -15.922 -11.016 23.391 1 61.31 140 ASP B CA 1
ATOM 2710 C C . ASP B 1 140 ? -15.555 -11.445 24.812 1 61.31 140 ASP B C 1
ATOM 2712 O O . ASP B 1 140 ? -16.219 -12.297 25.391 1 61.31 140 ASP B O 1
ATOM 2716 N N . ARG B 1 141 ? -14.43 -11.258 25.25 1 57.75 141 ARG B N 1
ATOM 2717 C CA . ARG B 1 141 ? -14.016 -11.648 26.594 1 57.75 141 ARG B CA 1
ATOM 2718 C C . ARG B 1 141 ? -13.312 -10.492 27.312 1 57.75 141 ARG B C 1
ATOM 2720 O O . ARG B 1 141 ? -12.125 -10.25 27.078 1 57.75 141 ARG B O 1
ATOM 2727 N N . PRO B 1 142 ? -14.227 -9.648 27.984 1 50.97 142 PRO B N 1
ATOM 2728 C CA . PRO B 1 142 ? -13.594 -8.555 28.734 1 50.97 142 PRO B CA 1
ATOM 2729 C C . PRO B 1 142 ? -12.422 -9.023 29.594 1 50.97 142 PRO B C 1
ATOM 2731 O O . PRO B 1 142 ? -12.062 -8.359 30.562 1 50.97 142 PRO B O 1
ATOM 2734 N N . ALA B 1 143 ? -12.078 -10.289 29.406 1 47.66 143 ALA B N 1
ATOM 2735 C CA . ALA B 1 143 ? -11.047 -10.734 30.344 1 47.66 143 ALA B CA 1
ATOM 2736 C C . ALA B 1 143 ? -9.836 -9.805 30.312 1 47.66 143 ALA B C 1
ATOM 2738 O O . ALA B 1 143 ? -9.617 -9.094 29.328 1 47.66 143 ALA B O 1
ATOM 2739 N N . PRO B 1 144 ? -8.93 -9.891 31.344 1 44.16 144 PRO B N 1
ATOM 2740 C CA . PRO B 1 144 ? -7.879 -8.93 31.688 1 44.16 144 PRO B CA 1
ATOM 2741 C C . PRO B 1 144 ? -6.945 -8.648 30.516 1 44.16 144 PRO B C 1
ATOM 2743 O O . PRO B 1 144 ? -6.77 -9.5 29.641 1 44.16 144 PRO B O 1
ATOM 2746 N N . ALA B 1 145 ? -6.684 -7.402 30.25 1 46.75 145 ALA B N 1
ATOM 2747 C CA . ALA B 1 145 ? -5.883 -6.621 29.312 1 46.75 145 ALA B CA 1
ATOM 2748 C C . ALA B 1 145 ? -4.578 -7.336 28.969 1 46.75 145 ALA B C 1
ATOM 2750 O O . ALA B 1 145 ? -3.828 -6.898 28.094 1 46.75 145 ALA B O 1
ATOM 2751 N N . ASP B 1 146 ? -4.211 -8.172 29.812 1 44.19 146 ASP B N 1
ATOM 2752 C CA . ASP B 1 146 ? -2.779 -8.453 29.844 1 44.19 146 ASP B CA 1
ATOM 2753 C C . ASP B 1 146 ? -2.336 -9.141 28.547 1 44.19 146 ASP B C 1
ATOM 2755 O O . ASP B 1 146 ? -1.148 -9.422 28.359 1 44.19 146 ASP B O 1
ATOM 2759 N N . ASP B 1 147 ? -3.271 -9.836 27.797 1 46.41 147 ASP B N 1
ATOM 2760 C CA . ASP B 1 147 ? -2.613 -10.68 26.812 1 46.41 147 ASP B CA 1
ATOM 2761 C C . ASP B 1 147 ? -2.389 -9.93 25.5 1 46.41 147 ASP B C 1
ATOM 2763 O O . ASP B 1 147 ? -3.15 -10.094 24.547 1 46.41 147 ASP B O 1
ATOM 2767 N N . ALA B 1 148 ? -1.802 -8.734 25.562 1 50.88 148 ALA B N 1
ATOM 2768 C CA . ALA B 1 148 ? -1.285 -7.789 24.562 1 50.88 148 ALA B CA 1
ATOM 2769 C C . ALA B 1 148 ? -0.652 -8.523 23.391 1 50.88 148 ALA B C 1
ATOM 2771 O O . ALA B 1 148 ? -0.317 -7.91 22.375 1 50.88 148 ALA B O 1
ATOM 2772 N N . THR B 1 149 ? -0.482 -9.836 23.453 1 58.12 149 THR B N 1
ATOM 2773 C CA . THR B 1 149 ? 0.381 -10.547 22.516 1 58.12 149 THR B CA 1
ATOM 2774 C C . THR B 1 149 ? -0.448 -11.352 21.531 1 58.12 149 THR B C 1
ATOM 2776 O O . THR B 1 149 ? 0.098 -12.133 20.75 1 58.12 149 THR B O 1
ATOM 2779 N N . ALA B 1 150 ? -1.818 -11.094 21.547 1 64.69 150 ALA B N 1
ATOM 2780 C CA . ALA B 1 150 ? -2.521 -11.992 20.641 1 64.69 150 ALA B CA 1
ATOM 2781 C C . ALA B 1 150 ? -2.285 -11.586 19.188 1 64.69 150 ALA B C 1
ATOM 2783 O O . ALA B 1 150 ? -2.264 -10.398 18.859 1 64.69 150 ALA B O 1
ATOM 2784 N N . PRO B 1 151 ? -2.072 -12.57 18.406 1 83.19 151 PRO B N 1
ATOM 2785 C CA . PRO B 1 151 ? -1.839 -12.297 16.984 1 83.19 151 PRO B CA 1
ATOM 2786 C C . PRO B 1 151 ? -3.037 -11.633 16.312 1 83.19 151 PRO B C 1
ATOM 2788 O O . PRO B 1 151 ? -4.184 -11.867 16.703 1 83.19 151 PRO B O 1
ATOM 2791 N N . VAL B 1 152 ? -2.77 -10.711 15.5 1 89.19 152 VAL B N 1
ATOM 2792 C CA . VAL B 1 152 ? -3.816 -10.055 14.727 1 89.19 152 VAL B CA 1
ATOM 2793 C C . VAL B 1 152 ? -4.543 -11.086 13.867 1 89.19 152 VAL B C 1
ATOM 2795 O O . VAL B 1 152 ? -3.91 -11.836 13.117 1 89.19 152 VAL B O 1
ATOM 2798 N N . ASP B 1 153 ? -5.836 -11.164 14.055 1 87.06 153 ASP B N 1
ATOM 2799 C CA . ASP B 1 153 ? -6.602 -12.141 13.289 1 87.06 153 ASP B CA 1
ATOM 2800 C C . ASP B 1 153 ? -6.82 -11.672 11.852 1 87.06 153 ASP B C 1
ATOM 2802 O O . ASP B 1 153 ? -6.727 -10.477 11.562 1 87.06 153 ASP B O 1
ATOM 2806 N N . PHE B 1 154 ? -7.113 -12.602 10.984 1 89.44 154 PHE B N 1
ATOM 2807 C CA . PHE B 1 154 ? -7.203 -12.328 9.555 1 89.44 154 PHE B CA 1
ATOM 2808 C C . PHE B 1 154 ? -8.391 -11.422 9.258 1 89.44 154 PHE B C 1
ATOM 2810 O O . PHE B 1 154 ? -8.32 -10.57 8.367 1 89.44 154 PHE B O 1
ATOM 2817 N N . GLU B 1 155 ? -9.469 -11.57 9.945 1 88.94 155 GLU B N 1
ATOM 2818 C CA . GLU B 1 155 ? -10.648 -10.742 9.727 1 88.94 155 GLU B CA 1
ATOM 2819 C C . GLU B 1 155 ? -10.344 -9.266 9.992 1 88.94 155 GLU B C 1
ATOM 2821 O O . GLU B 1 155 ? -10.773 -8.391 9.242 1 88.94 155 GLU B O 1
ATOM 2826 N N . SER B 1 156 ? -9.594 -9.023 11.125 1 93.38 156 SER B N 1
ATOM 2827 C CA . SER B 1 156 ? -9.188 -7.66 11.438 1 93.38 156 SER B CA 1
ATOM 2828 C C . SER B 1 156 ? -8.234 -7.113 10.375 1 93.38 156 SER B C 1
ATOM 2830 O O . SER B 1 156 ? -8.289 -5.93 10.039 1 93.38 156 SER B O 1
ATOM 2832 N N . ARG B 1 157 ? -7.379 -7.965 9.844 1 94.75 157 ARG B N 1
ATOM 2833 C CA . ARG B 1 157 ? -6.461 -7.551 8.789 1 94.75 157 ARG B CA 1
ATOM 2834 C C . ARG B 1 157 ? -7.223 -7.156 7.527 1 94.75 157 ARG B C 1
ATOM 2836 O O . ARG B 1 157 ? -6.914 -6.137 6.906 1 94.75 157 ARG B O 1
ATOM 2843 N N . VAL B 1 158 ? -8.188 -7.934 7.172 1 94.88 158 VAL B N 1
ATOM 2844 C CA . VAL B 1 158 ? -8.992 -7.641 5.988 1 94.88 158 VAL B CA 1
ATOM 2845 C C . VAL B 1 158 ? -9.773 -6.352 6.199 1 94.88 158 VAL B C 1
ATOM 2847 O O . VAL B 1 158 ? -9.789 -5.477 5.328 1 94.88 158 VAL B O 1
ATOM 2850 N N . ALA B 1 159 ? -10.422 -6.242 7.355 1 94.62 159 ALA B N 1
ATOM 2851 C CA . ALA B 1 159 ? -11.18 -5.027 7.656 1 94.62 159 ALA B CA 1
ATOM 2852 C C . ALA B 1 159 ? -10.281 -3.797 7.602 1 94.62 159 ALA B C 1
ATOM 2854 O O . ALA B 1 159 ? -10.648 -2.777 7.016 1 94.62 159 ALA B O 1
ATOM 2855 N N . ALA B 1 160 ? -9.102 -3.914 8.211 1 97.25 160 ALA B N 1
ATOM 2856 C CA . ALA B 1 160 ? -8.148 -2.811 8.211 1 97.25 160 ALA B CA 1
ATOM 2857 C C . ALA B 1 160 ? -7.719 -2.455 6.789 1 97.25 160 ALA B C 1
ATOM 2859 O O . ALA B 1 160 ? -7.609 -1.277 6.441 1 97.25 160 ALA B O 1
ATOM 2860 N N . ALA B 1 161 ? -7.453 -3.471 5.996 1 97.12 161 ALA B N 1
ATOM 2861 C CA . ALA B 1 161 ? -7.035 -3.256 4.613 1 97.12 161 ALA B CA 1
ATOM 2862 C C . ALA B 1 161 ? -8.109 -2.512 3.826 1 97.12 161 ALA B C 1
ATOM 2864 O O . ALA B 1 161 ? -7.805 -1.577 3.08 1 97.12 161 ALA B O 1
ATOM 2865 N N . LEU B 1 162 ? -9.328 -2.922 3.971 1 96.31 162 LEU B N 1
ATOM 2866 C CA . LEU B 1 162 ? -10.438 -2.301 3.248 1 96.31 162 LEU B CA 1
ATOM 2867 C C . LEU B 1 162 ? -10.633 -0.858 3.697 1 96.31 162 LEU B C 1
ATOM 2869 O O . LEU B 1 162 ? -10.742 0.046 2.867 1 96.31 162 LEU B O 1
ATOM 2873 N N . LEU B 1 163 ? -10.648 -0.636 5.016 1 97.06 163 LEU B N 1
ATOM 2874 C CA . LEU B 1 163 ? -10.852 0.702 5.562 1 97.06 163 LEU B CA 1
ATOM 2875 C C . LEU B 1 163 ? -9.695 1.624 5.176 1 97.06 163 LEU B C 1
ATOM 2877 O O . LEU B 1 163 ? -9.922 2.762 4.758 1 97.06 163 LEU B O 1
ATOM 2881 N N . ALA B 1 164 ? -8.531 1.12 5.293 1 98.25 164 ALA B N 1
ATOM 2882 C CA . ALA B 1 164 ? -7.344 1.897 4.938 1 98.25 164 ALA B CA 1
ATOM 2883 C C . ALA B 1 164 ? -7.309 2.191 3.441 1 98.25 164 ALA B C 1
ATOM 2885 O O . ALA B 1 164 ? -6.816 3.242 3.02 1 98.25 164 ALA B O 1
ATOM 2886 N N . ALA B 1 165 ? -7.809 1.259 2.682 1 97.31 165 ALA B N 1
ATOM 2887 C CA . ALA B 1 165 ? -7.824 1.447 1.233 1 97.31 165 ALA B CA 1
ATOM 2888 C C . ALA B 1 165 ? -8.648 2.676 0.849 1 97.31 165 ALA B C 1
ATOM 2890 O O . ALA B 1 165 ? -8.227 3.467 0.001 1 97.31 165 ALA B O 1
ATOM 2891 N N . VAL B 1 166 ? -9.797 2.838 1.43 1 96.69 166 VAL B N 1
ATOM 2892 C CA . VAL B 1 166 ? -10.641 3.992 1.13 1 96.69 166 VAL B CA 1
ATOM 2893 C C . VAL B 1 166 ? -9.938 5.273 1.569 1 96.69 166 VAL B C 1
ATOM 2895 O O . VAL B 1 166 ? -9.867 6.242 0.812 1 96.69 166 VAL B O 1
ATOM 2898 N N . ASP B 1 167 ? -9.445 5.254 2.781 1 98 167 ASP B N 1
ATOM 2899 C CA . ASP B 1 167 ? -8.742 6.426 3.301 1 98 167 ASP B CA 1
ATOM 2900 C C . ASP B 1 167 ? -7.562 6.797 2.406 1 98 167 ASP B C 1
ATOM 2902 O O . ASP B 1 167 ? -7.359 7.973 2.092 1 98 167 ASP B O 1
ATOM 2906 N N . ARG B 1 168 ? -6.789 5.828 2.035 1 97.88 168 ARG B N 1
ATOM 2907 C CA . ARG B 1 168 ? -5.633 6.047 1.172 1 97.88 168 ARG B CA 1
ATOM 2908 C C . ARG B 1 168 ? -6.066 6.559 -0.199 1 97.88 168 ARG B C 1
ATOM 2910 O O . ARG B 1 168 ? -5.391 7.402 -0.794 1 97.88 168 ARG B O 1
ATOM 2917 N N . ALA B 1 169 ? -7.152 6.004 -0.734 1 96.75 169 ALA B N 1
ATOM 2918 C CA . ALA B 1 169 ? -7.664 6.492 -2.012 1 96.75 169 ALA B CA 1
ATOM 2919 C C . ALA B 1 169 ? -8.023 7.973 -1.927 1 96.75 169 ALA B C 1
ATOM 2921 O O . ALA B 1 169 ? -7.762 8.734 -2.857 1 96.75 169 ALA B O 1
ATOM 2922 N N . VAL B 1 170 ? -8.648 8.367 -0.84 1 97.94 170 VAL B N 1
ATOM 2923 C CA . VAL B 1 170 ? -8.992 9.773 -0.637 1 97.94 170 VAL B CA 1
ATOM 2924 C C . VAL B 1 170 ? -7.715 10.602 -0.555 1 97.94 170 VAL B C 1
ATOM 2926 O O . VAL B 1 170 ? -7.594 11.633 -1.226 1 97.94 170 VAL B O 1
ATOM 2929 N N . PHE B 1 171 ? -6.742 10.172 0.206 1 97.94 171 PHE B N 1
ATOM 2930 C CA . PHE B 1 171 ? -5.453 10.844 0.318 1 97.94 171 PHE B CA 1
ATOM 2931 C C . PHE B 1 171 ? -4.828 11.047 -1.058 1 97.94 171 PHE B C 1
ATOM 2933 O O . PHE B 1 171 ? -4.387 12.156 -1.388 1 97.94 171 PHE B O 1
ATOM 2940 N N . THR B 1 172 ? -4.742 9.992 -1.812 1 96.56 172 THR B N 1
ATOM 2941 C CA . THR B 1 172 ? -4.098 10.016 -3.119 1 96.56 172 THR B CA 1
ATOM 2942 C C . THR B 1 172 ? -4.793 11.008 -4.047 1 96.56 172 THR B C 1
ATOM 2944 O O . THR B 1 172 ? -4.133 11.727 -4.805 1 96.56 172 THR B O 1
ATOM 2947 N N . GLU B 1 173 ? -6.133 11.039 -3.973 1 96.06 173 GLU B N 1
ATOM 2948 C CA . GLU B 1 173 ? -6.875 11.977 -4.812 1 96.06 173 GLU B CA 1
ATOM 2949 C C . GLU B 1 173 ? -6.629 13.414 -4.379 1 96.06 173 GLU B C 1
ATOM 2951 O O . GLU B 1 173 ? -6.414 14.297 -5.219 1 96.06 173 GLU B O 1
ATOM 2956 N N . VAL B 1 174 ? -6.641 13.664 -3.092 1 98.12 174 VAL B N 1
ATOM 2957 C CA . VAL B 1 174 ? -6.348 14.992 -2.568 1 98.12 174 VAL B CA 1
ATOM 2958 C C . VAL B 1 174 ? -4.941 15.414 -2.99 1 98.12 174 VAL B C 1
ATOM 2960 O O . VAL B 1 174 ? -4.754 16.5 -3.541 1 98.12 174 VAL B O 1
ATOM 2963 N N . PHE B 1 175 ? -4.047 14.531 -2.771 1 97.62 175 PHE B N 1
ATOM 2964 C CA . PHE B 1 175 ? -2.648 14.797 -3.09 1 97.62 175 PHE B CA 1
ATOM 2965 C C . PHE B 1 175 ? -2.48 15.109 -4.57 1 97.62 175 PHE B C 1
ATOM 2967 O O . PHE B 1 175 ? -1.793 16.062 -4.938 1 97.62 175 PHE B O 1
ATOM 2974 N N . ARG B 1 176 ? -3.09 14.359 -5.43 1 95.88 176 ARG B N 1
ATOM 2975 C CA . ARG B 1 176 ? -3.025 14.555 -6.875 1 95.88 176 ARG B CA 1
ATOM 2976 C C . ARG B 1 176 ? -3.549 15.93 -7.262 1 95.88 176 ARG B C 1
ATOM 2978 O O . ARG B 1 176 ? -2.945 16.625 -8.086 1 95.88 176 ARG B O 1
ATOM 2985 N N . ARG B 1 177 ? -4.598 16.328 -6.734 1 97.25 177 ARG B N 1
ATOM 2986 C CA . ARG B 1 177 ? -5.215 17.609 -7.07 1 97.25 177 ARG B CA 1
ATOM 2987 C C . ARG B 1 177 ? -4.398 18.766 -6.523 1 97.25 177 ARG B C 1
ATOM 2989 O O . ARG B 1 177 ? -4.266 19.797 -7.18 1 97.25 177 ARG B O 1
ATOM 2996 N N . VAL B 1 178 ? -3.889 18.578 -5.324 1 98.25 178 VAL B N 1
ATOM 2997 C CA . VAL B 1 178 ? -2.988 19.578 -4.754 1 98.25 178 VAL B CA 1
ATOM 2998 C C . VAL B 1 178 ? -1.767 19.75 -5.656 1 98.25 178 VAL B C 1
ATOM 3000 O O . VAL B 1 178 ? -1.357 20.875 -5.957 1 98.25 178 VAL B O 1
ATOM 3003 N N . LEU B 1 179 ? -1.221 18.656 -6.066 1 97.69 179 LEU B N 1
ATOM 3004 C CA . LEU B 1 179 ? -0.067 18.672 -6.957 1 97.69 179 LEU B CA 1
ATOM 3005 C C . LEU B 1 179 ? -0.394 19.391 -8.266 1 97.69 179 LEU B C 1
ATOM 3007 O O . LEU B 1 179 ? 0.464 20.062 -8.836 1 97.69 179 LEU B O 1
ATOM 3011 N N . ALA B 1 180 ? -1.597 19.281 -8.68 1 96.94 180 ALA B N 1
ATOM 3012 C CA . ALA B 1 180 ? -2.057 19.922 -9.914 1 96.94 180 ALA B CA 1
ATOM 3013 C C . ALA B 1 180 ? -2.291 21.406 -9.703 1 96.94 180 ALA B C 1
ATOM 3015 O O . ALA B 1 180 ? -2.574 22.141 -10.656 1 96.94 180 ALA B O 1
ATOM 3016 N N . GLY B 1 181 ? -2.291 21.875 -8.477 1 97.81 181 GLY B N 1
ATOM 3017 C CA . GLY B 1 181 ? -2.354 23.297 -8.188 1 97.81 181 GLY B CA 1
ATOM 3018 C C . GLY B 1 181 ? -3.752 23.781 -7.848 1 97.81 181 GLY B C 1
ATOM 3019 O O . GLY B 1 181 ? -4.016 24.984 -7.832 1 97.81 181 GLY B O 1
ATOM 3020 N N . GLU B 1 182 ? -4.641 22.859 -7.566 1 98 182 GLU B N 1
ATOM 3021 C CA . GLU B 1 182 ? -5.992 23.266 -7.184 1 98 182 GLU B CA 1
ATOM 3022 C C . GLU B 1 182 ? -6.02 23.844 -5.773 1 98 182 GLU B C 1
ATOM 3024 O O . GLU B 1 182 ? -5.281 23.391 -4.895 1 98 182 GLU B O 1
ATOM 3029 N N . GLU B 1 183 ? -6.887 24.812 -5.578 1 98.12 183 GLU B N 1
ATOM 3030 C CA . GLU B 1 183 ? -7.066 25.375 -4.246 1 98.12 183 GLU B CA 1
ATOM 3031 C C . GLU B 1 183 ? -7.695 24.359 -3.297 1 98.12 183 GLU B C 1
ATOM 3033 O O . GLU B 1 183 ? -8.539 23.562 -3.705 1 98.12 183 GLU B O 1
ATOM 3038 N N . HIS B 1 184 ? -7.312 24.5 -2.064 1 98.31 184 HIS B N 1
ATOM 3039 C CA . HIS B 1 184 ? -7.746 23.516 -1.072 1 98.31 184 HIS B CA 1
ATOM 3040 C C . HIS B 1 184 ? -9.266 23.438 -1.01 1 98.31 184 HIS B C 1
ATOM 3042 O O . HIS B 1 184 ? -9.828 22.344 -0.943 1 98.31 184 HIS B O 1
ATOM 3048 N N . ALA B 1 185 ? -9.906 24.562 -1.045 1 98.19 185 ALA B N 1
ATOM 3049 C CA . ALA B 1 185 ? -11.367 24.562 -0.978 1 98.19 185 ALA B CA 1
ATOM 3050 C C . ALA B 1 185 ? -11.969 23.828 -2.17 1 98.19 185 ALA B C 1
ATOM 3052 O O . ALA B 1 185 ? -12.961 23.109 -2.025 1 98.19 185 ALA B O 1
ATOM 3053 N N . ALA B 1 186 ? -11.406 24 -3.305 1 98.19 186 ALA B N 1
ATOM 3054 C CA . ALA B 1 186 ? -11.867 23.328 -4.512 1 98.19 186 ALA B CA 1
ATOM 3055 C C . ALA B 1 186 ? -11.625 21.828 -4.418 1 98.19 186 ALA B C 1
ATOM 3057 O O . ALA B 1 186 ? -12.453 21.016 -4.859 1 98.19 186 ALA B O 1
ATOM 3058 N N . VAL B 1 187 ? -10.492 21.469 -3.861 1 98.12 187 VAL B N 1
ATOM 3059 C CA . VAL B 1 187 ? -10.164 20.062 -3.674 1 98.12 187 VAL B CA 1
ATOM 3060 C C . VAL B 1 187 ? -11.203 19.406 -2.771 1 98.12 187 VAL B C 1
ATOM 3062 O O . VAL B 1 187 ? -11.75 18.344 -3.105 1 98.12 187 VAL B O 1
ATOM 3065 N N . THR B 1 188 ? -11.469 20.062 -1.669 1 98.44 188 THR B N 1
ATOM 3066 C CA . THR B 1 188 ? -12.453 19.516 -0.736 1 98.44 188 THR B CA 1
ATOM 3067 C C . THR B 1 188 ? -13.812 19.359 -1.413 1 98.44 188 THR B C 1
ATOM 3069 O O . THR B 1 188 ? -14.453 18.312 -1.298 1 98.44 188 THR B O 1
ATOM 3072 N N . ALA B 1 189 ? -14.234 20.359 -2.152 1 97.81 189 ALA B N 1
ATOM 3073 C CA . ALA B 1 189 ? -15.531 20.328 -2.828 1 97.81 189 ALA B CA 1
ATOM 3074 C C . ALA B 1 189 ? -15.602 19.188 -3.834 1 97.81 189 ALA B C 1
ATOM 3076 O O . ALA B 1 189 ? -16.656 18.562 -3.998 1 97.81 189 ALA B O 1
ATOM 3077 N N . ALA B 1 190 ? -14.516 18.938 -4.469 1 96.12 190 ALA B N 1
ATOM 3078 C CA . ALA B 1 190 ? -14.469 17.922 -5.516 1 96.12 190 ALA B CA 1
ATOM 3079 C C . ALA B 1 190 ? -14.414 16.516 -4.914 1 96.12 190 ALA B C 1
ATOM 3081 O O . ALA B 1 190 ? -15.031 15.586 -5.438 1 96.12 190 ALA B O 1
ATOM 3082 N N . VAL B 1 191 ? -13.719 16.344 -3.816 1 97.44 191 VAL B N 1
ATOM 3083 C CA . VAL B 1 191 ? -13.367 15.023 -3.322 1 97.44 191 VAL B CA 1
ATOM 3084 C C . VAL B 1 191 ? -14.422 14.547 -2.32 1 97.44 191 VAL B C 1
ATOM 3086 O O . VAL B 1 191 ? -14.703 13.352 -2.23 1 97.44 191 VAL B O 1
ATOM 3089 N N . ARG B 1 192 ? -14.992 15.445 -1.587 1 97.81 192 ARG B N 1
ATOM 3090 C CA . ARG B 1 192 ? -15.852 15.109 -0.454 1 97.81 192 ARG B CA 1
ATOM 3091 C C . ARG B 1 192 ? -17 14.211 -0.887 1 97.81 192 ARG B C 1
ATOM 3093 O O . ARG B 1 192 ? -17.266 13.188 -0.262 1 97.81 192 ARG B O 1
ATOM 3100 N N . PRO B 1 193 ? -17.766 14.539 -2.025 1 95.88 193 PRO B N 1
ATOM 3101 C CA . PRO B 1 193 ? -18.859 13.656 -2.424 1 95.88 193 PRO B CA 1
ATOM 3102 C C . PRO B 1 193 ? -18.391 12.242 -2.766 1 95.88 193 PRO B C 1
ATOM 3104 O O . PRO B 1 193 ? -19.062 11.266 -2.428 1 95.88 193 PRO B O 1
ATOM 3107 N N . SER B 1 194 ? -17.297 12.172 -3.389 1 94.12 194 SER B N 1
ATOM 3108 C CA . SER B 1 194 ? -16.75 10.867 -3.768 1 94.12 194 SER B CA 1
ATOM 3109 C C . SER B 1 194 ? -16.297 10.086 -2.543 1 94.12 194 SER B C 1
ATOM 3111 O O . SER B 1 194 ? -16.422 8.859 -2.496 1 94.12 194 SER B O 1
ATOM 3113 N N . ALA B 1 195 ? -15.68 10.773 -1.582 1 97.06 195 ALA B N 1
ATOM 3114 C CA . ALA B 1 195 ? -15.281 10.133 -0.334 1 97.06 195 ALA B CA 1
ATOM 3115 C C . ALA B 1 195 ? -16.484 9.523 0.38 1 97.06 195 ALA B C 1
ATOM 3117 O O . ALA B 1 195 ? -16.438 8.391 0.861 1 97.06 195 ALA B O 1
ATOM 3118 N N . ILE B 1 196 ? -17.578 10.289 0.405 1 96.69 196 ILE B N 1
ATOM 3119 C CA . ILE B 1 196 ? -18.812 9.812 1.02 1 96.69 196 ILE B CA 1
ATOM 3120 C C . ILE B 1 196 ? -19.266 8.531 0.326 1 96.69 196 ILE B C 1
ATOM 3122 O O . ILE B 1 196 ? -19.562 7.527 0.987 1 96.69 196 ILE B O 1
ATOM 3126 N N . ARG B 1 197 ? -19.266 8.492 -0.952 1 93.94 197 ARG B N 1
ATOM 3127 C CA . ARG B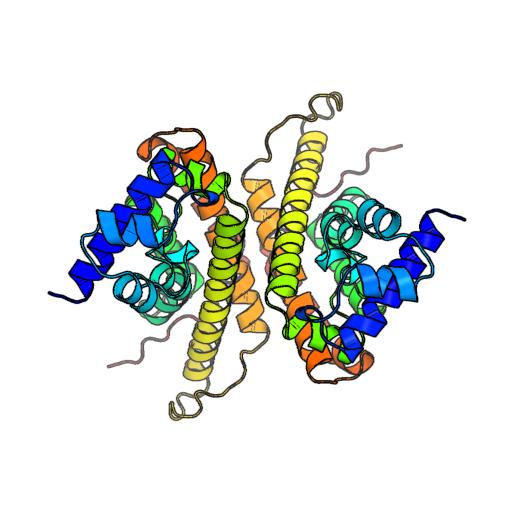 1 197 ? -19.688 7.324 -1.718 1 93.94 197 ARG B CA 1
ATOM 3128 C C . ARG B 1 197 ? -18.75 6.145 -1.481 1 93.94 197 ARG B C 1
ATOM 3130 O O . ARG B 1 197 ? -19.203 4.992 -1.435 1 93.94 197 ARG B O 1
ATOM 3137 N N . ALA B 1 198 ? -17.5 6.426 -1.407 1 94.69 198 ALA B N 1
ATOM 3138 C CA . ALA B 1 198 ? -16.516 5.367 -1.171 1 94.69 198 ALA B CA 1
ATOM 3139 C C . ALA B 1 198 ? -16.781 4.668 0.16 1 94.69 198 ALA B C 1
ATOM 3141 O O . ALA B 1 198 ? -16.766 3.438 0.235 1 94.69 198 ALA B O 1
ATOM 3142 N N . PHE B 1 199 ? -17.016 5.461 1.181 1 95.12 199 PHE B N 1
ATOM 3143 C CA . PHE B 1 199 ? -17.312 4.875 2.482 1 95.12 199 PHE B CA 1
ATOM 3144 C C . PHE B 1 199 ? -18.656 4.16 2.457 1 95.12 199 PHE B C 1
ATOM 3146 O O . PHE B 1 199 ? -18.844 3.145 3.131 1 95.12 199 PHE B O 1
ATOM 3153 N N . ASP B 1 200 ? -19.656 4.668 1.691 1 93.06 200 ASP B N 1
ATOM 3154 C CA . ASP B 1 200 ? -20.938 4.012 1.55 1 93.06 200 ASP B CA 1
ATOM 3155 C C . ASP B 1 200 ? -20.781 2.592 1.008 1 93.06 200 ASP B C 1
ATOM 3157 O O . ASP B 1 200 ? -21.516 1.685 1.399 1 93.06 200 ASP B O 1
ATOM 3161 N N . ARG B 1 201 ? -19.859 2.42 0.163 1 89.06 201 ARG B N 1
ATOM 3162 C CA . ARG B 1 201 ? -19.625 1.113 -0.443 1 89.06 201 ARG B CA 1
ATOM 3163 C C . ARG B 1 201 ? -19.234 0.08 0.61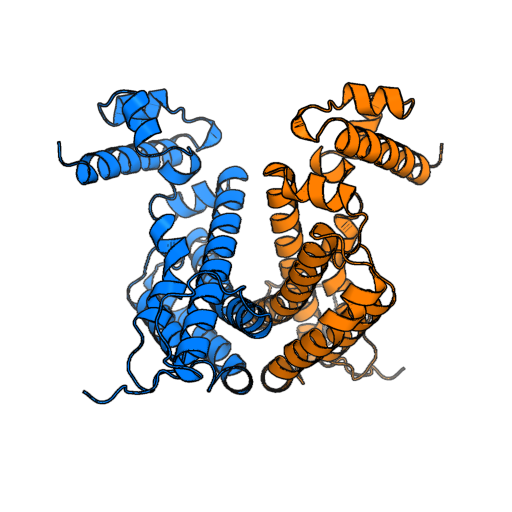4 1 89.06 201 ARG B C 1
ATOM 3165 O O . ARG B 1 201 ? -19.469 -1.117 0.429 1 89.06 201 ARG B O 1
ATOM 3172 N N . LEU B 1 202 ? -18.656 0.567 1.701 1 91.94 202 LEU B N 1
ATOM 3173 C CA . LEU B 1 202 ? -18.172 -0.352 2.719 1 91.94 202 LEU B CA 1
ATOM 3174 C C . LEU B 1 202 ? -19.25 -0.651 3.756 1 91.94 202 LEU B C 1
ATOM 3176 O O . LEU B 1 202 ? -19.062 -1.511 4.621 1 91.94 202 LEU B O 1
ATOM 3180 N N . GLU B 1 203 ? -20.375 0.023 3.662 1 88.19 203 GLU B N 1
ATOM 3181 C CA . GLU B 1 203 ? -21.406 -0.119 4.684 1 88.19 203 GLU B CA 1
ATOM 3182 C C . GLU B 1 203 ? -21.922 -1.557 4.762 1 88.19 203 GLU B C 1
ATOM 3184 O O . GLU B 1 203 ? -22.062 -2.109 5.855 1 88.19 203 GLU B O 1
ATOM 3189 N N . GLY B 1 204 ? -22.156 -2.158 3.605 1 80.69 204 GLY B N 1
ATOM 3190 C CA . GLY B 1 204 ? -22.609 -3.539 3.6 1 80.69 204 GLY B CA 1
ATOM 3191 C C . GLY B 1 204 ? -21.578 -4.512 4.117 1 80.69 204 GLY B C 1
ATOM 3192 O O . GLY B 1 204 ? -21.906 -5.531 4.719 1 80.69 204 GLY B O 1
ATOM 3193 N N . ALA B 1 205 ? -20.391 -4.152 3.945 1 79.06 205 ALA B N 1
ATOM 3194 C CA . ALA B 1 205 ? -19.297 -5.055 4.277 1 79.06 205 ALA B CA 1
ATOM 3195 C C . ALA B 1 205 ? -18.844 -4.875 5.73 1 79.06 205 ALA B C 1
ATOM 3197 O O . ALA B 1 205 ? -18.516 -5.848 6.414 1 79.06 205 ALA B O 1
ATOM 3198 N N . LEU B 1 206 ? -18.906 -3.635 6.266 1 82.38 206 LEU B N 1
ATOM 3199 C CA . LEU B 1 206 ? -18.219 -3.365 7.523 1 82.38 206 LEU B CA 1
ATOM 3200 C C . LEU B 1 206 ? -19.062 -2.451 8.414 1 82.38 206 LEU B C 1
ATOM 3202 O O . LEU B 1 206 ? -18.578 -1.959 9.438 1 82.38 206 LEU B O 1
ATOM 3206 N N . GLY B 1 207 ? -20.297 -2.23 8.016 1 81.81 207 GLY B N 1
ATOM 3207 C CA . GLY B 1 207 ? -21.109 -1.257 8.727 1 81.81 207 GLY B CA 1
ATOM 3208 C C . GLY B 1 207 ? -21.281 -1.582 10.195 1 81.81 207 GLY B C 1
ATOM 3209 O O . GLY B 1 207 ? -21.375 -0.678 11.031 1 81.81 207 GLY B O 1
ATOM 3210 N N . ASN B 1 208 ? -21.266 -2.826 10.555 1 78.75 208 ASN B N 1
ATOM 3211 C CA . ASN B 1 208 ? -21.453 -3.24 11.938 1 78.75 208 ASN B CA 1
ATOM 3212 C C . ASN B 1 208 ? -20.188 -3.873 12.516 1 78.75 208 ASN B C 1
ATOM 3214 O O . ASN B 1 208 ? -20.25 -4.582 13.516 1 78.75 208 ASN B O 1
ATOM 3218 N N . PHE B 1 209 ? -19.125 -3.658 11.891 1 78.56 209 PHE B N 1
ATOM 3219 C CA . PHE B 1 209 ? -17.859 -4.234 12.328 1 78.56 209 PHE B CA 1
ATOM 3220 C C . PHE B 1 209 ? -17.234 -3.396 13.438 1 78.56 209 PHE B C 1
ATOM 3222 O O . PHE B 1 209 ? -17.141 -2.176 13.312 1 78.56 209 PHE B O 1
ATOM 3229 N N . ALA B 1 210 ? -16.859 -4.043 14.672 1 79.75 210 ALA B N 1
ATOM 3230 C CA . ALA B 1 210 ? -16.172 -3.449 15.812 1 79.75 210 ALA B CA 1
ATOM 3231 C C . ALA B 1 210 ? -16.953 -2.262 16.375 1 79.75 210 ALA B C 1
ATOM 3233 O O . ALA B 1 210 ? -16.391 -1.187 16.594 1 79.75 210 ALA B O 1
ATOM 3234 N N . VAL B 1 211 ? -18.25 -2.449 16.531 1 77.69 211 VAL B N 1
ATOM 3235 C CA . VAL B 1 211 ? -19.062 -1.439 17.203 1 77.69 211 VAL B CA 1
ATOM 3236 C C . VAL B 1 211 ? -18.688 -1.39 18.688 1 77.69 211 VAL B C 1
ATOM 3238 O O . VAL B 1 211 ? -18.609 -2.426 19.344 1 77.69 211 VAL B O 1
ATOM 3241 N N . ARG B 1 212 ? -18.297 -0.236 19.109 1 76.25 212 ARG B N 1
ATOM 3242 C CA . ARG B 1 212 ? -17.906 -0.109 20.516 1 76.25 212 ARG B CA 1
ATOM 3243 C C . ARG B 1 212 ? -19.125 -0.216 21.422 1 76.25 212 ARG B C 1
ATOM 3245 O O . ARG B 1 212 ? -20.125 0.47 21.219 1 76.25 212 ARG B O 1
ATOM 3252 N N . THR B 1 213 ? -19.062 -1.111 22.344 1 71.25 213 THR B N 1
ATOM 3253 C CA . THR B 1 213 ? -20.156 -1.272 23.312 1 71.25 213 THR B CA 1
ATOM 3254 C C . THR B 1 213 ? -20.016 -0.272 24.453 1 71.25 213 THR B C 1
ATOM 3256 O O . THR B 1 213 ? -18.906 0.099 24.828 1 71.25 213 THR B O 1
ATOM 3259 N N . ASP B 1 214 ? -21.078 0.461 24.703 1 62.22 214 ASP B N 1
ATOM 3260 C CA . ASP B 1 214 ? -21.094 1.342 25.875 1 62.22 214 ASP B CA 1
ATOM 3261 C C . ASP B 1 214 ? -20.766 0.574 27.141 1 62.22 214 ASP B C 1
ATOM 3263 O O . ASP B 1 214 ? -21.406 -0.421 27.469 1 62.22 214 ASP B O 1
ATOM 3267 N N . ARG B 1 215 ? -19.578 0.562 27.594 1 55.19 215 ARG B N 1
ATOM 3268 C CA . ARG B 1 215 ? -19.391 -0.066 28.891 1 55.19 215 ARG B CA 1
ATOM 3269 C C . ARG B 1 215 ? -19.938 0.818 30 1 55.19 215 ARG B C 1
ATOM 3271 O O . ARG B 1 215 ? -19.703 2.025 30.031 1 55.19 215 ARG B O 1
ATOM 3278 N N . GLY B 1 216 ? -21.234 0.723 30.156 1 43.53 216 GLY B N 1
ATOM 3279 C CA . GLY B 1 216 ? -21.922 1.345 31.281 1 43.53 216 GLY B CA 1
ATOM 3280 C C . GLY B 1 216 ? -20.953 1.86 32.344 1 43.53 216 GLY B C 1
ATOM 3281 O O . GLY B 1 216 ? -20.062 1.14 32.781 1 43.53 216 GLY B O 1
ATOM 3282 N N . ARG B 1 217 ? -20.703 3.156 32.438 1 33.28 217 ARG B N 1
ATOM 3283 C CA . ARG B 1 217 ? -20.375 3.588 33.781 1 33.28 217 ARG B CA 1
ATOM 3284 C C . ARG B 1 217 ? -21.438 3.137 34.781 1 33.28 217 ARG B C 1
ATOM 3286 O O . ARG B 1 217 ? -22.625 3.096 34.469 1 33.28 217 ARG B O 1
#

Radius of gyration: 23.08 Å; Cα contacts (8 Å, |Δi|>4): 543; chains: 2; bounding box: 53×54×66 Å

Secondary structure (DSSP, 8-state):
--HHHHHHHHHHHHHHHHHHH-TTT--HHHHHHHHTS-HHHHHHH-SSTHHHH-TTHHHHHHHHHHHHHTPPTT--HHHHHHHHHHHHHHTT-GGGT---HHHHHHHHT-HHHHHHHHHHHHHHHHHHHHHHHHHHHHHH----TT-TTPPPPHHHHHHHHHHHHHHHHHHHHHHHHHHTT--HHHHHHHHHHHHHHHHHHTHHHHTTTTPPP----/--HHHHHHHHHHHHHHHHHHH-TTT--HHHHHHHHTS-HHHHHHH-SSTHHHH-TTHHHHHHHHHHHHHTPPTT--HHHHHHHHHHHHHHTT-GGGT---HHHHHHHHT-HHHHHHHHHHHHHHHHHHHHHHHHHHHHHH----TT-TTPPPPHHHHHHHHHHHHHHHHHHHHHHHHHHTT--HHHHHHHHHHHHHHHHHHTHHHHTTTTPPP----

Organism: Streptomyces rubellomurinus (strain ATCC 31215) (NCBI:txid359131)

Foldseek 3Di:
DPLVVLLVLLLVLLLVCCLVPNLVPDDLCSSCVSSVHDSVSSCVSPVDSLCSPVVCLVCLLCVLLVQLLPDDAQAFSLRSLLVVLLVCLVVQNVSLQRDALSSLVSLVVDPVNVVSVVVSLVSSLVSQLLSLQVLVCCVVDVPDPPVSPDDRDPVSSVVSCLSSVLSVVSSVQLNVVNNVPDDSVVSSVVRSVVSVVSSVVCCVPGVPRSRHHPPDD/DPLVVLLVLLLVLLLVCCLVPNLVPDDLCSSCVSSVHDSVSSCVSPVDSLCSPVVCLVCLLCVLLVQLLPDDAQAFSLRSLLVVLLVCLVVQNVSLQRDALSSLVRLVVDPVNVVSVVVSLVSSLVSQLLSLQVLVCCVVDVPDPPCSPDDRDPVSSVVSCLSSVLSVVSSVQLNVVNNVPDDSVVSSVVRSVVSVVSSVVCCVPGVPRSRHHPPDD

Sequence (434 aa):
MNKRRTREAISDAATRLFIDQGFDRTTIAEVAAAAGVAKMTVTNHFPRKEDLLLDLHEELAGRLARTVADRAPDESALASLRRDCLAALDRHDARLGFAGQAFARTVADSPALLARLRELHEQGEAALAEALTRALTEADRPAPADDATAPVDFESRVAAALLAAVDRAVFTEVFRRVLAGEEHAAVTAAVRPSAIRAFDRLEGALGNFAVRTDRGRMNKRRTREAISDAATRLFIDQGFDRTTIAEVAAAAGVAKMTVTNHFPRKEDLLLDLHEELAGRLARTVADRAPDESALASLRRDCLAALDRHDARLGFAGQAFARTVADSPALLARLRELHEQGEAALAEALTRALTEADRPAPADDATAPVDFESRVAAALLAAVDRAVFTEVFRRVLAGEEHAAVTAAVRPSAIRAFDRLEGALGNFAVRTDRGR

Nearest PDB structures (foldseek):
  5efy-assembly1_A  TM=6.593E-01  e=1.212E-06  Streptomyces coelicolor A3(2)
  5efy-assembly1_B  TM=6.493E-01  e=4.802E-06  Streptomyces coelicolor A3(2)
  7pt0-assembly1_B  TM=6.260E-01  e=4.594E-06  Streptomyces coelicolor
  7pt0-assembly1_A  TM=6.189E-01  e=8.945E-06  Streptomyces coelicolor
  4xk4-assembly2_D  TM=4.436E-01  e=5.571E-04  Escherichia coli K-12

pLDDT: mean 91.82, std 12.76, range [33.22, 98.62]

Solvent-accessible surface area (backbone atoms only — not comparable to full-atom values): 22607 Å² total; per-residue (Å²): 130,61,68,65,57,52,48,50,44,42,28,53,35,31,40,53,44,25,59,74,63,30,64,87,74,50,50,66,63,58,30,15,59,71,45,71,49,51,55,66,56,48,43,71,74,34,82,44,75,60,41,33,66,46,66,53,48,67,57,50,22,40,41,58,21,50,42,46,73,65,42,53,68,71,32,17,40,50,55,33,49,49,50,49,51,55,51,34,46,76,65,54,31,55,82,45,37,42,62,55,41,60,57,43,44,48,40,74,72,27,70,68,42,46,50,49,52,53,49,34,54,50,45,15,28,52,42,23,12,47,44,45,34,50,52,46,45,48,70,73,48,72,61,77,79,75,70,80,74,66,75,67,45,68,69,30,41,44,52,20,31,40,56,42,25,51,53,49,45,48,22,52,52,38,31,51,40,24,50,72,62,51,53,68,70,57,47,37,65,64,44,49,65,53,49,53,52,54,55,54,36,39,39,76,45,33,52,76,40,61,50,33,70,68,72,74,127,129,61,67,65,58,51,48,50,44,40,27,51,34,30,40,52,44,25,58,74,63,30,63,87,75,50,48,66,62,59,30,15,59,70,46,70,48,52,53,66,54,48,42,70,74,33,81,43,76,62,40,34,68,46,67,54,48,66,56,50,21,41,42,58,20,48,41,48,73,67,42,54,68,70,32,17,39,50,55,32,47,50,50,50,51,54,50,33,47,75,66,57,31,54,83,45,35,41,62,56,40,62,57,43,45,47,39,74,72,27,71,68,42,46,50,50,51,53,49,35,53,50,46,14,28,52,42,22,12,48,42,45,35,51,52,45,45,46,69,72,48,73,60,77,77,76,69,80,74,65,74,67,45,67,67,29,42,42,52,20,31,41,56,41,26,51,54,49,46,48,22,52,52,40,31,52,42,24,50,72,63,50,51,67,70,56,45,36,67,65,44,48,64,54,49,53,52,54,55,56,37,41,39,72,44,35,51,76,40,63,50,34,69,68,71,76,128